Protein AF-0000000076690827 (afdb_homodimer)

Structure (mmCIF, N/CA/C/O backbone):
data_AF-0000000076690827-model_v1
#
loop_
_entity.id
_entity.type
_entity.pdbx_description
1 polymer 'CxC5 like cysteine cluster associated with KDZ domain-containing protein'
#
loop_
_atom_site.group_PDB
_atom_site.id
_atom_site.type_symbol
_atom_site.label_atom_id
_atom_site.label_alt_id
_atom_site.label_comp_id
_atom_site.label_asym_id
_atom_site.label_entity_id
_atom_site.label_seq_id
_atom_site.pdbx_PDB_ins_code
_atom_site.Cartn_x
_atom_site.Cartn_y
_atom_site.Cartn_z
_atom_site.occupancy
_atom_site.B_iso_or_equiv
_atom_site.auth_seq_id
_atom_site.auth_comp_id
_atom_site.auth_asym_id
_atom_site.auth_atom_id
_atom_site.pdbx_PDB_model_num
ATOM 1 N N . MET A 1 1 ? 28.141 18 8.125 1 22.75 1 MET A N 1
ATOM 2 C CA . MET A 1 1 ? 28.422 16.906 9.062 1 22.75 1 MET A CA 1
ATOM 3 C C . MET A 1 1 ? 27.172 16.078 9.328 1 22.75 1 MET A C 1
ATOM 5 O O . MET A 1 1 ? 26.469 16.312 10.312 1 22.75 1 MET A O 1
ATOM 9 N N . PHE A 1 2 ? 26.375 15.875 8.531 1 28.69 2 PHE A N 1
ATOM 10 C CA . PHE A 1 2 ? 25.078 15.25 8.766 1 28.69 2 PHE A CA 1
ATOM 11 C C . PHE A 1 2 ? 25.234 13.766 9.094 1 28.69 2 PHE A C 1
ATOM 13 O O . PHE A 1 2 ? 25.516 12.953 8.203 1 28.69 2 PHE A O 1
ATOM 20 N N . THR A 1 3 ? 25.766 13.414 10.344 1 29.92 3 THR A N 1
ATOM 21 C CA . THR A 1 3 ? 26.094 12.094 10.875 1 29.92 3 THR A CA 1
ATOM 22 C C . THR A 1 3 ? 24.969 11.102 10.578 1 29.92 3 THR A C 1
ATOM 24 O O . THR A 1 3 ? 23.859 11.5 10.234 1 29.92 3 THR A O 1
ATOM 27 N N . ASN A 1 4 ? 25.375 9.688 11.117 1 32.62 4 ASN A N 1
ATOM 28 C CA . ASN A 1 4 ? 24.688 8.422 10.867 1 32.62 4 ASN A CA 1
ATOM 29 C C . ASN A 1 4 ? 23.25 8.461 11.367 1 32.62 4 ASN A C 1
ATOM 31 O O . ASN A 1 4 ? 23 8.336 12.562 1 32.62 4 ASN A O 1
ATOM 35 N N . ILE A 1 5 ? 22.516 9.359 11.078 1 32.59 5 ILE A N 1
ATOM 36 C CA . ILE A 1 5 ? 21.203 9.328 11.719 1 32.59 5 ILE A CA 1
ATOM 37 C C . ILE A 1 5 ? 20.516 7.992 11.438 1 32.59 5 ILE A C 1
ATOM 39 O O . ILE A 1 5 ? 20.203 7.68 10.281 1 32.59 5 ILE A O 1
ATOM 43 N N . PRO A 1 6 ? 21.141 7.02 12.297 1 36.41 6 PRO A N 1
ATOM 44 C CA . PRO A 1 6 ? 20.234 5.887 12.125 1 36.41 6 PRO A CA 1
ATOM 45 C C . PRO A 1 6 ? 18.766 6.297 12.141 1 36.41 6 PRO A C 1
ATOM 47 O O . PRO A 1 6 ? 18.328 7.023 13.047 1 36.41 6 PRO A O 1
ATOM 50 N N . LEU A 1 7 ? 18.266 6.609 11.109 1 39.12 7 LEU A N 1
ATOM 51 C CA . LEU A 1 7 ? 16.859 7.035 11.031 1 39.12 7 LEU A CA 1
ATOM 52 C C . LEU A 1 7 ? 15.93 5.918 11.5 1 39.12 7 LEU A C 1
ATOM 54 O O . LEU A 1 7 ? 15.781 4.906 10.812 1 39.12 7 LEU A O 1
ATOM 58 N N . VAL A 1 8 ? 16.156 5.707 12.922 1 34.19 8 VAL A N 1
ATOM 59 C CA . VAL A 1 8 ? 15.07 4.828 13.359 1 34.19 8 VAL A CA 1
ATOM 60 C C . VAL A 1 8 ? 13.727 5.508 13.133 1 34.19 8 VAL A C 1
ATOM 62 O O . VAL A 1 8 ? 13.469 6.594 13.664 1 34.19 8 VAL A O 1
ATOM 65 N N . ALA A 1 9 ? 13.297 5.324 12 1 41.06 9 ALA A N 1
ATOM 66 C CA . ALA A 1 9 ? 11.93 5.805 11.789 1 41.06 9 ALA A CA 1
ATOM 67 C C . ALA A 1 9 ? 11.023 5.391 12.945 1 41.06 9 ALA A C 1
ATOM 69 O O . ALA A 1 9 ? 11.008 4.219 13.336 1 41.06 9 ALA A O 1
ATOM 70 N N . ALA A 1 10 ? 10.93 6.156 13.93 1 39.03 10 ALA A N 1
ATOM 71 C CA . ALA A 1 10 ? 9.977 5.914 15.008 1 39.03 10 ALA A CA 1
ATOM 72 C C . ALA A 1 10 ? 8.695 5.285 14.477 1 39.03 10 ALA A C 1
ATOM 74 O O . ALA A 1 10 ? 8.094 5.793 13.531 1 39.03 10 ALA A O 1
ATOM 75 N N . THR A 1 11 ? 8.641 3.898 14.594 1 47.09 11 THR A N 1
ATOM 76 C CA . THR A 1 11 ? 7.375 3.213 14.344 1 47.09 11 THR A CA 1
ATOM 77 C C . THR A 1 11 ? 6.215 3.969 14.984 1 47.09 11 THR A C 1
ATOM 79 O O . THR A 1 11 ? 6.223 4.223 16.188 1 47.09 11 THR A O 1
ATOM 82 N N . ALA A 1 12 ? 5.594 4.824 14.195 1 58.22 12 ALA A N 1
ATOM 83 C CA . ALA A 1 12 ? 4.441 5.594 14.664 1 58.22 12 ALA A CA 1
ATOM 84 C C . ALA A 1 12 ? 3.488 4.719 15.469 1 58.22 12 ALA A C 1
ATOM 86 O O . ALA A 1 12 ? 3.242 3.564 15.117 1 58.22 12 ALA A O 1
ATOM 87 N N . ASN A 1 13 ? 3.316 4.941 16.734 1 82 13 ASN A N 1
ATOM 88 C CA . ASN A 1 13 ? 2.27 4.391 17.594 1 82 13 ASN A CA 1
ATOM 89 C C . ASN A 1 13 ? 0.905 4.441 16.906 1 82 13 ASN A C 1
ATOM 91 O O . ASN A 1 13 ? 0.373 5.523 16.656 1 82 13 ASN A O 1
ATOM 95 N N . GLU A 1 14 ? 0.508 3.318 16.297 1 92.06 14 GLU A N 1
ATOM 96 C CA . GLU A 1 14 ? -0.756 3.199 15.57 1 92.06 14 GLU A CA 1
ATOM 97 C C . GLU A 1 14 ? -1.84 2.594 16.453 1 92.06 14 GLU A C 1
ATOM 99 O O . GLU A 1 14 ? -1.537 1.887 17.422 1 92.06 14 GLU A O 1
ATOM 104 N N . GLN A 1 15 ? -3.014 2.98 16.25 1 95.81 15 GLN A N 1
ATOM 105 C CA . GLN A 1 15 ? -4.152 2.287 16.844 1 95.81 15 GLN A CA 1
ATOM 106 C C . GLN A 1 15 ? -4.684 1.203 15.906 1 95.81 15 GLN A C 1
ATOM 108 O O . GLN A 1 15 ? -4.469 1.259 14.695 1 95.81 15 GLN A O 1
ATOM 113 N N . PRO A 1 16 ? -5.348 0.177 16.484 1 95.62 16 PRO A N 1
ATOM 114 C CA . PRO A 1 16 ? -5.871 -0.905 15.648 1 95.62 16 PRO A CA 1
ATOM 115 C C . PRO A 1 16 ? -6.969 -0.437 14.703 1 95.62 16 PRO A C 1
ATOM 117 O O . PRO A 1 16 ? -7.574 0.617 14.922 1 95.62 16 PRO A O 1
ATOM 120 N N . PHE A 1 17 ? -7.176 -1.188 13.672 1 97.31 17 PHE A N 1
ATOM 121 C CA . PHE A 1 17 ? -8.305 -0.971 12.781 1 97.31 17 PHE A CA 1
ATOM 122 C C . PHE A 1 17 ? -9.625 -1.053 13.547 1 97.31 17 PHE A C 1
ATOM 124 O O . PHE A 1 17 ? -9.75 -1.829 14.492 1 97.31 17 PHE A O 1
ATOM 131 N N . PRO A 1 18 ? -10.609 -0.257 13.18 1 96.94 18 PRO A N 1
ATOM 132 C CA . PRO A 1 18 ? -11.867 -0.225 13.93 1 96.94 18 PRO A CA 1
ATOM 133 C C . PRO A 1 18 ? -12.438 -1.618 14.188 1 96.94 18 PRO A C 1
ATOM 135 O O . PRO A 1 18 ? -12.539 -2.426 13.258 1 96.94 18 PRO A O 1
ATOM 138 N N . SER A 1 19 ? -12.812 -1.871 15.43 1 94.19 19 SER A N 1
ATOM 139 C CA . SER A 1 19 ? -13.289 -3.184 15.859 1 94.19 19 SER A CA 1
ATOM 140 C C . SER A 1 19 ? -14.812 -3.242 15.875 1 94.19 19 SER A C 1
ATOM 142 O O . SER A 1 19 ? -15.414 -3.438 16.938 1 94.19 19 SER A O 1
ATOM 144 N N . ILE A 1 20 ? -15.438 -2.99 14.82 1 97.69 20 ILE A N 1
ATOM 145 C CA . ILE A 1 20 ? -16.891 -3.102 14.711 1 97.69 20 ILE A CA 1
ATOM 146 C C . ILE A 1 20 ? -17.25 -4.316 13.859 1 97.69 20 ILE A C 1
ATOM 148 O O . ILE A 1 20 ? -16.406 -4.844 13.125 1 97.69 20 ILE A O 1
ATOM 152 N N . THR A 1 21 ? -18.484 -4.738 13.977 1 98.19 21 THR A N 1
ATOM 153 C CA . THR A 1 21 ? -18.969 -5.824 13.133 1 98.19 21 THR A CA 1
ATOM 154 C C . THR A 1 21 ? -19.281 -5.312 11.727 1 98.19 21 THR A C 1
ATOM 156 O O . THR A 1 21 ? -19.562 -4.125 11.547 1 98.19 21 THR A O 1
ATOM 159 N N . PHE A 1 22 ? -19.266 -6.215 10.781 1 98.31 22 PHE A N 1
ATOM 160 C CA . PHE A 1 22 ? -19.625 -5.848 9.414 1 98.31 22 PHE A CA 1
ATOM 161 C C . PHE A 1 22 ? -21.078 -5.406 9.344 1 98.31 22 PHE A C 1
ATOM 163 O O . PHE A 1 22 ? -21.422 -4.488 8.594 1 98.31 22 PHE A O 1
ATOM 170 N N . SER A 1 23 ? -21.906 -5.984 10.148 1 98.06 23 SER A N 1
ATOM 171 C CA . SER A 1 23 ? -23.328 -5.664 10.148 1 98.06 23 SER A CA 1
ATOM 172 C C . SER A 1 23 ? -23.562 -4.211 10.547 1 98.06 23 SER A C 1
ATOM 174 O O . SER A 1 23 ? -24.406 -3.531 9.961 1 98.06 23 SER A O 1
ATOM 176 N N . VAL A 1 24 ? -22.844 -3.752 11.508 1 98.5 24 VAL A N 1
ATOM 177 C CA . VAL A 1 24 ? -22.969 -2.367 11.953 1 98.5 24 VAL A CA 1
ATOM 178 C C . VAL A 1 24 ? -22.547 -1.425 10.828 1 98.5 24 VAL A C 1
ATOM 180 O O . VAL A 1 24 ? -23.234 -0.434 10.555 1 98.5 24 VAL A O 1
ATOM 183 N N . PHE A 1 25 ? -21.516 -1.771 10.156 1 98.62 25 PHE A N 1
ATOM 184 C CA . PHE A 1 25 ? -21 -0.967 9.055 1 98.62 25 PHE A CA 1
ATOM 185 C C . PHE A 1 25 ? -21.969 -0.971 7.879 1 98.62 25 PHE A C 1
ATOM 187 O O . PHE A 1 25 ? -22.297 0.085 7.336 1 98.62 25 PHE A O 1
ATOM 194 N N . SER A 1 26 ? -22.359 -2.156 7.523 1 98.31 26 SER A N 1
ATOM 195 C CA . SER A 1 26 ? -23.266 -2.291 6.383 1 98.31 26 SER A CA 1
ATOM 196 C C . SER A 1 26 ? -24.562 -1.542 6.617 1 98.31 26 SER A C 1
ATOM 198 O O . SER A 1 26 ? -25.094 -0.9 5.703 1 98.31 26 SER A O 1
ATOM 200 N N . LYS A 1 27 ? -25.062 -1.597 7.789 1 98.19 27 LYS A N 1
ATOM 201 C CA . LYS A 1 27 ? -26.281 -0.884 8.125 1 98.19 27 LYS A CA 1
ATOM 202 C C . LYS A 1 27 ? -26.094 0.625 7.992 1 98.19 27 LYS A C 1
ATOM 204 O O . LYS A 1 27 ? -26.984 1.322 7.48 1 98.19 27 LYS A O 1
ATOM 209 N N . PHE A 1 28 ? -25.016 1.073 8.477 1 98.5 28 PHE A N 1
ATOM 210 C CA . PHE A 1 28 ? -24.734 2.498 8.352 1 98.5 28 PHE A CA 1
ATOM 211 C C . PHE A 1 28 ? -24.734 2.922 6.887 1 98.5 28 PHE A C 1
ATOM 213 O O . PHE A 1 28 ? -25.312 3.951 6.531 1 98.5 28 PHE A O 1
ATOM 220 N N . ILE A 1 29 ? -24.031 2.15 6.027 1 98.38 29 ILE A N 1
ATOM 221 C CA . ILE A 1 29 ? -23.953 2.482 4.609 1 98.38 29 ILE A CA 1
ATOM 222 C C . ILE A 1 29 ? -25.344 2.488 3.996 1 98.38 29 ILE A C 1
ATOM 224 O O . ILE A 1 29 ? -25.719 3.416 3.27 1 98.38 29 ILE A O 1
ATOM 228 N N . GLU A 1 30 ? -26.125 1.544 4.34 1 97.12 30 GLU A N 1
ATOM 229 C CA . GLU A 1 30 ? -27.469 1.411 3.803 1 97.12 30 GLU A CA 1
ATOM 230 C C . GLU A 1 30 ? -28.344 2.586 4.223 1 97.12 30 GLU A C 1
ATOM 232 O O . GLU A 1 30 ? -29.156 3.086 3.428 1 97.12 30 GLU A O 1
ATOM 237 N N . ASP A 1 31 ? -28.125 3.053 5.426 1 96.81 31 ASP A N 1
ATOM 238 C CA . ASP A 1 31 ? -28.984 4.09 6 1 96.81 31 ASP A CA 1
ATOM 239 C C . ASP A 1 31 ? -28.578 5.473 5.5 1 96.81 31 ASP A C 1
ATOM 241 O O . ASP A 1 31 ? -29.375 6.414 5.535 1 96.81 31 ASP A O 1
ATOM 245 N N . ASN A 1 32 ? -27.359 5.609 5.02 1 96.5 32 ASN A N 1
ATOM 246 C CA . ASN A 1 32 ? -26.844 6.969 4.84 1 96.5 32 ASN A CA 1
ATOM 247 C C . ASN A 1 32 ? -26.547 7.262 3.373 1 96.5 32 ASN A C 1
ATOM 249 O O . ASN A 1 32 ? -26.375 8.422 2.988 1 96.5 32 ASN A O 1
ATOM 253 N N . PHE A 1 33 ? -26.5 6.23 2.549 1 96.19 33 PHE A N 1
ATOM 254 C CA . PHE A 1 33 ? -26.094 6.449 1.164 1 96.19 33 PHE A CA 1
ATOM 255 C C . PHE A 1 33 ? -27.078 5.785 0.208 1 96.19 33 PHE A C 1
ATOM 257 O O . PHE A 1 33 ? -27.969 5.039 0.636 1 96.19 33 PHE A O 1
ATOM 264 N N . ILE A 1 34 ? -26.938 6.074 -1.086 1 95.12 34 ILE A N 1
ATOM 265 C CA . ILE A 1 34 ? -27.844 5.586 -2.109 1 95.12 34 ILE A CA 1
ATOM 266 C C . ILE A 1 34 ? -27.719 4.066 -2.234 1 95.12 34 ILE A C 1
ATOM 268 O O . ILE A 1 34 ? -26.625 3.516 -2.061 1 95.12 34 ILE A O 1
ATOM 272 N N . SER A 1 35 ? -28.719 3.408 -2.609 1 94.31 35 SER A N 1
ATOM 273 C CA . SER A 1 35 ? -28.797 1.95 -2.639 1 94.31 35 SER A CA 1
ATOM 274 C C . SER A 1 35 ? -27.906 1.374 -3.738 1 94.31 35 SER A C 1
ATOM 276 O O . SER A 1 35 ? -27.516 0.21 -3.674 1 94.31 35 SER A O 1
ATOM 278 N N . THR A 1 36 ? -27.562 2.191 -4.738 1 95.19 36 THR A N 1
ATOM 279 C CA . THR A 1 36 ? -26.812 1.702 -5.887 1 95.19 36 THR A CA 1
ATOM 280 C C . THR A 1 36 ? -25.328 2.016 -5.73 1 95.19 36 THR A C 1
ATOM 282 O O . THR A 1 36 ? -24.562 1.894 -6.688 1 95.19 36 THR A O 1
ATOM 285 N N . VAL A 1 37 ? -24.969 2.461 -4.516 1 97.25 37 VAL A N 1
ATOM 286 C CA . VAL A 1 37 ? -23.578 2.818 -4.312 1 97.25 37 VAL A CA 1
ATOM 287 C C . VAL A 1 37 ? -22.688 1.605 -4.578 1 97.25 37 VAL A C 1
ATOM 289 O O . VAL A 1 37 ? -23.016 0.486 -4.18 1 97.25 37 VAL A O 1
ATOM 292 N N . SER A 1 38 ? -21.594 1.843 -5.234 1 97.81 38 SER A N 1
ATOM 293 C CA . SER A 1 38 ? -20.703 0.752 -5.598 1 97.81 38 SER A CA 1
ATOM 294 C C . SER A 1 38 ? -19.844 0.326 -4.41 1 97.81 38 SER A C 1
ATOM 296 O O . SER A 1 38 ? -19.578 1.124 -3.506 1 97.81 38 SER A O 1
ATOM 298 N N . LEU A 1 39 ? -19.375 -0.928 -4.383 1 98.44 39 LEU A N 1
ATOM 299 C CA . LEU A 1 39 ? -18.453 -1.445 -3.379 1 98.44 39 LEU A CA 1
ATOM 300 C C . LEU A 1 39 ? -17.172 -0.623 -3.344 1 98.44 39 LEU A C 1
ATOM 302 O O . LEU A 1 39 ? -16.688 -0.262 -2.268 1 98.44 39 LEU A O 1
ATOM 306 N N . SER A 1 40 ? -16.656 -0.278 -4.539 1 97.94 40 SER A N 1
ATOM 307 C CA . SER A 1 40 ? -15.406 0.472 -4.621 1 97.94 40 SER A CA 1
ATOM 308 C C . SER A 1 40 ? -15.547 1.844 -3.969 1 97.94 40 SER A C 1
ATOM 310 O O . SER A 1 40 ? -14.641 2.289 -3.256 1 97.94 40 SER A O 1
ATOM 312 N N . THR A 1 41 ? -16.672 2.498 -4.145 1 97.94 41 THR A N 1
ATOM 313 C CA . THR A 1 41 ? -16.906 3.822 -3.586 1 97.94 41 THR A CA 1
ATOM 314 C C . THR A 1 41 ? -17 3.758 -2.062 1 97.94 41 THR A C 1
ATOM 316 O O . THR A 1 41 ? -16.422 4.602 -1.366 1 97.94 41 THR A O 1
ATOM 319 N N . VAL A 1 42 ? -17.672 2.75 -1.57 1 98.62 42 VAL A N 1
ATOM 320 C CA . VAL A 1 42 ? -17.812 2.566 -0.129 1 98.62 42 VAL A CA 1
ATOM 321 C C . VAL A 1 42 ? -16.438 2.324 0.497 1 98.62 42 VAL A C 1
ATOM 323 O O . VAL A 1 42 ? -16.125 2.887 1.548 1 98.62 42 VAL A O 1
ATOM 326 N N . LEU A 1 43 ? -15.625 1.515 -0.136 1 98.62 43 LEU A N 1
ATOM 327 C CA . LEU A 1 43 ? -14.297 1.224 0.373 1 98.62 43 LEU A CA 1
ATOM 328 C C . LEU A 1 43 ? -13.406 2.467 0.322 1 98.62 43 LEU A C 1
ATOM 330 O O . LEU A 1 43 ? -12.664 2.744 1.266 1 98.62 43 LEU A O 1
ATOM 334 N N . MET A 1 44 ? -13.477 3.205 -0.765 1 98.19 44 MET A N 1
ATOM 335 C CA . MET A 1 44 ? -12.734 4.465 -0.871 1 98.19 44 MET A CA 1
ATOM 336 C C . MET A 1 44 ? -13.094 5.398 0.279 1 98.19 44 MET A C 1
ATOM 338 O O . MET A 1 44 ? -12.211 6 0.892 1 98.19 44 MET A O 1
ATOM 342 N N . LEU A 1 45 ? -14.375 5.508 0.581 1 98.69 45 LEU A N 1
ATOM 343 C CA . LEU A 1 45 ? -14.836 6.363 1.668 1 98.69 45 LEU A CA 1
ATOM 344 C C . LEU A 1 45 ? -14.32 5.859 3.012 1 98.69 45 LEU A C 1
ATOM 346 O O . LEU A 1 45 ? -13.805 6.641 3.816 1 98.69 45 LEU A O 1
ATOM 350 N N . LEU A 1 46 ? -14.461 4.562 3.24 1 98.81 46 LEU A N 1
ATOM 351 C CA . LEU A 1 46 ? -14 3.957 4.484 1 98.81 46 LEU A CA 1
ATOM 352 C C . LEU A 1 46 ? -12.516 4.246 4.711 1 98.81 46 LEU A C 1
ATOM 354 O O . LEU A 1 46 ? -12.133 4.703 5.789 1 98.81 46 LEU A O 1
ATOM 358 N N . PHE A 1 47 ? -11.711 4.035 3.711 1 98.62 47 PHE A N 1
ATOM 359 C CA . PHE A 1 47 ? -10.273 4.203 3.854 1 98.62 47 PHE A CA 1
ATOM 360 C C . PHE A 1 47 ? -9.906 5.68 3.939 1 98.62 47 PHE A C 1
ATOM 362 O O . PHE A 1 47 ? -8.945 6.047 4.617 1 98.62 47 PHE A O 1
ATOM 369 N N . THR A 1 48 ? -10.68 6.527 3.307 1 98.56 48 THR A N 1
ATOM 370 C CA . THR A 1 48 ? -10.469 7.965 3.455 1 98.56 48 THR A CA 1
ATOM 371 C C . THR A 1 48 ? -10.656 8.391 4.91 1 98.56 48 THR A C 1
ATOM 373 O O . THR A 1 48 ? -9.859 9.172 5.438 1 98.56 48 THR A O 1
ATOM 376 N N . VAL A 1 49 ? -11.609 7.812 5.539 1 98.81 49 VAL A N 1
ATOM 377 C CA . VAL A 1 49 ? -11.891 8.164 6.926 1 98.81 49 VAL A CA 1
ATOM 378 C C . VAL A 1 49 ? -10.797 7.605 7.832 1 98.81 49 VAL A C 1
ATOM 380 O O . VAL A 1 49 ? -10.289 8.305 8.711 1 98.81 49 VAL A O 1
ATOM 383 N N . THR A 1 50 ? -10.336 6.418 7.582 1 98.56 50 THR A N 1
ATOM 384 C CA . THR A 1 50 ? -9.375 5.766 8.469 1 98.56 50 THR A CA 1
ATOM 385 C C . THR A 1 50 ? -7.969 6.297 8.234 1 98.56 50 THR A C 1
ATOM 387 O O . THR A 1 50 ? -7.113 6.227 9.117 1 98.56 50 THR A O 1
ATOM 390 N N . GLU A 1 51 ? -7.719 6.902 7.062 1 97.81 51 GLU A N 1
ATOM 391 C CA . GLU A 1 51 ? -6.379 7.359 6.723 1 97.81 51 GLU A CA 1
ATOM 392 C C . GLU A 1 51 ? -6.184 8.828 7.094 1 97.81 51 GLU A C 1
ATOM 394 O O . GLU A 1 51 ? -5.074 9.352 7.004 1 97.81 51 GLU A O 1
ATOM 399 N N . ASN A 1 52 ? -7.238 9.477 7.523 1 98.12 52 ASN A N 1
ATOM 400 C CA . ASN A 1 52 ? -7.145 10.914 7.785 1 98.12 52 ASN A CA 1
ATOM 401 C C . ASN A 1 52 ? -7.477 11.242 9.234 1 98.12 52 ASN A C 1
ATOM 403 O O . ASN A 1 52 ? -8.289 12.125 9.508 1 98.12 52 ASN A O 1
ATOM 407 N N . THR A 1 53 ? -6.781 10.625 10.133 1 97.81 53 THR A N 1
ATOM 408 C CA . THR A 1 53 ? -7.035 10.797 11.562 1 97.81 53 THR A CA 1
ATOM 409 C C . THR A 1 53 ? -6.617 12.188 12.023 1 97.81 53 THR A C 1
ATOM 411 O O . THR A 1 53 ? -7.223 12.75 12.938 1 97.81 53 THR A O 1
ATOM 414 N N . ASP A 1 54 ? -5.602 12.758 11.391 1 97.25 54 ASP A N 1
ATOM 415 C CA . ASP A 1 54 ? -5.207 14.117 11.742 1 97.25 54 ASP A CA 1
ATOM 416 C C . ASP A 1 54 ? -6.336 15.109 11.453 1 97.25 54 ASP A C 1
ATOM 418 O O . ASP A 1 54 ? -6.66 15.945 12.297 1 97.25 54 ASP A O 1
ATOM 422 N N . LEU A 1 55 ? -6.883 14.969 10.32 1 98 55 LEU A N 1
ATOM 423 C CA . LEU A 1 55 ? -7.973 15.867 9.953 1 98 55 LEU A CA 1
ATOM 424 C C . LEU A 1 55 ? -9.172 15.664 10.883 1 98 55 LEU A C 1
ATOM 426 O O . LEU A 1 55 ? -9.805 16.641 11.305 1 98 55 LEU A O 1
ATOM 430 N N . LEU A 1 56 ? -9.461 14.453 11.188 1 98.31 56 LEU A N 1
ATOM 431 C CA . LEU A 1 56 ? -10.555 14.156 12.109 1 98.31 56 LEU A CA 1
ATOM 432 C C . LEU A 1 56 ? -10.289 14.773 13.477 1 98.31 56 LEU A C 1
ATOM 434 O O . LEU A 1 56 ? -11.203 15.305 14.117 1 98.31 56 LEU A O 1
ATOM 438 N N . SER A 1 57 ? -9.062 14.711 13.914 1 97.62 57 SER A N 1
ATOM 439 C CA . SER A 1 57 ? -8.695 15.305 15.195 1 97.62 57 SER A CA 1
ATOM 440 C C . SER A 1 57 ? -8.938 16.812 15.188 1 97.62 57 SER A C 1
ATOM 442 O O . SER A 1 57 ? -9.445 17.375 16.156 1 97.62 57 SER A O 1
ATOM 444 N N . LEU A 1 58 ? -8.531 17.422 14.094 1 96.94 58 LEU A N 1
ATOM 445 C CA . LEU A 1 58 ? -8.766 18.859 13.945 1 96.94 58 LEU A CA 1
ATOM 446 C C . LEU A 1 58 ? -10.258 19.172 13.969 1 96.94 58 LEU A C 1
ATOM 448 O O . LEU A 1 58 ? -10.688 20.109 14.648 1 96.94 58 LEU A O 1
ATOM 452 N N . HIS A 1 59 ? -11.008 18.406 13.305 1 97.12 59 HIS A N 1
ATOM 453 C CA . HIS A 1 59 ? -12.461 18.562 13.242 1 97.12 59 HIS A CA 1
ATOM 454 C C . HIS A 1 59 ? -13.086 18.422 14.625 1 97.12 59 HIS A C 1
ATOM 456 O O . HIS A 1 59 ? -13.82 19.312 15.07 1 97.12 59 HIS A O 1
ATOM 462 N N . PHE A 1 60 ? -12.727 17.391 15.336 1 97.31 60 PHE A N 1
ATOM 463 C CA . PHE A 1 60 ? -13.375 17.125 16.609 1 97.31 60 PHE A CA 1
ATOM 464 C C . PHE A 1 60 ? -12.875 18.078 17.688 1 97.31 60 PHE A C 1
ATOM 466 O O . PHE A 1 60 ? -13.633 18.469 18.594 1 97.31 60 PHE A O 1
ATOM 473 N N . ARG A 1 61 ? -11.625 18.469 17.578 1 96.31 61 ARG A N 1
ATOM 474 C CA . ARG A 1 61 ? -11.141 19.484 18.516 1 96.31 61 ARG A CA 1
ATOM 475 C C . ARG A 1 61 ? -11.922 20.781 18.359 1 96.31 61 ARG A C 1
ATOM 477 O O . ARG A 1 61 ? -12.289 21.422 19.344 1 96.31 61 ARG A O 1
ATOM 484 N N . GLN A 1 62 ? -12.109 21.172 17.141 1 94.69 62 GLN A N 1
ATOM 485 C CA . GLN A 1 62 ? -12.859 22.391 16.875 1 94.69 62 GLN A CA 1
ATOM 486 C C . GLN A 1 62 ? -14.297 22.281 17.375 1 94.69 62 GLN A C 1
ATOM 488 O O . GLN A 1 62 ? -14.883 23.266 17.828 1 94.69 62 GLN A O 1
ATOM 493 N N . ARG A 1 63 ? -14.836 21.109 17.312 1 93.5 63 ARG A N 1
ATOM 494 C CA . ARG A 1 63 ? -16.203 20.875 17.75 1 93.5 63 ARG A CA 1
ATOM 495 C C . ARG A 1 63 ? -16.312 20.953 19.281 1 93.5 63 ARG A C 1
ATOM 497 O O . ARG A 1 63 ? -17.391 21.203 19.812 1 93.5 63 ARG A O 1
ATOM 504 N N . SER A 1 64 ? -15.211 20.672 19.906 1 91.69 64 SER A N 1
ATOM 505 C CA . SER A 1 64 ? -15.156 20.688 21.359 1 91.69 64 SER A CA 1
ATOM 506 C C . SER A 1 64 ? -14.602 22 21.875 1 91.69 64 SER A C 1
ATOM 508 O O . SER A 1 64 ? -13.445 22.078 22.297 1 91.69 64 SER A O 1
ATOM 510 N N . ALA A 1 65 ? -15.391 22.922 21.969 1 85.75 65 ALA A N 1
ATOM 511 C CA . ALA A 1 65 ? -14.93 24.234 22.406 1 85.75 65 ALA A CA 1
ATOM 512 C C . ALA A 1 65 ? -14.438 24.188 23.844 1 85.75 65 ALA A C 1
ATOM 514 O O . ALA A 1 65 ? -15.133 23.688 24.734 1 85.75 65 ALA A O 1
ATOM 515 N N . ASP A 1 66 ? -13.227 24.531 23.984 1 83.44 66 ASP A N 1
ATOM 516 C CA . ASP A 1 66 ? -12.633 24.562 25.312 1 83.44 66 ASP A CA 1
ATOM 517 C C . ASP A 1 66 ? -12.469 26 25.812 1 83.44 66 ASP A C 1
ATOM 519 O O . ASP A 1 66 ? -12.188 26.219 26.984 1 83.44 66 ASP A O 1
ATOM 523 N N . HIS A 1 67 ? -12.633 26.906 24.906 1 84.94 67 HIS A N 1
ATOM 524 C CA . HIS A 1 67 ? -12.531 28.328 25.25 1 84.94 67 HIS A CA 1
ATOM 525 C C . HIS A 1 67 ? -13.781 29.094 24.828 1 84.94 67 HIS A C 1
ATOM 527 O O . HIS A 1 67 ? -14.391 28.766 23.797 1 84.94 67 HIS A O 1
ATOM 533 N N . PRO A 1 68 ? -14.117 30.094 25.562 1 83 68 PRO A N 1
ATOM 534 C CA . PRO A 1 68 ? -15.352 30.828 25.266 1 83 68 PRO A CA 1
ATOM 535 C C . PRO A 1 68 ? -15.344 31.469 23.891 1 83 68 PRO A C 1
ATOM 537 O O . PRO A 1 68 ? -16.406 31.688 23.297 1 83 68 PRO A O 1
ATOM 540 N N . THR A 1 69 ? -14.227 31.766 23.359 1 83 69 THR A N 1
ATOM 541 C CA . THR A 1 69 ? -14.156 32.469 22.078 1 83 69 THR A CA 1
ATOM 542 C C . THR A 1 69 ? -14.164 31.469 20.922 1 83 69 THR A C 1
ATOM 544 O O . THR A 1 69 ? -14.227 31.875 19.75 1 83 69 THR A O 1
ATOM 547 N N . GLU A 1 70 ? -14.156 30.234 21.25 1 88.19 70 GLU A N 1
ATOM 548 C CA . GLU A 1 70 ? -14.172 29.219 20.203 1 88.19 70 GLU A CA 1
ATOM 549 C C . GLU A 1 70 ? -15.594 28.953 19.719 1 88.19 70 GLU A C 1
ATOM 551 O O . GLU A 1 70 ? -16.531 28.922 20.531 1 88.19 70 GLU A O 1
ATOM 556 N N . LYS A 1 71 ? -15.75 28.922 18.422 1 83.56 71 LYS A N 1
ATOM 557 C CA . LYS A 1 71 ? -17.047 28.594 17.828 1 83.56 71 LYS A CA 1
ATOM 558 C C . LYS A 1 71 ? -17.109 27.109 17.469 1 83.56 71 LYS A C 1
ATOM 560 O O . LYS A 1 71 ? -16.219 26.594 16.812 1 83.56 71 LYS A O 1
ATOM 565 N N . SER A 1 72 ? -18.172 26.5 18.016 1 86.19 72 SER A N 1
ATOM 566 C CA . SER A 1 72 ? -18.406 25.078 17.703 1 86.19 72 SER A CA 1
ATOM 567 C C . SER A 1 72 ? -19.484 24.922 16.641 1 86.19 72 SER A C 1
ATOM 569 O O . SER A 1 72 ? -20.562 25.516 16.734 1 86.19 72 SER A O 1
ATOM 571 N N . THR A 1 73 ? -19.156 24.359 15.523 1 88.56 73 THR A N 1
ATOM 572 C CA . THR A 1 73 ? -20.109 24.031 14.469 1 88.56 73 THR A CA 1
ATOM 573 C C . THR A 1 73 ? -20.047 22.531 14.133 1 88.56 73 THR A C 1
ATOM 575 O O . THR A 1 73 ? -18.984 21.922 14.227 1 88.56 73 THR A O 1
ATOM 578 N N . ALA A 1 74 ? -21.172 22.016 13.781 1 90.38 74 ALA A N 1
ATOM 579 C CA . ALA A 1 74 ? -21.234 20.594 13.43 1 90.38 74 ALA A CA 1
ATOM 580 C C . ALA A 1 74 ? -20.406 20.312 12.18 1 90.38 74 ALA A C 1
ATOM 582 O O . ALA A 1 74 ? -19.656 19.344 12.133 1 90.38 74 ALA A O 1
ATOM 583 N N . ALA A 1 75 ? -20.547 21.188 11.211 1 93.56 75 ALA A N 1
ATOM 584 C CA . ALA A 1 75 ? -19.781 21.078 9.969 1 93.56 75 ALA A CA 1
ATOM 585 C C . ALA A 1 75 ? -18.609 22.047 9.945 1 93.56 75 ALA A C 1
ATOM 587 O O . ALA A 1 75 ? -18.703 23.125 9.336 1 93.56 75 ALA A O 1
ATOM 588 N N . THR A 1 76 ? -17.578 21.625 10.609 1 95.12 76 THR A N 1
ATOM 589 C CA . THR A 1 76 ? -16.406 22.484 10.633 1 95.12 76 THR A CA 1
ATOM 590 C C . THR A 1 76 ? -15.797 22.625 9.242 1 95.12 76 THR A C 1
ATOM 592 O O . THR A 1 76 ? -16.141 21.859 8.336 1 95.12 76 THR A O 1
ATOM 595 N N . GLY A 1 77 ? -14.898 23.594 9.062 1 95 77 GLY A N 1
ATOM 596 C CA . GLY A 1 77 ? -14.203 23.734 7.793 1 95 77 GLY A CA 1
ATOM 597 C C . GLY A 1 77 ? -13.422 22.5 7.398 1 95 77 GLY A C 1
ATOM 598 O O . GLY A 1 77 ? -13.258 22.219 6.211 1 95 77 GLY A O 1
ATOM 599 N N . TRP A 1 78 ? -13.008 21.75 8.359 1 96.75 78 TRP A N 1
ATOM 600 C CA . TRP A 1 78 ? -12.211 20.547 8.141 1 96.75 78 TRP A CA 1
ATOM 601 C C . TRP A 1 78 ? -13.047 19.453 7.477 1 96.75 78 TRP A C 1
ATOM 603 O O . TRP A 1 78 ? -12.695 18.953 6.398 1 96.75 78 TRP A O 1
ATOM 613 N N . ILE A 1 79 ? -14.219 19.141 8.047 1 97.12 79 ILE A N 1
ATOM 614 C CA . ILE A 1 79 ? -15.023 18.031 7.566 1 97.12 79 ILE A CA 1
ATOM 615 C C . ILE A 1 79 ? -15.719 18.422 6.262 1 97.12 79 ILE A C 1
ATOM 617 O O . ILE A 1 79 ? -15.93 17.578 5.387 1 97.12 79 ILE A O 1
ATOM 621 N N . ARG A 1 80 ? -16.047 19.734 6.109 1 95.81 80 ARG A N 1
ATOM 622 C CA . ARG A 1 80 ? -16.562 20.219 4.832 1 95.81 80 ARG A CA 1
ATOM 623 C C . ARG A 1 80 ? -15.531 20.047 3.727 1 95.81 80 ARG A C 1
ATOM 625 O O . ARG A 1 80 ? -15.867 19.688 2.602 1 95.81 80 ARG A O 1
ATOM 632 N N . GLY A 1 81 ? -14.297 20.406 4.105 1 96.44 81 GLY A N 1
ATOM 633 C CA . GLY A 1 81 ? -13.227 20.219 3.143 1 96.44 81 GLY A CA 1
ATOM 634 C C . GLY A 1 81 ? -13.078 18.781 2.686 1 96.44 81 GLY A C 1
ATOM 635 O O . GLY A 1 81 ? -12.891 18.516 1.497 1 96.44 81 GLY A O 1
ATOM 636 N N . LEU A 1 82 ? -13.156 17.859 3.605 1 97.31 82 LEU A N 1
ATOM 637 C CA . LEU A 1 82 ? -13.07 16.438 3.268 1 97.31 82 LEU A CA 1
ATOM 638 C C . LEU A 1 82 ? -14.258 16 2.414 1 97.31 82 LEU A C 1
ATOM 640 O O . LEU A 1 82 ? -14.094 15.25 1.454 1 97.31 82 LEU A O 1
ATOM 644 N N . GLY A 1 83 ? -15.422 16.5 2.789 1 96.5 83 GLY A N 1
ATOM 645 C CA . GLY A 1 83 ? -16.594 16.234 1.973 1 96.5 83 GLY A CA 1
ATOM 646 C C . GLY A 1 83 ? -16.438 16.703 0.538 1 96.5 83 GLY A C 1
ATOM 647 O O . GLY A 1 83 ? -16.797 15.977 -0.397 1 96.5 83 GLY A O 1
ATOM 648 N N . ALA A 1 84 ? -15.906 17.859 0.402 1 95.81 84 ALA A N 1
ATOM 649 C CA . ALA A 1 84 ? -15.672 18.406 -0.931 1 95.81 84 ALA A CA 1
ATOM 650 C C . ALA A 1 84 ? -14.672 17.562 -1.708 1 95.81 84 ALA A C 1
ATOM 652 O O . ALA A 1 84 ? -14.836 17.344 -2.912 1 95.81 84 ALA A O 1
ATOM 653 N N . ALA A 1 85 ? -13.656 17.125 -1.039 1 96.38 85 ALA A N 1
ATOM 654 C CA . ALA A 1 85 ? -12.648 16.281 -1.681 1 96.38 85 ALA A CA 1
ATOM 655 C C . ALA A 1 85 ? -13.258 14.961 -2.156 1 96.38 85 ALA A C 1
ATOM 657 O O . ALA A 1 85 ? -12.961 14.5 -3.26 1 96.38 85 ALA A O 1
ATOM 658 N N . VAL A 1 86 ? -14.086 14.398 -1.36 1 96.81 86 VAL A N 1
ATOM 659 C CA . VAL A 1 86 ? -14.758 13.156 -1.722 1 96.81 86 VAL A CA 1
ATOM 660 C C . VAL A 1 86 ? -15.672 13.391 -2.918 1 96.81 86 VAL A C 1
ATOM 662 O O . VAL A 1 86 ? -15.688 12.602 -3.865 1 96.81 86 VAL A O 1
ATOM 665 N N . GLN A 1 87 ? -16.375 14.461 -2.867 1 94.5 87 GLN A N 1
ATOM 666 C CA . GLN A 1 87 ? -17.281 14.789 -3.967 1 94.5 87 GLN A CA 1
ATOM 667 C C . GLN A 1 87 ? -16.516 14.938 -5.277 1 94.5 87 GLN A C 1
ATOM 669 O O . GLN A 1 87 ? -16.938 14.43 -6.316 1 94.5 87 GLN A O 1
ATOM 674 N N . ARG A 1 88 ? -15.445 15.586 -5.215 1 93.25 88 ARG A N 1
ATOM 675 C CA . ARG A 1 88 ? -14.625 15.773 -6.41 1 93.25 88 ARG A CA 1
ATOM 676 C C . ARG A 1 88 ? -14.172 14.43 -6.973 1 93.25 88 ARG A C 1
ATOM 678 O O . ARG A 1 88 ? -14.203 14.211 -8.188 1 93.25 88 ARG A O 1
ATOM 685 N N . ARG A 1 89 ? -13.758 13.594 -6.109 1 94.31 89 ARG A N 1
ATOM 686 C CA . ARG A 1 89 ? -13.336 12.258 -6.52 1 94.31 89 ARG A CA 1
ATOM 687 C C . ARG A 1 89 ? -14.484 11.5 -7.18 1 94.31 89 ARG A C 1
ATOM 689 O O . ARG A 1 89 ? -14.281 10.797 -8.172 1 94.31 89 ARG A O 1
ATOM 696 N N . LEU A 1 90 ? -15.609 11.602 -6.617 1 94.06 90 LEU A N 1
ATOM 697 C CA . LEU A 1 90 ? -16.781 10.938 -7.16 1 94.06 90 LEU A CA 1
ATOM 698 C C . LEU A 1 90 ? -17.125 11.477 -8.547 1 94.06 90 LEU A C 1
ATOM 700 O O . LEU A 1 90 ? -17.438 10.703 -9.461 1 94.06 90 LEU A O 1
ATOM 704 N N . ASP A 1 91 ? -16.969 12.734 -8.688 1 90.94 91 ASP A N 1
ATOM 705 C CA . ASP A 1 91 ? -17.25 13.375 -9.961 1 90.94 91 ASP A CA 1
ATOM 706 C C . ASP A 1 91 ? -16.297 12.906 -11.047 1 90.94 91 ASP A C 1
ATOM 708 O O . ASP A 1 91 ? -16.703 12.656 -12.18 1 90.94 91 ASP A O 1
ATOM 712 N N . GLU A 1 92 ? -15.07 12.734 -10.688 1 89.31 92 GLU A N 1
ATOM 713 C CA . GLU A 1 92 ? -14.047 12.273 -11.625 1 89.31 92 GLU A CA 1
ATOM 714 C C . GLU A 1 92 ? -14.352 10.859 -12.109 1 89.31 92 GLU A C 1
ATOM 716 O O . GLU A 1 92 ? -14.031 10.508 -13.25 1 89.31 92 GLU A O 1
ATOM 721 N N . GLY A 1 93 ? -14.945 10.039 -11.266 1 87.31 93 GLY A N 1
ATOM 722 C CA . GLY A 1 93 ? -15.203 8.656 -11.609 1 87.31 93 GLY A CA 1
ATOM 723 C C . GLY A 1 93 ? -16.656 8.398 -11.992 1 87.31 93 GLY A C 1
ATOM 724 O O . GLY A 1 93 ? -17.062 7.242 -12.125 1 87.31 93 GLY A O 1
ATOM 725 N N . ASN A 1 94 ? -17.406 9.43 -12.062 1 86.31 94 ASN A N 1
ATOM 726 C CA . ASN A 1 94 ? -18.828 9.32 -12.375 1 86.31 94 ASN A CA 1
ATOM 727 C C . ASN A 1 94 ? -19.562 8.414 -11.383 1 86.31 94 ASN A C 1
ATOM 729 O O . ASN A 1 94 ? -20.312 7.527 -11.773 1 86.31 94 ASN A O 1
ATOM 733 N N . ALA A 1 95 ? -19.234 8.531 -10.156 1 89.94 95 ALA A N 1
ATOM 734 C CA . ALA A 1 95 ? -19.844 7.793 -9.055 1 89.94 95 ALA A CA 1
ATOM 735 C C . ALA A 1 95 ? -20.656 8.719 -8.148 1 89.94 95 ALA A C 1
ATOM 737 O O . ALA A 1 95 ? -20.562 9.945 -8.266 1 89.94 95 ALA A O 1
ATOM 738 N N . SER A 1 96 ? -21.547 8.102 -7.383 1 88.56 96 SER A N 1
ATOM 739 C CA . SER A 1 96 ? -22.359 8.906 -6.473 1 88.56 96 SER A CA 1
ATOM 740 C C . SER A 1 96 ? -22.578 8.188 -5.148 1 88.56 96 SER A C 1
ATOM 742 O O . SER A 1 96 ? -22.719 6.961 -5.117 1 88.56 96 SER A O 1
ATOM 744 N N . LEU A 1 97 ? -22.578 8.977 -4.164 1 92.44 97 LEU A N 1
ATOM 745 C CA . LEU A 1 97 ? -22.891 8.477 -2.83 1 92.44 97 LEU A CA 1
ATOM 746 C C . LEU A 1 97 ? -24.281 8.938 -2.393 1 92.44 97 LEU A C 1
ATOM 748 O O . LEU A 1 97 ? -24.922 8.289 -1.562 1 92.44 97 LEU A O 1
ATOM 752 N N . LEU A 1 98 ? -24.672 10.047 -2.906 1 88.38 98 LEU A N 1
ATOM 753 C CA . LEU A 1 98 ? -25.906 10.672 -2.449 1 88.38 98 LEU A CA 1
ATOM 754 C C . LEU A 1 98 ? -26.953 10.656 -3.553 1 88.38 98 LEU A C 1
ATOM 756 O O . LEU A 1 98 ? -26.625 10.602 -4.738 1 88.38 98 LEU A O 1
ATOM 760 N N . GLU A 1 99 ? -28.266 10.602 -3.074 1 78.81 99 GLU A N 1
ATOM 761 C CA . GLU A 1 99 ? -29.375 10.688 -4.016 1 78.81 99 GLU A CA 1
ATOM 762 C C . GLU A 1 99 ? -29.469 12.07 -4.652 1 78.81 99 GLU A C 1
ATOM 764 O O . GLU A 1 99 ? -28.953 13.039 -4.094 1 78.81 99 GLU A O 1
ATOM 769 N N . GLU A 1 100 ? -29.922 12.023 -5.898 1 64.69 100 GLU A N 1
ATOM 770 C CA . GLU A 1 100 ? -30.109 13.273 -6.621 1 64.69 100 GLU A CA 1
ATOM 771 C C . GLU A 1 100 ? -30.891 14.289 -5.789 1 64.69 100 GLU A C 1
ATOM 773 O O . GLU A 1 100 ? -30.594 15.484 -5.82 1 64.69 100 GLU A O 1
ATOM 778 N N . PHE A 1 101 ? -31.938 13.773 -5.152 1 54.22 101 PHE A N 1
ATOM 779 C CA . PHE A 1 101 ? -32.812 14.703 -4.434 1 54.22 101 PHE A CA 1
ATOM 780 C C . PHE A 1 101 ? -32.062 15.336 -3.262 1 54.22 101 PHE A C 1
ATOM 782 O O . PHE A 1 101 ? -32.344 16.469 -2.869 1 54.22 101 PHE A O 1
ATOM 789 N N . ASP A 1 102 ? -31.328 14.562 -2.627 1 54.75 102 ASP A N 1
ATOM 790 C CA . ASP A 1 102 ? -30.531 15.148 -1.556 1 54.75 102 ASP A CA 1
ATOM 791 C C . ASP A 1 102 ? -29.719 16.328 -2.066 1 54.75 102 ASP A C 1
ATOM 793 O O . ASP A 1 102 ? -29.219 17.141 -1.276 1 54.75 102 ASP A O 1
ATOM 797 N N . MET A 1 103 ? -29.703 16.25 -3.451 1 54.84 103 MET A N 1
ATOM 798 C CA . MET A 1 103 ? -29.062 17.328 -4.195 1 54.84 103 MET A CA 1
ATOM 799 C C . MET A 1 103 ? -30.078 18.391 -4.598 1 54.84 103 MET A C 1
ATOM 801 O O . MET A 1 103 ? -30.906 18.156 -5.48 1 54.84 103 MET A O 1
ATOM 805 N N . ASP A 1 104 ? -30.953 18.797 -4.027 1 46.91 104 ASP A N 1
ATOM 806 C CA . ASP A 1 104 ? -31.906 19.781 -4.531 1 46.91 104 ASP A CA 1
ATOM 807 C C . ASP A 1 104 ? -31.391 20.422 -5.82 1 46.91 104 ASP A C 1
ATOM 809 O O . ASP A 1 104 ? -30.203 20.734 -5.938 1 46.91 104 ASP A O 1
ATOM 813 N N . ALA A 1 105 ? -32.188 20.359 -6.992 1 48.09 105 ALA A N 1
ATOM 814 C CA . ALA A 1 105 ? -31.969 20.922 -8.32 1 48.09 105 ALA A CA 1
ATOM 815 C C . ALA A 1 105 ? -30.984 22.078 -8.266 1 48.09 105 ALA A C 1
ATOM 817 O O . ALA A 1 105 ? -30.203 22.297 -9.203 1 48.09 105 ALA A O 1
ATOM 818 N N . GLY A 1 106 ? -31.109 22.875 -7.32 1 47.03 106 GLY A N 1
ATOM 819 C CA . GLY A 1 106 ? -30.406 24.125 -7.082 1 47.03 106 GLY A CA 1
ATOM 820 C C . GLY A 1 106 ? -29.297 24 -6.062 1 47.03 106 GLY A C 1
ATOM 821 O O . GLY A 1 106 ? -28.781 25.016 -5.562 1 47.03 106 GLY A O 1
ATOM 822 N N . GLY A 1 107 ? -29.062 22.844 -5.555 1 54.78 107 GLY A N 1
ATOM 823 C CA . GLY A 1 107 ? -28.141 22.844 -4.43 1 54.78 107 GLY A CA 1
ATOM 824 C C . GLY A 1 107 ? -26.688 22.984 -4.844 1 54.78 107 GLY A C 1
ATOM 825 O O . GLY A 1 107 ? -26.266 22.391 -5.848 1 54.78 107 GLY A O 1
ATOM 826 N N . SER A 1 108 ? -25.859 23.922 -4.312 1 72.94 108 SER A N 1
ATOM 827 C CA . SER A 1 108 ? -24.5 24.391 -4.578 1 72.94 108 SER A CA 1
ATOM 828 C C . SER A 1 108 ? -23.453 23.375 -4.121 1 72.94 108 SER A C 1
ATOM 830 O O . SER A 1 108 ? -23.75 22.5 -3.299 1 72.94 108 SER A O 1
ATOM 832 N N . GLU A 1 109 ? -22.594 23 -4.898 1 79 109 GLU A N 1
ATOM 833 C CA . GLU A 1 109 ? -21.391 22.266 -4.547 1 79 109 GLU A CA 1
ATOM 834 C C . GLU A 1 109 ? -21.094 22.375 -3.055 1 79 109 GLU A C 1
ATOM 836 O O . GLU A 1 109 ? -20.656 21.406 -2.432 1 79 109 GLU A O 1
ATOM 841 N N . GLN A 1 110 ? -21.625 23.359 -2.582 1 84.06 110 GLN A N 1
ATOM 842 C CA . GLN A 1 110 ? -21.359 23.625 -1.17 1 84.06 110 GLN A CA 1
ATOM 843 C C . GLN A 1 110 ? -22.281 22.781 -0.28 1 84.06 110 GLN A C 1
ATOM 845 O O . GLN A 1 110 ? -21.828 22.234 0.732 1 84.06 110 GLN A O 1
ATOM 850 N N . LYS A 1 111 ? -23.484 22.672 -0.644 1 87.25 111 LYS A N 1
ATOM 851 C CA . LYS A 1 111 ? -24.422 21.891 0.153 1 87.25 111 LYS A CA 1
ATOM 852 C C . LYS A 1 111 ? -24.078 20.406 0.136 1 87.25 111 LYS A C 1
ATOM 854 O O . LYS A 1 111 ? -24.172 19.734 1.158 1 87.25 111 LYS A O 1
ATOM 859 N N . GLU A 1 112 ? -23.625 19.984 -0.981 1 88.25 112 GLU A N 1
ATOM 860 C CA . GLU A 1 112 ? -23.219 18.594 -1.104 1 88.25 112 GLU A CA 1
ATOM 861 C C . GLU A 1 112 ? -22 18.297 -0.238 1 88.25 112 GLU A C 1
ATOM 863 O O . GLU A 1 112 ? -21.953 17.266 0.44 1 88.25 112 GLU A O 1
ATOM 868 N N . ALA A 1 113 ? -21.141 19.203 -0.241 1 90.25 113 ALA A N 1
ATOM 869 C CA . ALA A 1 113 ? -19.938 19.062 0.562 1 90.25 113 ALA A CA 1
ATOM 870 C C . ALA A 1 113 ? -20.266 19 2.051 1 90.25 113 ALA A C 1
ATOM 872 O O . ALA A 1 113 ? -19.672 18.219 2.793 1 90.25 113 ALA A O 1
ATOM 873 N N . ILE A 1 114 ? -21.203 19.812 2.41 1 93.12 114 ILE A N 1
ATOM 874 C CA . ILE A 1 114 ? -21.609 19.844 3.809 1 93.12 114 ILE A CA 1
ATOM 875 C C . ILE A 1 114 ? -22.297 18.531 4.176 1 93.12 114 ILE A C 1
ATOM 877 O O . ILE A 1 114 ? -21.969 17.922 5.203 1 93.12 114 ILE A O 1
ATOM 881 N N . THR A 1 115 ? -23.188 18.062 3.322 1 94.5 115 THR A N 1
ATOM 882 C CA . THR A 1 115 ? -23.906 16.828 3.576 1 94.5 115 THR A CA 1
ATOM 883 C C . THR A 1 115 ? -22.953 15.648 3.66 1 94.5 115 THR A C 1
ATOM 885 O O . THR A 1 115 ? -23.016 14.852 4.598 1 94.5 115 THR A O 1
ATOM 888 N N . LEU A 1 116 ? -22.047 15.578 2.725 1 95.44 116 LEU A N 1
ATOM 889 C CA . LEU A 1 116 ? -21.062 14.5 2.727 1 95.44 116 LEU A CA 1
ATOM 890 C C . LEU A 1 116 ? -20.156 14.594 3.945 1 95.44 116 LEU A C 1
ATOM 892 O O . LEU A 1 116 ? -19.844 13.578 4.566 1 95.44 116 LEU A O 1
ATOM 896 N N . GLY A 1 117 ? -19.766 15.82 4.266 1 96.56 117 GLY A N 1
ATOM 897 C CA . GLY A 1 117 ? -18.969 16.031 5.461 1 96.56 117 GLY A CA 1
ATOM 898 C C . GLY A 1 117 ? -19.625 15.5 6.723 1 96.56 117 GLY A C 1
ATOM 899 O O . GLY A 1 117 ? -18.969 14.844 7.543 1 96.56 117 GLY A O 1
ATOM 900 N N . LEU A 1 118 ? -20.875 15.75 6.844 1 97.19 118 LEU A N 1
ATOM 901 C CA . LEU A 1 118 ? -21.609 15.328 8.031 1 97.19 118 LEU A CA 1
ATOM 902 C C . LEU A 1 118 ? -21.766 13.812 8.062 1 97.19 118 LEU A C 1
ATOM 904 O O . LEU A 1 118 ? -21.734 13.203 9.133 1 97.19 118 LEU A O 1
ATOM 908 N N . LYS A 1 119 ? -21.938 13.227 6.922 1 97.44 119 LYS A N 1
ATOM 909 C CA . LYS A 1 119 ? -22.016 11.766 6.859 1 97.44 119 LYS A CA 1
ATOM 910 C C . LYS A 1 119 ? -20.656 11.133 7.176 1 97.44 119 LYS A C 1
ATOM 912 O O . LYS A 1 119 ? -20.594 10.07 7.801 1 97.44 119 LYS A O 1
ATOM 917 N N . ILE A 1 120 ? -19.594 11.789 6.754 1 98.25 120 ILE A N 1
ATOM 918 C CA . ILE A 1 120 ? -18.25 11.328 7.078 1 98.25 120 ILE A CA 1
ATOM 919 C C . ILE A 1 120 ? -18.031 11.43 8.586 1 98.25 120 ILE A C 1
ATOM 921 O O . ILE A 1 120 ? -17.453 10.523 9.195 1 98.25 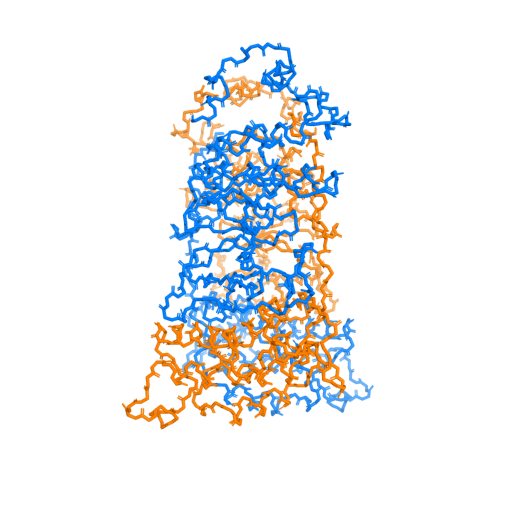120 ILE A O 1
ATOM 925 N N . ASP A 1 121 ? -18.469 12.516 9.172 1 98.19 121 ASP A N 1
ATOM 926 C CA . ASP A 1 121 ? -18.422 12.68 10.625 1 98.19 121 ASP A CA 1
ATOM 927 C C . ASP A 1 121 ? -19.141 11.539 11.336 1 98.19 121 ASP A C 1
ATOM 929 O O . ASP A 1 121 ? -18.625 10.969 12.297 1 98.19 121 ASP A O 1
ATOM 933 N N . ALA A 1 122 ? -20.328 11.219 10.867 1 98.44 122 ALA A N 1
ATOM 934 C CA . ALA A 1 122 ? -21.109 10.133 11.445 1 98.44 122 ALA A CA 1
ATOM 935 C C . ALA A 1 122 ? -20.391 8.797 11.297 1 98.44 122 ALA A C 1
ATOM 937 O O . ALA A 1 122 ? -20.375 7.984 12.227 1 98.44 122 ALA A O 1
ATOM 938 N N . LEU A 1 123 ? -19.828 8.562 10.133 1 98.69 123 LEU A N 1
ATOM 939 C CA . LEU A 1 123 ? -19.078 7.328 9.906 1 98.69 123 LEU A CA 1
ATOM 940 C C . LEU A 1 123 ? -17.891 7.227 10.852 1 98.69 123 LEU A C 1
ATOM 942 O O . LEU A 1 123 ? -17.625 6.16 11.406 1 98.69 123 LEU A O 1
ATOM 946 N N . ALA A 1 124 ? -17.156 8.336 11.023 1 98.75 124 ALA A N 1
ATOM 947 C CA . ALA A 1 124 ? -16.031 8.367 11.945 1 98.75 124 ALA A CA 1
ATOM 948 C C . ALA A 1 124 ? -16.453 7.961 13.352 1 98.75 124 ALA A C 1
ATOM 950 O O . ALA A 1 124 ? -15.75 7.207 14.023 1 98.75 124 ALA A O 1
ATOM 951 N N . LYS A 1 125 ? -17.594 8.398 13.758 1 97.81 125 LYS A N 1
ATOM 952 C CA . LYS A 1 125 ? -18.125 8.078 15.086 1 97.81 125 LYS A CA 1
ATOM 953 C C . LYS A 1 125 ? -18.469 6.594 15.188 1 97.81 125 LYS A C 1
ATOM 955 O O . LYS A 1 125 ? -18.141 5.941 16.188 1 97.81 125 LYS A O 1
ATOM 960 N N . VAL A 1 126 ? -19.078 6.062 14.133 1 98.25 126 VAL A N 1
ATOM 961 C CA . VAL A 1 126 ? -19.438 4.648 14.102 1 98.25 126 VAL A CA 1
ATOM 962 C C . VAL A 1 126 ? -18.172 3.791 14.188 1 98.25 126 VAL A C 1
ATOM 964 O O . VAL A 1 126 ? -18.172 2.738 14.828 1 98.25 126 VAL A O 1
ATOM 967 N N . LEU A 1 127 ? -17.094 4.281 13.609 1 98.44 127 LEU A N 1
ATOM 968 C CA . LEU A 1 127 ? -15.836 3.539 13.562 1 98.44 127 LEU A CA 1
ATOM 969 C C . LEU A 1 127 ? -15.031 3.74 14.844 1 98.44 127 LEU A C 1
ATOM 971 O O . LEU A 1 127 ? -13.938 3.184 14.992 1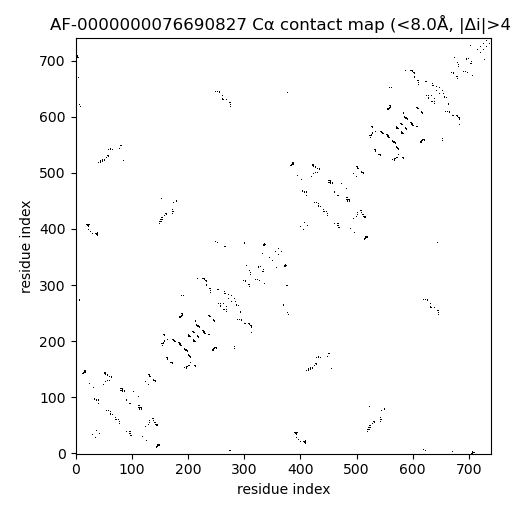 98.44 127 LEU A O 1
ATOM 975 N N . GLY A 1 128 ? -15.461 4.562 15.719 1 97.06 128 GLY A N 1
ATOM 976 C CA . GLY A 1 128 ? -14.766 4.82 16.969 1 97.06 128 GLY A CA 1
ATOM 977 C C . GLY A 1 128 ? -13.617 5.801 16.828 1 97.06 128 GLY A C 1
ATOM 978 O O . GLY A 1 128 ? -12.703 5.828 17.656 1 97.06 128 GLY A O 1
ATOM 979 N N . LEU A 1 129 ? -13.672 6.574 15.766 1 98 129 LEU A N 1
ATOM 980 C CA . LEU A 1 129 ? -12.625 7.555 15.492 1 98 129 LEU A CA 1
ATOM 981 C C . LEU A 1 129 ? -13.07 8.953 15.898 1 98 129 LEU A C 1
ATOM 983 O O . LEU A 1 129 ? -12.977 9.891 15.102 1 98 129 LEU A O 1
ATOM 987 N N . CYS A 1 130 ? -13.539 9.039 17.031 1 96.88 130 CYS A N 1
ATOM 988 C CA . CYS A 1 130 ? -14.016 10.273 17.656 1 96.88 130 CYS A CA 1
ATOM 989 C C . CYS A 1 130 ? -13.352 10.508 19 1 96.88 130 CYS A C 1
ATOM 991 O O . CYS A 1 130 ? -13.727 9.891 20 1 96.88 130 CYS A O 1
ATOM 993 N N . PRO A 1 131 ? -12.383 11.43 19.031 1 96.44 131 PRO A N 1
ATOM 994 C CA . PRO A 1 131 ? -11.625 11.633 20.281 1 96.44 131 PRO A CA 1
ATOM 995 C C . PRO A 1 131 ? -12.32 12.602 21.234 1 96.44 131 PRO A C 1
ATOM 997 O O . PRO A 1 131 ? -11.672 13.492 21.781 1 96.44 131 PRO A O 1
ATOM 1000 N N . ILE A 1 132 ? -13.594 12.422 21.375 1 94.5 132 ILE A N 1
ATOM 1001 C CA . ILE A 1 132 ? -14.375 13.18 22.344 1 94.5 132 ILE A CA 1
ATOM 1002 C C . ILE A 1 132 ? -14.93 12.234 23.422 1 94.5 132 ILE A C 1
ATOM 1004 O O . ILE A 1 132 ? -15.438 11.156 23.094 1 94.5 132 ILE A O 1
ATOM 1008 N N . ASN A 1 133 ? -14.734 12.562 24.625 1 91.62 133 ASN A N 1
ATOM 1009 C CA . ASN A 1 133 ? -15.227 11.703 25.703 1 91.62 133 ASN A CA 1
ATOM 1010 C C . ASN A 1 133 ? -16.719 11.914 25.953 1 91.62 133 ASN A C 1
ATOM 1012 O O . ASN A 1 133 ? -17.359 12.695 25.25 1 91.62 133 ASN A O 1
ATOM 1016 N N . LYS A 1 134 ? -17.219 11.281 26.984 1 89.88 134 LYS A N 1
ATOM 1017 C CA . LYS A 1 134 ? -18.641 11.312 27.281 1 89.88 134 LYS A CA 1
ATOM 1018 C C . LYS A 1 134 ? -19.078 12.695 27.734 1 89.88 134 LYS A C 1
ATOM 1020 O O . LYS A 1 134 ? -20.234 13.086 27.562 1 89.88 134 LYS A O 1
ATOM 1025 N N . SER A 1 135 ? -18.188 13.477 28.312 1 89.75 135 SER A N 1
ATOM 1026 C CA . SER A 1 135 ? -18.5 14.812 28.812 1 89.75 135 SER A CA 1
ATOM 1027 C C . SER A 1 135 ? -18.359 15.859 27.703 1 89.75 135 SER A C 1
ATOM 1029 O O . SER A 1 135 ? -18.562 17.047 27.938 1 89.75 135 SER A O 1
ATOM 1031 N N . GLY A 1 136 ? -17.922 15.344 26.469 1 88.12 136 GLY A N 1
ATOM 1032 C CA . GLY A 1 136 ? -17.812 16.266 25.344 1 88.12 136 GLY A CA 1
ATOM 1033 C C . GLY A 1 136 ? -16.438 16.906 25.219 1 88.12 136 GLY A C 1
ATOM 1034 O O . GLY A 1 136 ? -16.234 17.812 24.422 1 88.12 136 GLY A O 1
ATOM 1035 N N . LYS A 1 137 ? -15.555 16.422 26.016 1 90.75 137 LYS A N 1
ATOM 1036 C CA . LYS A 1 137 ? -14.219 17.016 26.016 1 90.75 137 LYS A CA 1
ATOM 1037 C C . LYS A 1 137 ? -13.289 16.266 25.062 1 90.75 137 LYS A C 1
ATOM 1039 O O . LYS A 1 137 ? -13.336 15.039 24.969 1 90.75 137 LYS A O 1
ATOM 1044 N N . PHE A 1 138 ? -12.523 17.047 24.406 1 93.94 138 PHE A N 1
ATOM 1045 C CA . PHE A 1 138 ? -11.531 16.5 23.484 1 93.94 138 PHE A CA 1
ATOM 1046 C C . PHE A 1 138 ? -10.461 15.719 24.25 1 93.94 138 PHE A C 1
ATOM 1048 O O . PHE A 1 138 ? -9.852 16.234 25.172 1 93.94 138 PHE A O 1
ATOM 1055 N N . LYS A 1 139 ? -10.156 14.43 23.891 1 92.75 139 LYS A N 1
ATOM 1056 C CA . LYS A 1 139 ? -9.281 13.516 24.625 1 92.75 139 LYS A CA 1
ATOM 1057 C C . LYS A 1 139 ? -7.848 13.602 24.109 1 92.75 139 LYS A C 1
ATOM 1059 O O . LYS A 1 139 ? -6.93 13.062 24.734 1 92.75 139 LYS A O 1
ATOM 1064 N N . GLY A 1 140 ? -7.691 14.188 22.969 1 92.62 140 GLY A N 1
ATOM 1065 C CA . GLY A 1 140 ? -6.379 14.203 22.344 1 92.62 140 GLY A CA 1
ATOM 1066 C C . GLY A 1 140 ? -6.398 13.727 20.906 1 92.62 140 GLY A C 1
ATOM 1067 O O . GLY A 1 140 ? -7.414 13.203 20.438 1 92.62 140 GLY A O 1
ATOM 1068 N N . LYS A 1 141 ? -5.355 13.836 20.328 1 94.06 141 LYS A N 1
ATOM 1069 C CA . LYS A 1 141 ? -5.227 13.492 18.906 1 94.06 141 LYS A CA 1
ATOM 1070 C C . LYS A 1 141 ? -5.359 11.992 18.688 1 94.06 141 LYS A C 1
ATOM 1072 O O . LYS A 1 141 ? -4.82 11.195 19.469 1 94.06 141 LYS A O 1
ATOM 1077 N N . LEU A 1 142 ? -6.012 11.68 17.625 1 96.69 142 LEU A N 1
ATOM 1078 C CA . LEU A 1 142 ? -6.121 10.281 17.234 1 96.69 142 LEU A CA 1
ATOM 1079 C C . LEU A 1 142 ? -4.781 9.758 16.719 1 96.69 142 LEU A C 1
ATOM 1081 O O . LEU A 1 142 ? -4.062 10.461 16.016 1 96.69 142 LEU A O 1
ATOM 1085 N N . LYS A 1 143 ? -4.473 8.578 17.125 1 95.5 143 LYS A N 1
ATOM 1086 C CA . LYS A 1 143 ? -3.346 7.875 16.516 1 95.5 143 LYS A CA 1
ATOM 1087 C C . LYS A 1 143 ? -3.689 7.402 15.117 1 95.5 143 LYS A C 1
ATOM 1089 O O . LYS A 1 143 ? -4.863 7.211 14.789 1 95.5 143 LYS A O 1
ATOM 1094 N N . PRO A 1 144 ? -2.688 7.309 14.242 1 95.06 144 PRO A N 1
ATOM 1095 C CA . PRO A 1 144 ? -2.967 6.695 12.938 1 95.06 144 PRO A CA 1
ATOM 1096 C C . PRO A 1 144 ? -3.553 5.293 13.062 1 95.06 144 PRO A C 1
ATOM 1098 O O . PRO A 1 144 ? -3.248 4.57 14.016 1 95.06 144 PRO A O 1
ATOM 1101 N N . VAL A 1 145 ? -4.363 4.918 12.094 1 97.25 145 VAL A N 1
ATOM 1102 C CA . VAL A 1 145 ? -5.012 3.611 12.102 1 97.25 145 VAL A CA 1
ATOM 1103 C C . VAL A 1 145 ? -4.129 2.594 11.383 1 97.25 145 VAL A C 1
ATOM 1105 O O . VAL A 1 145 ? -3.646 2.85 10.281 1 97.25 145 VAL A O 1
ATOM 1108 N N . SER A 1 146 ? -3.865 1.473 12.07 1 95.25 146 SER A N 1
ATOM 1109 C CA . SER A 1 146 ? -3.143 0.376 11.43 1 95.25 146 SER A CA 1
ATOM 1110 C C . SER A 1 146 ? -4.039 -0.389 10.469 1 95.25 146 SER A C 1
ATOM 1112 O O . SER A 1 146 ? -5.18 -0.72 10.797 1 95.25 146 SER A O 1
ATOM 1114 N N . HIS A 1 147 ? -3.516 -0.727 9.328 1 94.12 147 HIS A N 1
ATOM 1115 C CA . HIS A 1 147 ? -4.285 -1.489 8.352 1 94.12 147 HIS A CA 1
ATOM 1116 C C . HIS A 1 147 ? -3.773 -2.922 8.242 1 94.12 147 HIS A C 1
ATOM 1118 O O . HIS A 1 147 ? -4.098 -3.631 7.289 1 94.12 147 HIS A O 1
ATOM 1124 N N . LYS A 1 148 ? -3.031 -3.383 9.219 1 90.75 148 LYS A N 1
ATOM 1125 C CA . LYS A 1 148 ? -2.457 -4.727 9.234 1 90.75 148 LYS A CA 1
ATOM 1126 C C . LYS A 1 148 ? -3.551 -5.789 9.25 1 90.75 148 LYS A C 1
ATOM 1128 O O . LYS A 1 148 ? -3.43 -6.82 8.578 1 90.75 148 LYS A O 1
ATOM 1133 N N . GLN A 1 149 ? -4.629 -5.477 9.938 1 93.88 149 GLN A N 1
ATOM 1134 C CA . GLN A 1 149 ? -5.688 -6.461 10.125 1 93.88 149 GLN A CA 1
ATOM 1135 C C . GLN A 1 149 ? -6.48 -6.676 8.836 1 93.88 149 GLN A C 1
ATOM 1137 O O . GLN A 1 149 ? -7.195 -7.668 8.703 1 93.88 149 GLN A O 1
ATOM 1142 N N . VAL A 1 150 ? -6.398 -5.715 7.91 1 96.38 150 VAL A N 1
ATOM 1143 C CA . VAL A 1 150 ? -7.188 -5.836 6.688 1 96.38 150 VAL A CA 1
ATOM 1144 C C . VAL A 1 150 ? -6.281 -6.234 5.523 1 96.38 150 VAL A C 1
ATOM 1146 O O . VAL A 1 150 ? -6.73 -6.32 4.379 1 96.38 150 VAL A O 1
ATOM 1149 N N . GLN A 1 151 ? -5.07 -6.535 5.82 1 95.31 151 GLN A N 1
ATOM 1150 C CA . GLN A 1 151 ? -4.133 -6.949 4.781 1 95.31 151 GLN A CA 1
ATOM 1151 C C . GLN A 1 151 ? -4.523 -8.305 4.195 1 95.31 151 GLN A C 1
ATOM 1153 O O . GLN A 1 151 ? -4.938 -9.203 4.926 1 95.31 151 GLN A O 1
ATOM 1158 N N . PRO A 1 152 ? -4.379 -8.453 2.914 1 97.5 152 PRO A N 1
ATOM 1159 C CA . PRO A 1 152 ? -4.691 -9.734 2.275 1 97.5 152 PRO A CA 1
ATOM 1160 C C . PRO A 1 152 ? -3.639 -10.805 2.555 1 97.5 152 PRO A C 1
ATOM 1162 O O . PRO A 1 152 ? -2.52 -10.484 2.967 1 97.5 152 PRO A O 1
ATOM 1165 N N . ILE A 1 153 ? -4.043 -11.953 2.377 1 97.62 153 ILE A N 1
ATOM 1166 C CA . ILE A 1 153 ? -3.115 -13.07 2.26 1 97.62 153 ILE A CA 1
ATOM 1167 C C . ILE A 1 153 ? -2.641 -13.203 0.814 1 97.62 153 ILE A C 1
ATOM 1169 O O . ILE A 1 153 ? -3.443 -13.438 -0.091 1 97.62 153 ILE A O 1
ATOM 1173 N N . HIS A 1 154 ? -1.396 -12.969 0.646 1 97.81 154 HIS A N 1
ATOM 1174 C CA . HIS A 1 154 ? -0.801 -13.141 -0.675 1 97.81 154 HIS A CA 1
ATOM 1175 C C . HIS A 1 154 ? -0.267 -14.562 -0.856 1 97.81 154 HIS A C 1
ATOM 1177 O O . HIS A 1 154 ? 0.506 -15.047 -0.029 1 97.81 154 HIS A O 1
ATOM 1183 N N . THR A 1 155 ? -0.628 -15.133 -1.914 1 97.75 155 THR A N 1
ATOM 1184 C CA . THR A 1 155 ? -0.146 -16.484 -2.195 1 97.75 155 THR A CA 1
ATOM 1185 C C . THR A 1 155 ? 0.888 -16.469 -3.318 1 97.75 155 THR A C 1
ATOM 1187 O O . THR A 1 155 ? 0.806 -15.633 -4.23 1 97.75 155 THR A O 1
ATOM 1190 N N . LEU A 1 156 ? 1.793 -17.297 -3.178 1 97.62 156 LEU A N 1
ATOM 1191 C CA . LEU A 1 156 ? 2.729 -17.578 -4.262 1 97.62 156 LEU A CA 1
ATOM 1192 C C . LEU A 1 156 ? 2.346 -18.859 -4.996 1 97.62 156 LEU A C 1
ATOM 1194 O O . LEU A 1 156 ? 2.312 -19.938 -4.395 1 97.62 156 LEU A O 1
ATOM 1198 N N . CYS A 1 157 ? 2.008 -18.75 -6.188 1 97.25 157 CYS A N 1
ATOM 1199 C CA . CYS A 1 157 ? 1.597 -19.891 -7.008 1 97.25 157 CYS A CA 1
ATOM 1200 C C . CYS A 1 157 ? 2.01 -19.688 -8.461 1 97.25 157 CYS A C 1
ATOM 1202 O O . CYS A 1 157 ? 2.482 -18.609 -8.836 1 97.25 157 CYS A O 1
ATOM 1204 N N . PRO A 1 158 ? 1.984 -20.719 -9.242 1 95.94 158 PRO A N 1
ATOM 1205 C CA . PRO A 1 158 ? 2.359 -20.562 -10.648 1 95.94 158 PRO A CA 1
ATOM 1206 C C . PRO A 1 158 ? 1.541 -19.484 -11.359 1 95.94 158 PRO A C 1
ATOM 1208 O O . PRO A 1 158 ? 0.351 -19.328 -11.078 1 95.94 158 PRO A O 1
ATOM 1211 N N . ASN A 1 159 ? 2.166 -18.859 -12.234 1 91.38 159 ASN A N 1
ATOM 1212 C CA . ASN A 1 159 ? 1.493 -17.812 -12.984 1 91.38 159 ASN A CA 1
ATOM 1213 C C . ASN A 1 159 ? 0.842 -18.359 -14.25 1 91.38 159 ASN A C 1
ATOM 1215 O O . ASN A 1 159 ? 0.23 -17.609 -15.016 1 91.38 159 ASN A O 1
ATOM 1219 N N . THR A 1 160 ? 0.972 -19.594 -14.516 1 92.31 160 THR A N 1
ATOM 1220 C CA . THR A 1 160 ? 0.304 -20.25 -15.633 1 92.31 160 THR A CA 1
ATOM 1221 C C . THR A 1 160 ? -0.737 -21.25 -15.133 1 92.31 160 THR A C 1
ATOM 1223 O O . THR A 1 160 ? -0.509 -21.938 -14.141 1 92.31 160 THR A O 1
ATOM 1226 N N . ALA A 1 161 ? -1.821 -21.297 -15.883 1 91.06 161 ALA A N 1
ATOM 1227 C CA . ALA A 1 161 ? -2.908 -22.156 -15.43 1 91.06 161 ALA A CA 1
ATOM 1228 C C . ALA A 1 161 ? -2.875 -23.5 -16.141 1 91.06 161 ALA A C 1
ATOM 1230 O O . ALA A 1 161 ? -3.605 -24.422 -15.773 1 91.06 161 ALA A O 1
ATOM 1231 N N . THR A 1 162 ? -2.021 -23.625 -17.156 1 92.12 162 THR A N 1
ATOM 1232 C CA . THR A 1 162 ? -1.947 -24.844 -17.953 1 92.12 162 THR A CA 1
ATOM 1233 C C . THR A 1 162 ? -0.495 -25.266 -18.172 1 92.12 162 THR A C 1
ATOM 1235 O O . THR A 1 162 ? 0.405 -24.422 -18.156 1 92.12 162 THR A O 1
ATOM 1238 N N . CYS A 1 163 ? -0.403 -26.516 -18.281 1 92.06 163 CYS A N 1
ATOM 1239 C CA . CYS A 1 163 ? 0.917 -27.047 -18.609 1 92.06 163 CYS A CA 1
ATOM 1240 C C . CYS A 1 163 ? 1.358 -26.562 -19.984 1 92.06 163 CYS A C 1
ATOM 1242 O O . CYS A 1 163 ? 0.565 -26.547 -20.938 1 92.06 163 CYS A O 1
ATOM 1244 N N . HIS A 1 164 ? 2.586 -26.109 -20.125 1 82.19 164 HIS A N 1
ATOM 1245 C CA . HIS A 1 164 ? 3.119 -25.594 -21.391 1 82.19 164 HIS A CA 1
ATOM 1246 C C . HIS A 1 164 ? 4.297 -26.438 -21.875 1 82.19 164 HIS A C 1
ATOM 1248 O O . HIS A 1 164 ? 5.035 -26.031 -22.766 1 82.19 164 HIS A O 1
ATOM 1254 N N . THR A 1 165 ? 4.453 -27.516 -21.188 1 78 165 THR A N 1
ATOM 1255 C CA . THR A 1 165 ? 5.523 -28.391 -21.641 1 78 165 THR A CA 1
ATOM 1256 C C . THR A 1 165 ? 5.242 -28.922 -23.047 1 78 165 THR A C 1
ATOM 1258 O O . THR A 1 165 ? 4.125 -29.344 -23.344 1 78 165 THR A O 1
ATOM 1261 N N . VAL A 1 166 ? 6.227 -28.812 -23.875 1 69.31 166 VAL A N 1
ATOM 1262 C CA . VAL A 1 166 ? 6.105 -29.078 -25.312 1 69.31 166 VAL A CA 1
ATOM 1263 C C . VAL A 1 166 ? 5.496 -30.453 -25.547 1 69.31 166 VAL A C 1
ATOM 1265 O O . VAL A 1 166 ? 4.656 -30.625 -26.422 1 69.31 166 VAL A O 1
ATOM 1268 N N . SER A 1 167 ? 5.832 -31.375 -24.75 1 70.19 167 SER A N 1
ATOM 1269 C CA . SER A 1 167 ? 5.391 -32.75 -24.984 1 70.19 167 SER A CA 1
ATOM 1270 C C . SER A 1 167 ? 4.023 -33 -24.359 1 70.19 167 SER A C 1
ATOM 1272 O O . SER A 1 167 ? 3.494 -34.125 -24.438 1 70.19 167 SER A O 1
ATOM 1274 N N . CYS A 1 168 ? 3.521 -31.969 -23.75 1 80.88 168 CYS A N 1
ATOM 1275 C CA . CYS A 1 168 ? 2.279 -32.188 -23.016 1 80.88 168 CYS A CA 1
ATOM 1276 C C . CYS A 1 168 ? 1.146 -31.344 -23.609 1 80.88 168 CYS A C 1
ATOM 1278 O O . CYS A 1 168 ? 1.382 -30.281 -24.156 1 80.88 168 CYS A O 1
ATOM 1280 N N . GLU A 1 169 ? -0.07 -31.953 -23.75 1 78.5 169 GLU A N 1
ATOM 1281 C CA . GLU A 1 169 ? -1.256 -31.172 -24.094 1 78.5 169 GLU A CA 1
ATOM 1282 C C . GLU A 1 169 ? -1.578 -30.156 -22.984 1 78.5 169 GLU A C 1
ATOM 1284 O O . GLU A 1 169 ? -1.089 -30.281 -21.859 1 78.5 169 GLU A O 1
ATOM 1289 N N . ARG A 1 170 ? -2.176 -29.078 -23.344 1 83.62 170 ARG A N 1
ATOM 1290 C CA . ARG A 1 170 ? -2.537 -28.031 -22.406 1 83.62 170 ARG A CA 1
ATOM 1291 C C . ARG A 1 170 ? -3.463 -28.562 -21.312 1 83.62 170 ARG A C 1
ATOM 1293 O O . ARG A 1 170 ? -4.684 -28.578 -21.484 1 83.62 170 ARG A O 1
ATOM 1300 N N . ARG A 1 171 ? -2.812 -29.062 -20.172 1 89.5 171 ARG A N 1
ATOM 1301 C CA . ARG A 1 171 ? -3.545 -29.656 -19.047 1 89.5 171 ARG A CA 1
ATOM 1302 C C . ARG A 1 171 ? -3.568 -28.734 -17.844 1 89.5 171 ARG A C 1
ATOM 1304 O O . ARG A 1 171 ? -2.684 -27.891 -17.688 1 89.5 171 ARG A O 1
ATOM 1311 N N . ALA A 1 172 ? -4.629 -28.922 -17.094 1 93.31 172 ALA A N 1
ATOM 1312 C CA . ALA A 1 172 ? -4.703 -28.188 -15.836 1 93.31 172 ALA A CA 1
ATOM 1313 C C . ALA A 1 172 ? -3.592 -28.625 -14.883 1 93.31 172 ALA A C 1
ATOM 1315 O O . ALA A 1 172 ? -3.18 -29.781 -14.891 1 93.31 172 ALA A O 1
ATOM 1316 N N . LEU A 1 173 ? -3.137 -27.641 -14.086 1 94.44 173 LEU A N 1
ATOM 1317 C CA . LEU A 1 173 ? -2.176 -27.938 -13.031 1 94.44 173 LEU A CA 1
ATOM 1318 C C . LEU A 1 173 ? -2.889 -28.281 -11.727 1 94.44 173 LEU A C 1
ATOM 1320 O O . LEU A 1 173 ? -3.9 -27.672 -11.383 1 94.44 173 LEU A O 1
ATOM 1324 N N . TYR A 1 174 ? -2.332 -29.234 -11.062 1 94.38 174 TYR A N 1
ATOM 1325 C CA . TYR A 1 174 ? -2.922 -29.672 -9.797 1 94.38 174 TYR A CA 1
ATOM 1326 C C . TYR A 1 174 ? -2.029 -29.297 -8.625 1 94.38 174 TYR A C 1
ATOM 1328 O O . TYR A 1 174 ? -0.803 -29.406 -8.703 1 94.38 174 TYR A O 1
ATOM 1336 N N . GLN A 1 175 ? -2.648 -28.797 -7.621 1 92.44 175 GLN A N 1
ATOM 1337 C CA . GLN A 1 175 ? -1.909 -28.469 -6.406 1 92.44 175 GLN A CA 1
ATOM 1338 C C . GLN A 1 175 ? -1.392 -29.719 -5.723 1 92.44 175 GLN A C 1
ATOM 1340 O O . GLN A 1 175 ? -2.164 -30.641 -5.43 1 92.44 175 GLN A O 1
ATOM 1345 N N . GLY A 1 176 ? -0.098 -29.75 -5.57 1 78.12 176 GLY A N 1
ATOM 1346 C CA . GLY A 1 176 ? 0.548 -31 -5.203 1 78.12 176 GLY A CA 1
ATOM 1347 C C . GLY A 1 176 ? 0.736 -31.156 -3.705 1 78.12 176 GLY A C 1
ATOM 1348 O O . GLY A 1 176 ? 1.033 -32.25 -3.219 1 78.12 176 GLY A O 1
ATOM 1349 N N . THR A 1 177 ? 0.588 -30.094 -2.943 1 84.94 177 THR A N 1
ATOM 1350 C CA . THR A 1 177 ? 0.889 -30.141 -1.518 1 84.94 177 THR A CA 1
ATOM 1351 C C . THR A 1 177 ? -0.392 -30.078 -0.692 1 84.94 177 THR A C 1
ATOM 1353 O O . THR A 1 177 ? -1.26 -29.234 -0.948 1 84.94 177 THR A O 1
ATOM 1356 N N . LYS A 1 178 ? -0.478 -31 0.265 1 84.25 178 LYS A N 1
ATOM 1357 C CA . LYS A 1 178 ? -1.612 -30.922 1.181 1 84.25 178 LYS A CA 1
ATOM 1358 C C . LYS A 1 178 ? -1.646 -29.578 1.897 1 84.25 178 LYS A C 1
ATOM 1360 O O . LYS A 1 178 ? -0.602 -29.047 2.277 1 84.25 178 LYS A O 1
ATOM 1365 N N . PRO A 1 179 ? -2.805 -29.078 2.092 1 82.38 179 PRO A N 1
ATOM 1366 C CA . PRO A 1 179 ? -2.922 -27.75 2.693 1 82.38 179 PRO A CA 1
ATOM 1367 C C . PRO A 1 179 ? -2.131 -27.609 3.992 1 82.38 179 PRO A C 1
ATOM 1369 O O . PRO A 1 179 ? -1.483 -26.594 4.223 1 82.38 179 PRO A O 1
ATOM 1372 N N . ARG A 1 180 ? -2.104 -28.609 4.824 1 82.94 180 ARG A N 1
ATOM 1373 C CA . ARG A 1 180 ? -1.436 -28.547 6.117 1 82.94 180 ARG A CA 1
ATOM 1374 C C . ARG A 1 180 ? 0.08 -28.5 5.949 1 82.94 180 ARG A C 1
ATOM 1376 O O . ARG A 1 180 ? 0.796 -28.062 6.859 1 82.94 180 ARG A O 1
ATOM 1383 N N . ASP A 1 181 ? 0.549 -28.875 4.785 1 89.69 181 ASP A N 1
ATOM 1384 C CA . ASP A 1 181 ? 1.985 -28.984 4.559 1 89.69 181 ASP A CA 1
ATOM 1385 C C . ASP A 1 181 ? 2.494 -27.844 3.682 1 89.69 181 ASP A C 1
ATOM 1387 O O . ASP A 1 181 ? 3.676 -27.812 3.328 1 89.69 181 ASP A O 1
ATOM 1391 N N . VAL A 1 182 ? 1.574 -26.969 3.314 1 93.81 182 VAL A N 1
ATOM 1392 C CA . VAL A 1 182 ? 1.977 -25.859 2.467 1 93.81 182 VAL A CA 1
ATOM 1393 C C . VAL A 1 182 ? 2.965 -24.969 3.221 1 93.81 182 VAL A C 1
ATOM 1395 O O . VAL A 1 182 ? 2.66 -24.469 4.309 1 93.81 182 VAL A O 1
ATOM 1398 N N . PRO A 1 183 ? 4.141 -24.828 2.682 1 95 183 PRO A N 1
ATOM 1399 C CA . PRO A 1 183 ? 5.109 -23.969 3.365 1 95 183 PRO A CA 1
ATOM 1400 C C . PRO A 1 183 ? 4.672 -22.5 3.404 1 95 183 PRO A C 1
ATOM 1402 O O . PRO A 1 183 ? 4.043 -22.016 2.461 1 95 183 PRO A O 1
ATOM 1405 N N . LEU A 1 184 ? 5.035 -21.859 4.473 1 95.81 184 LEU A N 1
ATOM 1406 C CA . LEU A 1 184 ? 4.859 -20.422 4.617 1 95.81 184 LEU A CA 1
ATOM 1407 C C . LEU A 1 184 ? 6.188 -19.703 4.453 1 95.81 184 LEU A C 1
ATOM 1409 O O . LEU A 1 184 ? 7.207 -20.125 5 1 95.81 184 LEU A O 1
ATOM 1413 N N . VAL A 1 185 ? 6.148 -18.641 3.652 1 96.88 185 VAL A N 1
ATOM 1414 C CA . VAL A 1 185 ? 7.379 -17.906 3.381 1 96.88 185 VAL A CA 1
ATOM 1415 C C . VAL A 1 185 ? 7.145 -16.406 3.6 1 96.88 185 VAL A C 1
ATOM 1417 O O . VAL A 1 185 ? 6 -15.969 3.725 1 96.88 185 VAL A O 1
ATOM 1420 N N . ARG A 1 186 ? 8.211 -15.719 3.73 1 96.12 186 ARG A N 1
ATOM 1421 C CA . ARG A 1 186 ? 8.148 -14.266 3.764 1 96.12 186 ARG A CA 1
ATOM 1422 C C . ARG A 1 186 ? 8.148 -13.68 2.354 1 96.12 186 ARG A C 1
ATOM 1424 O O . ARG A 1 186 ? 8.898 -14.133 1.488 1 96.12 186 ARG A O 1
ATOM 1431 N N . LEU A 1 187 ? 7.297 -12.703 2.115 1 97.19 187 LEU A N 1
ATOM 1432 C CA . LEU A 1 187 ? 7.172 -12.039 0.824 1 97.19 187 LEU A CA 1
ATOM 1433 C C . LEU A 1 187 ? 7.371 -10.531 0.966 1 97.19 187 LEU A C 1
ATOM 1435 O O . LEU A 1 187 ? 6.734 -9.891 1.806 1 97.19 187 LEU A O 1
ATOM 1439 N N . 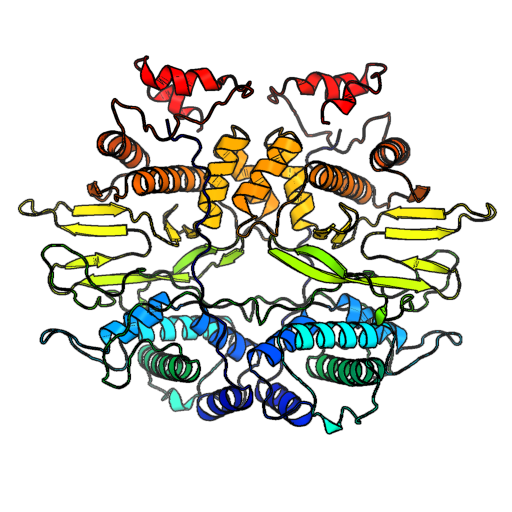ILE A 1 188 ? 8.328 -9.992 0.258 1 94.75 188 ILE A N 1
ATOM 1440 C CA . ILE A 1 188 ? 8.414 -8.539 0.103 1 94.75 188 ILE A CA 1
ATOM 1441 C C . ILE A 1 188 ? 7.695 -8.117 -1.175 1 94.75 188 ILE A C 1
ATOM 1443 O O . ILE A 1 188 ? 8.117 -8.461 -2.279 1 94.75 188 ILE A O 1
ATOM 1447 N N . LYS A 1 189 ? 6.602 -7.469 -1.021 1 92.88 189 LYS A N 1
ATOM 1448 C CA . LYS A 1 189 ? 5.801 -6.961 -2.131 1 92.88 189 LYS A CA 1
ATOM 1449 C C . LYS A 1 189 ? 5.52 -5.469 -1.968 1 92.88 189 LYS A C 1
ATOM 1451 O O . LYS A 1 189 ? 5.008 -5.035 -0.934 1 92.88 189 LYS A O 1
ATOM 1456 N N . ASN A 1 190 ? 5.891 -4.707 -2.949 1 82.56 190 ASN A N 1
ATOM 1457 C CA . ASN A 1 190 ? 5.715 -3.26 -2.908 1 82.56 190 ASN A CA 1
ATOM 1458 C C . ASN A 1 190 ? 6.301 -2.66 -1.631 1 82.56 190 ASN A C 1
ATOM 1460 O O . ASN A 1 190 ? 5.625 -1.902 -0.932 1 82.56 190 ASN A O 1
ATOM 1464 N N . TYR A 1 191 ? 7.402 -3.219 -1.218 1 79.12 191 TYR A N 1
ATOM 1465 C CA . TYR A 1 191 ? 8.227 -2.727 -0.118 1 79.12 191 TYR A CA 1
ATOM 1466 C C . TYR A 1 191 ? 7.543 -2.967 1.223 1 79.12 191 TYR A C 1
ATOM 1468 O O . TYR A 1 191 ? 7.836 -2.285 2.207 1 79.12 191 TYR A O 1
ATOM 1476 N N . THR A 1 192 ? 6.582 -3.783 1.2 1 86.94 192 THR A N 1
ATOM 1477 C CA . THR A 1 192 ? 5.941 -4.277 2.412 1 86.94 192 THR A CA 1
ATOM 1478 C C . THR A 1 192 ? 6.273 -5.75 2.637 1 86.94 192 THR A C 1
ATOM 1480 O O . THR A 1 192 ? 6.3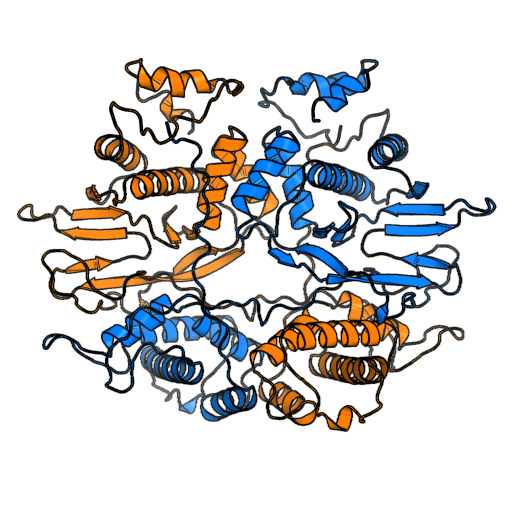05 -6.535 1.688 1 86.94 192 THR A O 1
ATOM 1483 N N . VAL A 1 193 ? 6.461 -6.062 3.861 1 90.56 193 VAL A N 1
ATOM 1484 C CA . VAL A 1 193 ? 6.828 -7.434 4.195 1 90.56 193 VAL A CA 1
ATOM 1485 C C . VAL A 1 193 ? 5.594 -8.195 4.684 1 90.56 193 VAL A C 1
ATOM 1487 O O . VAL A 1 193 ? 4.871 -7.715 5.559 1 90.56 193 VAL A O 1
ATOM 1490 N N . TYR A 1 194 ? 5.387 -9.336 4.094 1 92.88 194 TYR A N 1
ATOM 1491 C CA . TYR A 1 194 ? 4.344 -10.266 4.508 1 92.88 194 TYR A CA 1
ATOM 1492 C C . TYR A 1 194 ? 4.949 -11.562 5.035 1 92.88 194 TYR A C 1
ATOM 1494 O O . TYR A 1 194 ? 5.574 -12.312 4.285 1 92.88 194 TYR A O 1
ATOM 1502 N N . ASP A 1 195 ? 4.891 -11.969 6.297 1 87.94 195 ASP A N 1
ATOM 1503 C CA . ASP A 1 195 ? 5.633 -13.031 6.969 1 87.94 195 ASP A CA 1
ATOM 1504 C C . ASP A 1 195 ? 5.012 -14.398 6.688 1 87.94 195 ASP A C 1
ATOM 1506 O O . ASP A 1 195 ? 5.695 -15.422 6.766 1 87.94 195 ASP A O 1
ATOM 1510 N N . ASN A 1 196 ? 3.773 -14.539 6.289 1 91.62 196 ASN A N 1
ATOM 1511 C CA . ASN A 1 196 ? 3.092 -15.828 6.223 1 91.62 196 ASN A CA 1
ATOM 1512 C C . ASN A 1 196 ? 2.314 -15.984 4.918 1 91.62 196 ASN A C 1
ATOM 1514 O O . ASN A 1 196 ? 1.124 -16.297 4.934 1 91.62 196 ASN A O 1
ATOM 1518 N N . SER A 1 197 ? 3.143 -15.938 3.857 1 97 197 SER A N 1
ATOM 1519 C CA . SER A 1 197 ? 2.525 -16.156 2.555 1 97 197 SER A CA 1
ATOM 1520 C C . SER A 1 197 ? 2.637 -17.625 2.133 1 97 197 SER A C 1
ATOM 1522 O O . SER A 1 197 ? 3.734 -18.188 2.092 1 97 197 SER A O 1
ATOM 1524 N N . PRO A 1 198 ? 1.567 -18.266 1.877 1 97.62 198 PRO A N 1
ATOM 1525 C CA . PRO A 1 198 ? 1.631 -19.656 1.445 1 97.62 198 PRO A CA 1
ATOM 1526 C C . PRO A 1 198 ? 2.287 -19.828 0.077 1 97.62 198 PRO A C 1
ATOM 1528 O O . PRO A 1 198 ? 2.014 -19.047 -0.842 1 97.62 198 PRO A O 1
ATOM 1531 N N . LEU A 1 199 ? 3.104 -20.812 0.006 1 97.31 199 LEU A N 1
ATOM 1532 C CA . LEU A 1 199 ? 3.781 -21.172 -1.238 1 97.31 199 LEU A CA 1
ATOM 1533 C C . LEU A 1 199 ? 3.189 -22.438 -1.846 1 97.31 199 LEU A C 1
ATOM 1535 O O . LEU A 1 199 ? 3.336 -23.516 -1.286 1 97.31 199 LEU A O 1
ATOM 1539 N N . TYR A 1 200 ? 2.562 -22.25 -3.027 1 97.25 200 TYR A N 1
ATOM 1540 C CA . TYR A 1 200 ? 1.946 -23.375 -3.715 1 97.25 200 TYR A CA 1
ATOM 1541 C C . TYR A 1 200 ? 2.746 -23.766 -4.953 1 97.25 200 TYR A C 1
ATOM 1543 O O . TYR A 1 200 ? 3.357 -22.906 -5.598 1 97.25 200 TYR A O 1
ATOM 1551 N N . SER A 1 201 ? 2.732 -25.047 -5.23 1 96 201 SER A N 1
ATOM 1552 C CA . SER A 1 201 ? 3.268 -25.562 -6.484 1 96 201 SER A CA 1
ATOM 1553 C C . SER A 1 201 ? 2.201 -26.328 -7.266 1 96 201 SER A C 1
ATOM 1555 O O . SER A 1 201 ? 1.215 -26.797 -6.691 1 96 201 SER A O 1
ATOM 1557 N N . GLY A 1 202 ? 2.334 -26.266 -8.562 1 95.38 202 GLY A N 1
ATOM 1558 C CA . GLY A 1 202 ? 1.467 -27.031 -9.445 1 95.38 202 GLY A CA 1
ATOM 1559 C C . GLY A 1 202 ? 2.186 -28.156 -10.156 1 95.38 202 GLY A C 1
ATOM 1560 O O . GLY A 1 202 ? 3.363 -28.031 -10.492 1 95.38 202 GLY A O 1
ATOM 1561 N N . ARG A 1 203 ? 1.461 -29.219 -10.359 1 93.62 203 ARG A N 1
ATOM 1562 C CA . ARG A 1 203 ? 2.029 -30.359 -11.062 1 93.62 203 ARG A CA 1
ATOM 1563 C C . ARG A 1 203 ? 1.145 -30.781 -12.234 1 93.62 203 ARG A C 1
ATOM 1565 O O . ARG A 1 203 ? -0.082 -30.812 -12.117 1 93.62 203 ARG A O 1
ATOM 1572 N N . CYS A 1 204 ? 1.779 -30.969 -13.312 1 92.81 204 CYS A N 1
ATOM 1573 C CA . CYS A 1 204 ? 1.07 -31.594 -14.422 1 92.81 204 CYS A CA 1
ATOM 1574 C C . CYS A 1 204 ? 0.988 -33.125 -14.227 1 92.81 204 CYS A C 1
ATOM 1576 O O . CYS A 1 204 ? 2.008 -33.781 -14.016 1 92.81 204 CYS A O 1
ATOM 1578 N N . ASN A 1 205 ? -0.159 -33.688 -14.312 1 88.75 205 ASN A N 1
ATOM 1579 C CA . ASN A 1 205 ? -0.356 -35.094 -14.055 1 88.75 205 ASN A CA 1
ATOM 1580 C C . ASN A 1 205 ? 0.106 -35.969 -15.227 1 88.75 205 ASN A C 1
ATOM 1582 O O . ASN A 1 205 ? 0.233 -37.188 -15.102 1 88.75 205 ASN A O 1
ATOM 1586 N N . GLU A 1 206 ? 0.359 -35.344 -16.312 1 88.81 206 GLU A N 1
ATOM 1587 C CA . GLU A 1 206 ? 0.765 -36.094 -17.5 1 88.81 206 GLU A CA 1
ATOM 1588 C C . GLU A 1 206 ? 2.285 -36.188 -17.594 1 88.81 206 GLU A C 1
ATOM 1590 O O . GLU A 1 206 ? 2.84 -37.281 -17.688 1 88.81 206 GLU A O 1
ATOM 1595 N N . CYS A 1 207 ? 2.941 -35.031 -17.594 1 88.44 207 CYS A N 1
ATOM 1596 C CA . CYS A 1 207 ? 4.383 -35.031 -17.812 1 88.44 207 CYS A CA 1
ATOM 1597 C C . CYS A 1 207 ? 5.133 -34.875 -16.5 1 88.44 207 CYS A C 1
ATOM 1599 O O . CYS A 1 207 ? 6.363 -34.938 -16.469 1 88.44 207 CYS A O 1
ATOM 1601 N N . ASN A 1 208 ? 4.516 -34.594 -15.422 1 90.06 208 ASN A N 1
ATOM 1602 C CA . ASN A 1 208 ? 5.047 -34.531 -14.062 1 90.06 208 ASN A CA 1
ATOM 1603 C C . ASN A 1 208 ? 5.906 -33.281 -13.844 1 90.06 208 ASN A C 1
ATOM 1605 O O . ASN A 1 208 ? 6.609 -33.188 -12.844 1 90.06 208 ASN A O 1
ATOM 1609 N N . THR A 1 209 ? 5.809 -32.344 -14.766 1 92.5 209 THR A N 1
ATOM 1610 C CA . THR A 1 209 ? 6.473 -31.062 -14.555 1 92.5 209 THR A CA 1
ATOM 1611 C C . THR A 1 209 ? 5.887 -30.359 -13.336 1 92.5 209 THR A C 1
ATOM 1613 O O . THR A 1 209 ? 4.668 -30.328 -13.148 1 92.5 209 THR A O 1
ATOM 1616 N N . ILE A 1 210 ? 6.785 -29.812 -12.516 1 94.38 210 ILE A N 1
ATOM 1617 C CA . ILE A 1 210 ? 6.363 -29.047 -11.352 1 94.38 210 ILE A CA 1
ATOM 1618 C C . ILE A 1 210 ? 6.52 -27.547 -11.625 1 94.38 210 ILE A C 1
ATOM 1620 O O . ILE A 1 210 ? 7.566 -27.109 -12.102 1 94.38 210 ILE A O 1
ATOM 1624 N N . TYR A 1 211 ? 5.477 -26.797 -11.375 1 95.25 211 TYR A N 1
ATOM 1625 C CA . TYR A 1 211 ? 5.422 -25.359 -11.617 1 95.25 211 TYR A CA 1
ATOM 1626 C C . TYR A 1 211 ? 5.457 -24.594 -10.297 1 95.25 211 TYR A C 1
ATOM 1628 O O . TYR A 1 211 ? 4.711 -24.906 -9.367 1 95.25 211 TYR A O 1
ATOM 1636 N N . TYR A 1 212 ? 6.336 -23.641 -10.203 1 95.38 212 TYR A N 1
ATOM 1637 C CA . TYR A 1 212 ? 6.406 -22.703 -9.094 1 95.38 212 TYR A CA 1
ATOM 1638 C C . TYR A 1 212 ? 6.141 -21.281 -9.562 1 95.38 212 TYR A C 1
ATOM 1640 O O . TYR A 1 212 ? 5.859 -21.047 -10.742 1 95.38 212 TYR A O 1
ATOM 1648 N N . ALA A 1 213 ? 6.145 -20.375 -8.648 1 96.5 213 ALA A N 1
ATOM 1649 C CA . ALA A 1 213 ? 5.836 -18.969 -8.961 1 96.5 213 ALA A CA 1
ATOM 1650 C C . ALA A 1 213 ? 6.902 -18.375 -9.867 1 96.5 213 ALA A C 1
ATOM 1652 O O . ALA A 1 213 ? 6.621 -17.453 -10.641 1 96.5 213 ALA A O 1
ATOM 1653 N N . ASP A 1 214 ? 8.172 -18.938 -9.812 1 96.69 214 ASP A N 1
ATOM 1654 C CA . ASP A 1 214 ? 9.227 -18.234 -10.555 1 96.69 214 ASP A CA 1
ATOM 1655 C C . ASP A 1 214 ? 9.977 -19.203 -11.469 1 96.69 214 ASP A C 1
ATOM 1657 O O . ASP A 1 214 ? 10.859 -18.797 -12.219 1 96.69 214 ASP A O 1
ATOM 1661 N N . HIS A 1 215 ? 9.703 -20.484 -11.344 1 95.12 215 HIS A N 1
ATOM 1662 C CA . HIS A 1 215 ? 10.414 -21.453 -12.164 1 95.12 215 HIS A CA 1
ATOM 1663 C C . HIS A 1 215 ? 9.586 -22.719 -12.375 1 95.12 215 HIS A C 1
ATOM 1665 O O . HIS A 1 215 ? 8.547 -22.891 -11.734 1 95.12 215 HIS A O 1
ATOM 1671 N N . GLU A 1 216 ? 10.055 -23.484 -13.281 1 94.38 216 GLU A N 1
ATOM 1672 C CA . GLU A 1 216 ? 9.523 -24.828 -13.555 1 94.38 216 GLU A CA 1
ATOM 1673 C C . GLU A 1 216 ? 10.617 -25.875 -13.445 1 94.38 216 GLU A C 1
ATOM 1675 O O . GLU A 1 216 ? 11.797 -25.594 -13.68 1 94.38 216 GLU A O 1
ATOM 1680 N N . ARG A 1 217 ? 10.234 -27.016 -13.016 1 93.81 217 ARG A N 1
ATOM 1681 C CA . ARG A 1 217 ? 11.148 -28.156 -12.891 1 93.81 217 ARG A CA 1
ATOM 1682 C C . ARG A 1 217 ? 10.633 -29.344 -13.68 1 93.81 217 ARG A C 1
ATOM 1684 O O . ARG A 1 217 ? 9.516 -29.812 -13.453 1 93.81 217 ARG A O 1
ATOM 1691 N N . SER A 1 218 ? 11.367 -29.734 -14.609 1 91.69 218 SER A N 1
ATOM 1692 C CA . SER A 1 218 ? 10.984 -30.891 -15.414 1 91.69 218 SER A CA 1
ATOM 1693 C C . SER A 1 218 ? 12.109 -31.922 -15.484 1 91.69 218 SER A C 1
ATOM 1695 O O . SER A 1 218 ? 13.281 -31.578 -15.297 1 91.69 218 SER A O 1
ATOM 1697 N N . GLN A 1 219 ? 11.703 -33.125 -15.633 1 88.62 219 GLN A N 1
ATOM 1698 C CA . GLN A 1 219 ? 12.688 -34.188 -15.805 1 88.62 219 GLN A CA 1
ATOM 1699 C C . GLN A 1 219 ? 13.352 -34.125 -17.172 1 88.62 219 GLN A C 1
ATOM 1701 O O . GLN A 1 219 ? 12.688 -33.844 -18.172 1 88.62 219 GLN A O 1
ATOM 1706 N N . VAL A 1 220 ? 14.734 -34.25 -17.141 1 84.44 220 VAL A N 1
ATOM 1707 C CA . VAL A 1 220 ? 15.445 -34.312 -18.422 1 84.44 220 VAL A CA 1
ATOM 1708 C C . VAL A 1 220 ? 15.102 -35.594 -19.141 1 84.44 220 VAL A C 1
ATOM 1710 O O . VAL A 1 220 ? 15.18 -36.688 -18.547 1 84.44 220 VAL A O 1
ATOM 1713 N N . PRO A 1 221 ? 14.75 -35.375 -20.438 1 77.56 221 PRO A N 1
ATOM 1714 C CA . PRO A 1 221 ? 14.43 -36.594 -21.156 1 77.56 221 PRO A CA 1
ATOM 1715 C C . PRO A 1 221 ? 15.586 -37.594 -21.188 1 77.56 221 PRO A C 1
ATOM 1717 O O . PRO A 1 221 ? 16.734 -37.188 -21.391 1 77.56 221 PRO A O 1
ATOM 1720 N N . HIS A 1 222 ? 15.398 -38.906 -21 1 77.31 222 HIS A N 1
ATOM 1721 C CA . HIS A 1 222 ? 16.312 -40.031 -21.141 1 77.31 222 HIS A CA 1
ATOM 1722 C C . HIS A 1 222 ? 17.422 -39.969 -20.094 1 77.31 222 HIS A C 1
ATOM 1724 O O . HIS A 1 222 ? 18.453 -40.625 -20.25 1 77.31 222 HIS A O 1
ATOM 1730 N N . ASP A 1 223 ? 17.594 -39.094 -19.25 1 75.19 223 ASP A N 1
ATOM 1731 C CA . ASP A 1 223 ? 18.562 -39.062 -18.156 1 75.19 223 ASP A CA 1
ATOM 1732 C C . ASP A 1 223 ? 17.844 -39.094 -16.812 1 75.19 223 ASP A C 1
ATOM 1734 O O . ASP A 1 223 ? 17.422 -38.031 -16.297 1 75.19 223 ASP A O 1
ATOM 1738 N N . ASN A 1 224 ? 17.859 -40.344 -16.266 1 73.94 224 ASN A N 1
ATOM 1739 C CA . ASN A 1 224 ? 17.125 -40.594 -15.031 1 73.94 224 ASN A CA 1
ATOM 1740 C C . ASN A 1 224 ? 17.781 -39.906 -13.844 1 73.94 224 ASN A C 1
ATOM 1742 O O . ASN A 1 224 ? 19 -39.969 -13.688 1 73.94 224 ASN A O 1
ATOM 1746 N N . GLY A 1 225 ? 17.109 -38.969 -13.172 1 79.31 225 GLY A N 1
ATOM 1747 C CA . GLY A 1 225 ? 17.609 -38.375 -11.945 1 79.31 225 GLY A CA 1
ATOM 1748 C C . GLY A 1 225 ? 17.969 -36.906 -12.086 1 79.31 225 GLY A C 1
ATOM 1749 O O . GLY A 1 225 ? 18.156 -36.219 -11.086 1 79.31 225 GLY A O 1
ATOM 1750 N N . LYS A 1 226 ? 18.031 -36.594 -13.414 1 86.5 226 LYS A N 1
ATOM 1751 C CA . LYS A 1 226 ? 18.391 -35.188 -13.602 1 86.5 226 LYS A CA 1
ATOM 1752 C C . LYS A 1 226 ? 17.156 -34.344 -13.945 1 86.5 226 LYS A C 1
ATOM 1754 O O . LYS A 1 226 ? 16.25 -34.812 -14.633 1 86.5 226 LYS A O 1
ATOM 1759 N N . HIS A 1 227 ? 17.078 -33.219 -13.344 1 92.44 227 HIS A N 1
ATOM 1760 C CA . HIS A 1 227 ? 16 -32.25 -13.602 1 92.44 227 HIS A CA 1
ATOM 1761 C C . HIS A 1 227 ? 16.547 -30.953 -14.172 1 92.44 227 HIS A C 1
ATOM 1763 O O . HIS A 1 227 ? 17.703 -30.594 -13.922 1 92.44 227 HIS A O 1
ATOM 1769 N N . GLU A 1 228 ? 15.758 -30.391 -15.016 1 93.38 228 GLU A N 1
ATOM 1770 C CA . GLU A 1 228 ? 16.031 -29.047 -15.531 1 93.38 228 GLU A CA 1
ATOM 1771 C C . GLU A 1 228 ? 15.125 -28.016 -14.875 1 93.38 228 GLU A C 1
ATOM 1773 O O . GLU A 1 228 ? 14.008 -28.328 -14.469 1 93.38 228 GLU A O 1
ATOM 1778 N N . ARG A 1 229 ? 15.695 -26.906 -14.734 1 94.44 229 ARG A N 1
ATOM 1779 C CA . ARG A 1 229 ? 14.969 -25.75 -14.195 1 94.44 229 ARG A CA 1
ATOM 1780 C C . ARG A 1 229 ? 14.844 -24.656 -15.242 1 94.44 229 ARG A C 1
ATOM 1782 O O . ARG A 1 229 ? 15.836 -24.25 -15.852 1 94.44 229 ARG A O 1
ATOM 1789 N N . VAL A 1 230 ? 13.609 -24.266 -15.469 1 93.44 230 VAL A N 1
ATOM 1790 C CA . VAL A 1 230 ? 13.344 -23.109 -16.328 1 93.44 230 VAL A CA 1
ATOM 1791 C C . VAL A 1 230 ? 13.055 -21.875 -15.477 1 93.44 230 VAL A C 1
ATOM 1793 O O . VAL A 1 230 ? 12.094 -21.859 -14.711 1 93.44 230 VAL A O 1
ATOM 1796 N N . TYR A 1 231 ? 13.875 -20.922 -15.523 1 94.44 231 TYR A N 1
ATOM 1797 C CA . TYR A 1 231 ? 13.672 -19.641 -14.844 1 94.44 231 TYR A CA 1
ATOM 1798 C C . TYR A 1 231 ? 12.734 -18.75 -15.648 1 94.44 231 TYR A C 1
ATOM 1800 O O . TYR A 1 231 ? 13.094 -18.266 -16.719 1 94.44 231 TYR A O 1
ATOM 1808 N N . LEU A 1 232 ? 11.633 -18.438 -15.078 1 94.06 232 LEU A N 1
ATOM 1809 C CA . LEU A 1 232 ? 10.594 -17.719 -15.812 1 94.06 232 LEU A CA 1
ATOM 1810 C C . LEU A 1 232 ? 10.891 -16.219 -15.875 1 94.06 232 LEU A C 1
ATOM 1812 O O . LEU A 1 232 ? 10.883 -15.539 -14.852 1 94.06 232 LEU A O 1
ATOM 1816 N N . SER A 1 233 ? 10.977 -15.672 -17.016 1 90.81 233 SER A N 1
ATOM 1817 C CA . SER A 1 233 ? 11.266 -14.258 -17.188 1 90.81 233 SER A CA 1
ATOM 1818 C C . SER A 1 233 ? 10.055 -13.398 -16.828 1 90.81 233 SER A C 1
ATOM 1820 O O . SER A 1 233 ? 10.195 -12.219 -16.5 1 90.81 233 SER A O 1
ATOM 1822 N N . THR A 1 234 ? 8.875 -13.992 -16.781 1 88 234 THR A N 1
ATOM 1823 C CA . THR A 1 234 ? 7.637 -13.258 -16.531 1 88 234 THR A CA 1
ATOM 1824 C C . THR A 1 234 ? 7.176 -13.438 -15.094 1 88 234 THR A C 1
ATOM 1826 O O . THR A 1 234 ? 6.062 -13.047 -14.742 1 88 234 THR A O 1
ATOM 1829 N N . ALA A 1 235 ? 8.031 -14.055 -14.328 1 94.25 235 ALA A N 1
ATOM 1830 C CA . ALA A 1 235 ? 7.645 -14.32 -12.945 1 94.25 235 ALA A CA 1
ATOM 1831 C C . ALA A 1 235 ? 7.332 -13.023 -12.203 1 94.25 235 ALA A C 1
ATOM 1833 O O . ALA A 1 235 ? 8.055 -12.039 -12.336 1 94.25 235 ALA A O 1
ATOM 1834 N N . LYS A 1 236 ? 6.25 -13.047 -11.422 1 93.44 236 LYS A N 1
ATOM 1835 C CA . LYS A 1 236 ? 5.859 -11.914 -10.602 1 93.44 236 LYS A CA 1
ATOM 1836 C C . LYS A 1 236 ? 6.68 -11.852 -9.312 1 93.44 236 LYS A C 1
ATOM 1838 O O . LYS A 1 236 ? 6.93 -10.773 -8.773 1 93.44 236 LYS A O 1
ATOM 1843 N N . TYR A 1 237 ? 6.945 -13.008 -8.859 1 96.75 237 TYR A N 1
ATOM 1844 C CA . TYR A 1 237 ? 7.727 -13.172 -7.637 1 96.75 237 TYR A CA 1
ATOM 1845 C C . TYR A 1 237 ? 8.953 -14.031 -7.883 1 96.75 237 TYR A C 1
ATOM 1847 O O . TYR A 1 237 ? 8.93 -14.945 -8.711 1 96.75 237 TYR A O 1
ATOM 1855 N N . ILE A 1 238 ? 10.008 -13.703 -7.145 1 97 238 ILE A N 1
ATOM 1856 C CA . ILE A 1 238 ? 11.25 -14.453 -7.305 1 97 238 ILE A CA 1
ATOM 1857 C C . ILE A 1 238 ? 11.758 -14.906 -5.938 1 97 238 ILE A C 1
ATOM 1859 O O . ILE A 1 238 ? 11.711 -14.141 -4.969 1 97 238 ILE A O 1
ATOM 1863 N N . LYS A 1 239 ? 12.266 -16.109 -5.91 1 96.81 239 LYS A N 1
ATOM 1864 C CA . LYS A 1 239 ? 12.875 -16.641 -4.691 1 96.81 239 LYS A CA 1
ATOM 1865 C C . LYS A 1 239 ? 14.289 -16.094 -4.496 1 96.81 239 LYS A C 1
ATOM 1867 O O . LYS A 1 239 ? 15.133 -16.219 -5.387 1 96.81 239 LYS A O 1
ATOM 1872 N N . VAL A 1 240 ? 14.578 -15.508 -3.342 1 96.12 240 VAL A N 1
ATOM 1873 C CA . VAL A 1 240 ? 15.898 -14.922 -3.139 1 96.12 240 VAL A CA 1
ATOM 1874 C C . VAL A 1 240 ? 16.531 -15.516 -1.883 1 96.12 240 VAL A C 1
ATOM 1876 O O . VAL A 1 240 ? 17.516 -14.977 -1.366 1 96.12 240 VAL A O 1
ATOM 1879 N N . GLY A 1 241 ? 16.031 -16.484 -1.353 1 92.69 241 GLY A N 1
ATOM 1880 C CA . GLY A 1 241 ? 16.484 -17.219 -0.183 1 92.69 241 GLY A CA 1
ATOM 1881 C C . GLY A 1 241 ? 15.633 -18.438 0.122 1 92.69 241 GLY A C 1
ATOM 1882 O O . GLY A 1 241 ? 14.688 -18.734 -0.61 1 92.69 241 GLY A O 1
ATOM 1883 N N . GLN A 1 242 ? 15.961 -19.094 1.146 1 89.56 242 GLN A N 1
ATOM 1884 C CA . GLN A 1 242 ? 15.234 -20.312 1.481 1 89.56 242 GLN A CA 1
ATOM 1885 C C . GLN A 1 242 ? 13.773 -20.016 1.8 1 89.56 242 GLN A C 1
ATOM 1887 O O . GLN A 1 242 ? 12.875 -20.766 1.395 1 89.56 242 GLN A O 1
ATOM 1892 N N . THR A 1 243 ? 13.586 -18.891 2.438 1 94.31 243 THR A N 1
ATOM 1893 C CA . THR A 1 243 ? 12.227 -18.609 2.877 1 94.31 243 THR A CA 1
ATOM 1894 C C . THR A 1 243 ? 11.82 -17.188 2.492 1 94.31 243 THR A C 1
ATOM 1896 O O . THR A 1 243 ? 10.875 -16.625 3.062 1 94.31 243 THR A O 1
ATOM 1899 N N . LEU A 1 244 ? 12.547 -16.562 1.579 1 96.75 244 LEU A N 1
ATOM 1900 C CA . LEU A 1 244 ? 12.234 -15.18 1.201 1 96.75 244 LEU A CA 1
ATOM 1901 C C . LEU A 1 244 ? 11.945 -15.078 -0.294 1 96.75 244 LEU A C 1
ATOM 1903 O O . LEU A 1 244 ? 12.742 -15.547 -1.113 1 96.75 244 LEU A O 1
ATOM 1907 N N . TRP A 1 245 ? 10.836 -14.594 -0.602 1 98 245 TRP A N 1
ATOM 1908 C CA . TRP A 1 245 ? 10.445 -14.25 -1.963 1 98 245 TRP A CA 1
ATOM 1909 C C . TRP A 1 245 ? 10.219 -12.742 -2.096 1 98 245 TRP A C 1
ATOM 1911 O O . TRP A 1 245 ? 9.867 -12.078 -1.121 1 98 245 TRP A O 1
ATOM 1921 N N . VAL A 1 246 ? 10.469 -12.172 -3.213 1 96.94 246 VAL A N 1
ATOM 1922 C CA . VAL A 1 246 ? 10.297 -10.742 -3.449 1 96.94 246 VAL A CA 1
ATOM 1923 C C . VAL A 1 246 ? 9.562 -10.516 -4.773 1 96.94 246 VAL A C 1
ATOM 1925 O O . VAL A 1 246 ? 9.602 -11.375 -5.66 1 96.94 246 VAL A O 1
ATOM 1928 N N . ASP A 1 247 ? 8.859 -9.477 -4.891 1 95.5 247 ASP A N 1
ATOM 1929 C CA . ASP A 1 247 ? 8.266 -9.148 -6.184 1 95.5 247 ASP A CA 1
ATOM 1930 C C . ASP A 1 247 ? 9.289 -8.484 -7.105 1 95.5 247 ASP A C 1
ATOM 1932 O O . ASP A 1 247 ? 10.398 -8.156 -6.68 1 95.5 247 ASP A O 1
ATOM 1936 N N . ARG A 1 248 ? 8.938 -8.258 -8.312 1 93.06 248 ARG A N 1
ATOM 1937 C CA . ARG A 1 248 ? 9.844 -7.73 -9.336 1 93.06 248 ARG A CA 1
ATOM 1938 C C . ARG A 1 248 ? 10.188 -6.273 -9.047 1 93.06 248 ARG A C 1
ATOM 1940 O O . ARG A 1 248 ? 11.266 -5.801 -9.43 1 93.06 248 ARG A O 1
ATOM 1947 N N . ALA A 1 249 ? 9.273 -5.609 -8.312 1 89.5 249 ALA A N 1
ATOM 1948 C CA . ALA A 1 249 ? 9.586 -4.234 -7.938 1 89.5 249 ALA A CA 1
ATOM 1949 C C . ALA A 1 249 ? 10.828 -4.18 -7.055 1 89.5 249 ALA A C 1
ATOM 1951 O O . ALA A 1 249 ? 11.703 -3.332 -7.258 1 89.5 249 ALA A O 1
ATOM 1952 N N . PHE A 1 250 ? 10.938 -5.059 -6.184 1 93.06 250 PHE A N 1
ATOM 1953 C CA . PHE A 1 250 ? 12.086 -5.129 -5.285 1 93.06 250 PHE A CA 1
ATOM 1954 C C . PHE A 1 250 ? 13.344 -5.504 -6.047 1 93.06 250 PHE A C 1
ATOM 1956 O O . PHE A 1 250 ? 14.375 -4.828 -5.934 1 93.06 250 PHE A O 1
ATOM 1963 N N . SER A 1 251 ? 13.297 -6.605 -6.793 1 94.5 251 SER A N 1
ATOM 1964 C CA . SER A 1 251 ? 14.492 -7.098 -7.457 1 94.5 251 SER A CA 1
ATOM 1965 C C . SER A 1 251 ? 14.984 -6.109 -8.516 1 94.5 251 SER A C 1
ATOM 1967 O O . SER A 1 251 ? 16.188 -5.961 -8.719 1 94.5 251 SER A O 1
ATOM 1969 N N . THR A 1 252 ? 14.086 -5.422 -9.164 1 91.19 252 THR A N 1
ATOM 1970 C CA . THR A 1 252 ? 14.461 -4.395 -10.125 1 91.19 252 THR A CA 1
ATOM 1971 C C . THR A 1 252 ? 15.133 -3.215 -9.422 1 91.19 252 THR A C 1
ATOM 1973 O O . THR A 1 252 ? 16.094 -2.639 -9.938 1 91.19 252 THR A O 1
ATOM 1976 N N . ALA A 1 253 ? 14.586 -2.859 -8.305 1 92.19 253 ALA A N 1
ATOM 1977 C CA . ALA A 1 253 ? 15.203 -1.786 -7.527 1 92.19 253 ALA A CA 1
ATOM 1978 C C . ALA A 1 253 ? 16.609 -2.16 -7.098 1 92.19 253 ALA A C 1
ATOM 1980 O O . ALA A 1 253 ? 17.516 -1.312 -7.074 1 92.19 253 ALA A O 1
ATOM 1981 N N . VAL A 1 254 ? 16.781 -3.393 -6.727 1 93.12 254 VAL A N 1
ATOM 1982 C CA . VAL A 1 254 ? 18.109 -3.877 -6.363 1 93.12 254 VAL A CA 1
ATOM 1983 C C . VAL A 1 254 ? 19.047 -3.742 -7.559 1 93.12 254 VAL A C 1
ATOM 1985 O O . VAL A 1 254 ? 20.141 -3.184 -7.434 1 93.12 254 VAL A O 1
ATOM 1988 N N . LEU A 1 255 ? 18.609 -4.238 -8.664 1 91.75 255 LEU A N 1
ATOM 1989 C CA . LEU A 1 255 ? 19.406 -4.188 -9.883 1 91.75 255 LEU A CA 1
ATOM 1990 C C . LEU A 1 255 ? 19.766 -2.746 -10.25 1 91.75 255 LEU A C 1
ATOM 1992 O O . LEU A 1 255 ? 20.938 -2.412 -10.43 1 91.75 255 LEU A O 1
ATOM 1996 N N . ASP A 1 256 ? 18.766 -1.896 -10.258 1 87.44 256 ASP A N 1
ATOM 1997 C CA . ASP A 1 256 ? 18.953 -0.496 -10.633 1 87.44 256 ASP A CA 1
ATOM 1998 C C . ASP A 1 256 ? 19.844 0.227 -9.617 1 87.44 256 ASP A C 1
ATOM 2000 O O . ASP A 1 256 ? 20.688 1.039 -10 1 87.44 256 ASP A O 1
ATOM 2004 N N . GLY A 1 257 ? 19.578 -0.058 -8.359 1 88.38 257 GLY A N 1
ATOM 2005 C CA . GLY A 1 257 ? 20.391 0.56 -7.32 1 88.38 257 GLY A CA 1
ATOM 2006 C C . GLY A 1 257 ? 21.859 0.214 -7.422 1 88.38 257 GLY A C 1
ATOM 2007 O O . GLY A 1 257 ? 22.719 1.092 -7.309 1 88.38 257 GLY A O 1
ATOM 2008 N N . ILE A 1 258 ? 22.062 -0.957 -7.652 1 83.88 258 ILE A N 1
ATOM 2009 C CA . ILE A 1 258 ? 23.453 -1.401 -7.75 1 83.88 258 ILE A CA 1
ATOM 2010 C C . ILE A 1 258 ? 24.109 -0.781 -8.977 1 83.88 258 ILE A C 1
ATOM 2012 O O . ILE A 1 258 ? 25.25 -0.311 -8.914 1 83.88 258 ILE A O 1
ATOM 2016 N N . TYR A 1 259 ? 23.406 -0.655 -10.016 1 80.94 259 TYR A N 1
ATOM 2017 C CA . TYR A 1 259 ? 23.953 -0.104 -11.25 1 80.94 259 TYR A CA 1
ATOM 2018 C C . TYR A 1 259 ? 24.078 1.412 -11.164 1 80.94 259 TYR A C 1
ATOM 2020 O O . TYR A 1 259 ? 25.125 1.975 -11.508 1 80.94 259 TYR A O 1
ATOM 2028 N N . THR A 1 260 ? 23.047 2.061 -10.703 1 81.38 260 THR A N 1
ATOM 2029 C CA . THR A 1 260 ? 23 3.518 -10.68 1 81.38 260 THR A CA 1
ATOM 2030 C C . THR A 1 260 ? 24 4.082 -9.688 1 81.38 260 THR A C 1
ATOM 2032 O O . THR A 1 260 ? 24.656 5.094 -9.953 1 81.38 260 THR A O 1
ATOM 2035 N N . PHE A 1 261 ? 24.156 3.346 -8.586 1 84.06 261 PHE A N 1
ATOM 2036 C CA . PHE A 1 261 ? 25 3.867 -7.516 1 84.06 261 PHE A CA 1
ATOM 2037 C C . PHE A 1 261 ? 26.359 3.178 -7.512 1 84.06 261 PHE A C 1
ATOM 2039 O O . PHE A 1 261 ? 27.219 3.5 -6.695 1 84.06 261 PHE A O 1
ATOM 2046 N N . HIS A 1 262 ? 26.531 2.252 -8.414 1 79.19 262 HIS A N 1
ATOM 2047 C CA . HIS A 1 262 ? 27.719 1.408 -8.375 1 79.19 262 HIS A CA 1
ATOM 2048 C C . HIS A 1 262 ? 27.938 0.828 -6.98 1 79.19 262 HIS A C 1
ATOM 2050 O O . HIS A 1 262 ? 29.047 0.853 -6.461 1 79.19 262 HIS A O 1
ATOM 2056 N N . ALA A 1 263 ? 26.859 0.425 -6.41 1 80.31 263 ALA A N 1
ATOM 2057 C CA . ALA A 1 263 ? 26.844 -0.018 -5.02 1 80.31 263 ALA A CA 1
ATOM 2058 C C . ALA A 1 263 ? 27.141 -1.512 -4.918 1 80.31 263 ALA A C 1
ATOM 2060 O O . ALA A 1 263 ? 26.781 -2.281 -5.812 1 80.31 263 ALA A O 1
ATOM 2061 N N . SER A 1 264 ? 27.781 -1.911 -3.861 1 81.81 264 SER A N 1
ATOM 2062 C CA . SER A 1 264 ? 27.891 -3.326 -3.525 1 81.81 264 SER A CA 1
ATOM 2063 C C . SER A 1 264 ? 26.562 -3.869 -2.986 1 81.81 264 SER A C 1
ATOM 2065 O O . SER A 1 264 ? 25.688 -3.1 -2.586 1 81.81 264 SER A O 1
ATOM 2067 N N . ALA A 1 265 ? 26.469 -5.191 -3.061 1 86.44 265 ALA A N 1
ATOM 2068 C CA . ALA A 1 265 ? 25.312 -5.824 -2.447 1 86.44 265 ALA A CA 1
ATOM 2069 C C . ALA A 1 265 ? 25.203 -5.469 -0.965 1 86.44 265 ALA A C 1
ATOM 2071 O O . ALA A 1 265 ? 24.109 -5.316 -0.43 1 86.44 265 ALA A O 1
ATOM 2072 N N . ALA A 1 266 ? 26.312 -5.312 -0.357 1 86.69 266 ALA A N 1
ATOM 2073 C CA . ALA A 1 266 ? 26.344 -4.969 1.062 1 86.69 266 ALA A CA 1
ATOM 2074 C C . ALA A 1 266 ? 25.797 -3.564 1.297 1 86.69 266 ALA A C 1
ATOM 2076 O O . ALA A 1 266 ? 24.984 -3.352 2.203 1 86.69 266 ALA A O 1
ATOM 2077 N N . ALA A 1 267 ? 26.266 -2.666 0.47 1 84.81 267 ALA A N 1
ATOM 2078 C CA . ALA A 1 267 ? 25.797 -1.289 0.606 1 84.81 267 ALA A CA 1
ATOM 2079 C C . ALA A 1 267 ? 24.297 -1.191 0.362 1 84.81 267 ALA A C 1
ATOM 2081 O O . ALA A 1 267 ? 23.578 -0.506 1.101 1 84.81 267 ALA A O 1
ATOM 2082 N N . TYR A 1 268 ? 23.828 -1.896 -0.626 1 91.75 268 TYR A N 1
ATOM 2083 C CA . TYR A 1 268 ? 22.391 -1.864 -0.893 1 91.75 268 TYR A CA 1
ATOM 2084 C C . TYR A 1 268 ? 21.609 -2.51 0.246 1 91.75 268 TYR A C 1
ATOM 2086 O O . TYR A 1 268 ? 20.5 -2.066 0.583 1 91.75 268 TYR A O 1
ATOM 2094 N N . THR A 1 269 ? 22.141 -3.557 0.8 1 91.06 269 THR A N 1
ATOM 2095 C CA . THR A 1 269 ? 21.516 -4.211 1.943 1 91.06 269 THR A CA 1
ATOM 2096 C C . THR A 1 269 ? 21.344 -3.232 3.104 1 91.06 269 THR A C 1
ATOM 2098 O O . THR A 1 269 ? 20.281 -3.156 3.717 1 91.06 269 THR A O 1
ATOM 2101 N N . GLU A 1 270 ? 22.375 -2.523 3.354 1 88.06 270 GLU A N 1
ATOM 2102 C CA . GLU A 1 270 ? 22.328 -1.53 4.422 1 88.06 270 GLU A CA 1
ATOM 2103 C C . GLU A 1 270 ? 21.281 -0.466 4.152 1 88.06 270 GLU A C 1
ATOM 2105 O O . GLU A 1 270 ? 20.469 -0.14 5.035 1 88.06 270 GLU A O 1
ATOM 2110 N N . PHE A 1 271 ? 21.266 0.014 2.939 1 89.62 271 PHE A N 1
ATOM 2111 C CA . PHE A 1 271 ? 20.266 1 2.525 1 89.62 271 PHE A CA 1
ATOM 2112 C C . PHE A 1 271 ? 18.859 0.472 2.74 1 89.62 271 PHE A C 1
ATOM 2114 O O . PHE A 1 271 ? 18.031 1.13 3.381 1 89.62 271 PHE A O 1
ATOM 2121 N N . TRP A 1 272 ? 18.578 -0.751 2.213 1 91.75 272 TRP A N 1
ATOM 2122 C CA . TRP A 1 272 ? 17.25 -1.345 2.33 1 91.75 272 TRP A CA 1
ATOM 2123 C C . TRP A 1 272 ? 16.844 -1.511 3.795 1 91.75 272 TRP A C 1
ATOM 2125 O O . TRP A 1 272 ? 15.75 -1.121 4.195 1 91.75 272 TRP A O 1
ATOM 2135 N N . ASN A 1 273 ? 17.703 -2.084 4.578 1 90.69 273 ASN A N 1
ATOM 2136 C CA . ASN A 1 273 ? 17.391 -2.402 5.965 1 90.69 273 ASN A CA 1
ATOM 2137 C C . ASN A 1 273 ? 17.188 -1.14 6.797 1 90.69 273 ASN A C 1
ATOM 2139 O O . ASN A 1 273 ? 16.375 -1.129 7.727 1 90.69 273 ASN A O 1
ATOM 2143 N N . ASN A 1 274 ? 17.781 -0.083 6.422 1 84.62 274 ASN A N 1
ATOM 2144 C CA . ASN A 1 274 ? 17.625 1.188 7.121 1 84.62 274 ASN A CA 1
ATOM 2145 C C . ASN A 1 274 ? 16.328 1.88 6.719 1 84.62 274 ASN A C 1
ATOM 2147 O O . ASN A 1 274 ? 15.672 2.516 7.551 1 84.62 274 ASN A O 1
ATOM 2151 N N . CYS A 1 275 ? 15.977 1.718 5.484 1 85.56 275 CYS A N 1
ATOM 2152 C CA . CYS A 1 275 ? 14.898 2.533 4.93 1 85.56 275 CYS A CA 1
ATOM 2153 C C . CYS A 1 275 ? 13.562 1.8 5.004 1 85.56 275 CYS A C 1
ATOM 2155 O O . CYS A 1 275 ? 12.516 2.428 5.156 1 85.56 275 CYS A O 1
ATOM 2157 N N . PHE A 1 276 ? 13.641 0.504 4.84 1 81.94 276 PHE A N 1
ATOM 2158 C CA . PHE A 1 276 ? 12.375 -0.19 4.605 1 81.94 276 PHE A CA 1
ATOM 2159 C C . PHE A 1 276 ? 12.07 -1.157 5.742 1 81.94 276 PHE A C 1
ATOM 2161 O O . PHE A 1 276 ? 10.961 -1.68 5.844 1 81.94 276 PHE A O 1
ATOM 2168 N N . ASP A 1 277 ? 13.062 -1.366 6.582 1 77.25 277 ASP A N 1
ATOM 2169 C CA . ASP A 1 277 ? 12.805 -2.236 7.727 1 77.25 277 ASP A CA 1
ATOM 2170 C C . ASP A 1 277 ? 12.383 -1.425 8.945 1 77.25 277 ASP A C 1
ATOM 2172 O O . ASP A 1 277 ? 13.227 -0.957 9.719 1 77.25 277 ASP A O 1
ATOM 2176 N N . LYS A 1 278 ? 11.156 -1.219 9.141 1 64.94 278 LYS A N 1
ATOM 2177 C CA . LYS A 1 278 ? 10.656 -0.358 10.203 1 64.94 278 LYS A CA 1
ATOM 2178 C C . LYS A 1 278 ? 10.594 -1.108 11.531 1 64.94 278 LYS A C 1
ATOM 2180 O O . LYS A 1 278 ? 10.836 -0.526 12.594 1 64.94 278 LYS A O 1
ATOM 2185 N N . ASP A 1 279 ? 10.289 -2.395 11.492 1 65.38 279 ASP A N 1
ATOM 2186 C CA . ASP A 1 279 ? 10.047 -3.115 12.734 1 65.38 279 ASP A CA 1
ATOM 2187 C C . ASP A 1 279 ? 11.023 -4.277 12.898 1 65.38 279 ASP A C 1
ATOM 2189 O O . ASP A 1 279 ? 10.797 -5.176 13.711 1 65.38 279 ASP A O 1
ATOM 2193 N N . GLY A 1 280 ? 12.102 -4.223 12.094 1 69.12 280 GLY A N 1
ATOM 2194 C CA . GLY A 1 280 ? 13.07 -5.297 12.211 1 69.12 280 GLY A CA 1
ATOM 2195 C C . GLY A 1 280 ? 12.641 -6.57 11.508 1 69.12 280 GLY A C 1
ATOM 2196 O O . GLY A 1 280 ? 13.391 -7.543 11.453 1 69.12 280 GLY A O 1
ATOM 2197 N N . LYS A 1 281 ? 11.469 -6.57 11 1 68.5 281 LYS A N 1
ATOM 2198 C CA . LYS A 1 281 ? 10.922 -7.793 10.414 1 68.5 281 LYS A CA 1
ATOM 2199 C C . LYS A 1 281 ? 11.18 -7.844 8.906 1 68.5 281 LYS A C 1
ATOM 2201 O O . LYS A 1 281 ? 11.078 -8.906 8.289 1 68.5 281 LYS A O 1
ATOM 2206 N N . GLY A 1 282 ? 11.57 -6.77 8.383 1 78.25 282 GLY A N 1
ATOM 2207 C CA . GLY A 1 282 ? 11.727 -6.688 6.941 1 78.25 282 GLY A CA 1
ATOM 2208 C C . GLY A 1 282 ? 13.18 -6.688 6.504 1 78.25 282 GLY A C 1
ATOM 2209 O O . GLY A 1 282 ? 13.492 -6.27 5.387 1 78.25 282 GLY A O 1
ATOM 2210 N N . ARG A 1 283 ? 14.031 -7.227 7.379 1 88.81 283 ARG A N 1
ATOM 2211 C CA . ARG A 1 283 ? 15.453 -7.18 7.062 1 88.81 283 ARG A CA 1
ATOM 2212 C C . ARG A 1 283 ? 15.812 -8.227 6.016 1 88.81 283 ARG A C 1
ATOM 2214 O O . ARG A 1 283 ? 15.266 -9.336 6.023 1 88.81 283 ARG A O 1
ATOM 2221 N N . VAL A 1 284 ? 16.688 -7.84 5.191 1 94.38 284 VAL A N 1
ATOM 2222 C CA . VAL A 1 284 ? 17.234 -8.75 4.188 1 94.38 284 VAL A CA 1
ATOM 2223 C C . VAL A 1 284 ? 18.734 -8.891 4.387 1 94.38 284 VAL A C 1
ATOM 2225 O O . VAL A 1 284 ? 19.375 -8.008 4.973 1 94.38 284 VAL A O 1
ATOM 2228 N N . SER A 1 285 ? 19.281 -9.984 4.012 1 93.81 285 SER A N 1
ATOM 2229 C CA . SER A 1 285 ? 20.719 -10.203 4.098 1 93.81 285 SER A CA 1
ATOM 2230 C C . SER A 1 285 ? 21.406 -9.828 2.797 1 93.81 285 SER A C 1
ATOM 2232 O O . SER A 1 285 ? 20.766 -9.719 1.751 1 93.81 285 SER A O 1
ATOM 2234 N N . ARG A 1 286 ? 22.703 -9.703 2.918 1 92.69 286 ARG A N 1
ATOM 2235 C CA . ARG A 1 286 ? 23.531 -9.422 1.744 1 92.69 286 ARG A CA 1
ATOM 2236 C C . ARG A 1 286 ? 23.391 -10.531 0.704 1 92.69 286 ARG A C 1
ATOM 2238 O O . ARG A 1 286 ? 23.328 -10.258 -0.497 1 92.69 286 ARG A O 1
ATOM 2245 N N . ARG A 1 287 ? 23.344 -11.719 1.174 1 92.5 287 ARG A N 1
ATOM 2246 C CA . ARG A 1 287 ? 23.203 -12.859 0.272 1 92.5 287 ARG A CA 1
ATOM 2247 C C . ARG A 1 287 ? 21.875 -12.797 -0.478 1 92.5 287 ARG A C 1
ATOM 2249 O O . ARG A 1 287 ? 21.812 -13.102 -1.673 1 92.5 287 ARG A O 1
ATOM 2256 N N . GLN A 1 288 ? 20.859 -12.398 0.201 1 95.19 288 GLN A N 1
ATOM 2257 C CA . GLN A 1 288 ? 19.531 -12.289 -0.396 1 95.19 288 GLN A CA 1
ATOM 2258 C C . GLN A 1 288 ? 19.484 -11.172 -1.434 1 95.19 288 GLN A C 1
ATOM 2260 O O . GLN A 1 288 ? 18.891 -11.336 -2.5 1 95.19 288 GLN A O 1
ATOM 2265 N N . VAL A 1 289 ? 20.125 -10.102 -1.152 1 94 289 VAL A N 1
ATOM 2266 C CA . VAL A 1 289 ? 20.219 -8.992 -2.098 1 94 289 VAL A CA 1
ATOM 2267 C C . VAL A 1 289 ? 21 -9.43 -3.33 1 94 289 VAL A C 1
ATOM 2269 O O . VAL A 1 289 ? 20.609 -9.148 -4.461 1 94 289 VAL A O 1
ATOM 2272 N N . TRP A 1 290 ? 22.078 -10.172 -3.115 1 91.31 290 TRP A N 1
ATOM 2273 C CA . TRP A 1 290 ? 22.859 -10.688 -4.227 1 91.31 290 TRP A CA 1
ATOM 2274 C C . TRP A 1 290 ? 22.031 -11.641 -5.09 1 91.31 290 TRP A C 1
ATOM 2276 O O . TRP A 1 290 ? 22.078 -11.562 -6.32 1 91.31 290 TRP A O 1
ATOM 2286 N N . GLN A 1 291 ? 21.297 -12.445 -4.441 1 94.06 291 GLN A N 1
ATOM 2287 C CA . GLN A 1 291 ? 20.422 -13.367 -5.16 1 94.06 291 GLN A CA 1
ATOM 2288 C C . GLN A 1 291 ? 19.391 -12.609 -5.996 1 94.06 291 GLN A C 1
ATOM 2290 O O . GLN A 1 291 ? 19.141 -12.969 -7.148 1 94.06 291 GLN A O 1
ATOM 2295 N N . ALA A 1 292 ? 18.844 -11.578 -5.406 1 96 292 ALA A N 1
ATOM 2296 C CA . ALA A 1 292 ? 17.875 -10.758 -6.133 1 96 292 ALA A CA 1
ATOM 2297 C C . ALA A 1 292 ? 18.516 -10.125 -7.367 1 96 292 ALA A C 1
ATOM 2299 O O . ALA A 1 292 ? 17.906 -10.102 -8.445 1 96 292 ALA A O 1
ATOM 2300 N N . PHE A 1 293 ? 19.734 -9.711 -7.223 1 91.75 293 PHE A N 1
ATOM 2301 C CA . PHE A 1 293 ? 20.453 -9.086 -8.32 1 91.75 293 PHE A CA 1
ATOM 2302 C C . PHE A 1 293 ? 20.672 -10.07 -9.461 1 91.75 293 PHE A C 1
ATOM 2304 O O . PHE A 1 293 ? 20.344 -9.773 -10.617 1 91.75 293 PHE A O 1
ATOM 2311 N N . VAL A 1 294 ? 21.156 -11.219 -9.109 1 89.25 294 VAL A N 1
ATOM 2312 C CA . VAL A 1 294 ? 21.469 -12.219 -10.117 1 89.25 294 VAL A CA 1
ATOM 2313 C C . VAL A 1 294 ? 20.188 -12.688 -10.805 1 89.25 294 VAL A C 1
ATOM 2315 O O . VAL A 1 294 ? 20.109 -12.734 -12.031 1 89.25 294 VAL A O 1
ATOM 2318 N N . GLN A 1 295 ? 19.188 -13 -10 1 93.25 295 GLN A N 1
ATOM 2319 C CA . GLN A 1 295 ? 17.938 -13.508 -10.523 1 93.25 295 GLN A CA 1
ATOM 2320 C C . GLN A 1 295 ? 17.266 -12.5 -11.453 1 93.25 295 GLN A C 1
ATOM 2322 O O . GLN A 1 295 ? 16.75 -12.875 -12.508 1 93.25 295 GLN A O 1
ATOM 2327 N N . GLU A 1 296 ? 17.281 -11.258 -11.062 1 93 296 GLU A N 1
ATOM 2328 C CA . GLU A 1 296 ? 16.688 -10.219 -11.906 1 93 296 GLU A CA 1
ATOM 2329 C C . GLU A 1 296 ? 17.516 -10.023 -13.18 1 93 296 GLU A C 1
ATOM 2331 O O . GLU A 1 296 ? 16.953 -9.883 -14.273 1 93 296 GLU A O 1
ATOM 2336 N N . SER A 1 297 ? 18.797 -10.086 -13.062 1 86.06 297 SER A N 1
ATOM 2337 C CA . SER A 1 297 ? 19.688 -9.914 -14.203 1 86.06 297 SER A CA 1
ATOM 2338 C C . SER A 1 297 ? 19.469 -11.008 -15.242 1 86.06 297 SER A C 1
ATOM 2340 O O . SER A 1 297 ? 19.359 -10.719 -16.438 1 86.06 297 SER A O 1
ATOM 2342 N N . ILE A 1 298 ? 19.375 -12.148 -14.75 1 86.62 298 ILE A N 1
ATOM 2343 C CA . ILE A 1 298 ? 19.188 -13.289 -15.633 1 86.62 298 ILE A CA 1
ATOM 2344 C C . ILE A 1 298 ? 17.875 -13.141 -16.406 1 86.62 298 ILE A C 1
ATOM 2346 O O . ILE A 1 298 ? 17.828 -13.375 -17.609 1 86.62 298 ILE A O 1
ATOM 2350 N N . ARG A 1 299 ? 16.859 -12.758 -15.766 1 89.5 299 ARG A N 1
ATOM 2351 C CA . ARG A 1 299 ? 15.547 -12.648 -16.375 1 89.5 299 ARG A CA 1
ATOM 2352 C C . ARG A 1 299 ? 15.484 -11.461 -17.344 1 89.5 299 ARG A C 1
ATOM 2354 O O . ARG A 1 299 ? 14.812 -11.523 -18.375 1 89.5 299 ARG A O 1
ATOM 2361 N N . MET A 1 300 ? 16.156 -10.461 -16.969 1 84.69 300 MET A N 1
ATOM 2362 C CA . MET A 1 300 ? 16.219 -9.312 -17.875 1 84.69 300 MET A CA 1
ATOM 2363 C C . MET A 1 300 ? 16.922 -9.688 -19.172 1 84.69 300 MET A C 1
ATOM 2365 O O . MET A 1 300 ? 16.438 -9.375 -20.266 1 84.69 300 MET A O 1
ATOM 2369 N N . VAL A 1 301 ? 18 -10.383 -19.062 1 81.75 301 VAL A N 1
ATOM 2370 C CA . VAL A 1 301 ? 18.781 -10.781 -20.234 1 81.75 301 VAL A CA 1
ATOM 2371 C C . VAL A 1 301 ? 18 -11.805 -21.047 1 81.75 301 VAL A C 1
ATOM 2373 O O . VAL A 1 301 ? 17.938 -11.711 -22.281 1 81.75 301 VAL A O 1
ATOM 2376 N N . ALA A 1 302 ? 17.406 -12.688 -20.344 1 86.25 302 ALA A N 1
ATOM 2377 C CA . ALA A 1 302 ? 16.625 -13.711 -21.031 1 86.25 302 ALA A CA 1
ATOM 2378 C C . ALA A 1 302 ? 15.438 -13.094 -21.766 1 86.25 302 ALA A C 1
ATOM 2380 O O . ALA A 1 302 ? 15.141 -13.484 -22.906 1 86.25 302 ALA A O 1
ATOM 2381 N N . SER A 1 303 ? 14.773 -12.18 -21.109 1 84.31 303 SER A N 1
ATOM 2382 C CA . SER A 1 303 ? 13.633 -11.508 -21.719 1 84.31 303 SER A CA 1
ATOM 2383 C C . SER A 1 303 ? 14.039 -10.773 -22.984 1 84.31 303 SER A C 1
ATOM 2385 O O . SER A 1 303 ? 13.289 -10.766 -23.969 1 84.31 303 SER A O 1
ATOM 2387 N N . ALA A 1 304 ? 15.109 -10.164 -22.969 1 75.5 304 ALA A N 1
ATOM 2388 C CA . ALA A 1 304 ? 15.617 -9.445 -24.125 1 75.5 304 ALA A CA 1
ATOM 2389 C C . ALA A 1 304 ? 15.875 -10.391 -25.297 1 75.5 304 ALA A C 1
ATOM 2391 O O . ALA A 1 304 ? 15.766 -10 -26.469 1 75.5 304 ALA A O 1
ATOM 2392 N N . SER A 1 305 ? 16.172 -11.586 -25 1 75.75 305 SER A N 1
ATOM 2393 C CA . SER A 1 305 ? 16.438 -12.594 -26.031 1 75.75 305 SER A CA 1
ATOM 2394 C C . SER A 1 305 ? 15.18 -13.406 -26.328 1 75.75 305 SER A C 1
ATOM 2396 O O . SER A 1 305 ? 15.242 -14.43 -27.016 1 75.75 305 SER A O 1
ATOM 2398 N N . ASN A 1 306 ? 14.07 -13 -25.656 1 79.94 306 ASN A N 1
ATOM 2399 C CA . ASN A 1 306 ? 12.773 -13.633 -25.828 1 79.94 306 ASN A CA 1
ATOM 2400 C C . ASN A 1 306 ? 12.82 -15.117 -25.484 1 79.94 306 ASN A C 1
ATOM 2402 O O . ASN A 1 306 ? 12.258 -15.945 -26.203 1 79.94 306 ASN A O 1
ATOM 2406 N N . THR A 1 307 ? 13.648 -15.383 -24.531 1 80.94 307 THR A N 1
ATOM 2407 C CA . THR A 1 307 ? 13.766 -16.766 -24.078 1 80.94 307 THR A CA 1
ATOM 2408 C C . THR A 1 307 ? 13.773 -16.844 -22.547 1 80.94 307 THR A C 1
ATOM 2410 O O . THR A 1 307 ? 13.727 -15.812 -21.875 1 80.94 307 THR A O 1
ATOM 2413 N N . HIS A 1 308 ? 13.617 -18.109 -22.047 1 86.38 308 HIS A N 1
ATOM 2414 C CA . HIS A 1 308 ? 13.867 -18.391 -20.641 1 86.38 308 HIS A CA 1
ATOM 2415 C C . HIS A 1 308 ? 15.195 -19.109 -20.453 1 86.38 308 HIS A C 1
ATOM 2417 O O . HIS A 1 308 ? 15.648 -19.828 -21.344 1 86.38 308 HIS A O 1
ATOM 2423 N N . LEU A 1 309 ? 15.773 -18.781 -19.328 1 89.5 309 LEU A N 1
ATOM 2424 C CA . LEU A 1 309 ? 16.969 -19.562 -18.984 1 89.5 309 LEU A CA 1
ATOM 2425 C C . LEU A 1 309 ? 16.594 -20.953 -18.531 1 89.5 309 LEU A C 1
ATOM 2427 O O . LEU A 1 309 ? 15.773 -21.125 -17.609 1 89.5 309 LEU A O 1
ATOM 2431 N N . THR A 1 310 ? 17.109 -21.938 -19.188 1 91.56 310 THR A N 1
ATOM 2432 C CA . THR A 1 310 ? 16.922 -23.328 -18.812 1 91.56 310 THR A CA 1
ATOM 2433 C C . THR A 1 310 ? 18.25 -24 -18.484 1 91.56 310 THR A C 1
ATOM 2435 O O . THR A 1 310 ? 19.141 -24.078 -19.344 1 91.56 310 THR A O 1
ATOM 2438 N N . ILE A 1 311 ? 18.391 -24.422 -17.25 1 92.38 311 ILE A N 1
ATOM 2439 C CA . ILE A 1 311 ? 19.625 -25.078 -16.828 1 92.38 311 ILE A CA 1
ATOM 2440 C C . ILE A 1 311 ? 19.312 -26.219 -15.867 1 92.38 311 ILE A C 1
ATOM 2442 O O . ILE A 1 311 ? 18.156 -26.438 -15.508 1 92.38 311 ILE A O 1
ATOM 2446 N N . VAL A 1 312 ? 20.359 -26.938 -15.477 1 92.38 312 VAL A N 1
ATOM 2447 C CA . VAL A 1 312 ? 20.203 -28.047 -14.547 1 92.38 312 VAL A CA 1
ATOM 2448 C C . VAL A 1 312 ? 19.688 -27.531 -13.211 1 92.38 312 VAL A C 1
ATOM 2450 O O . VAL A 1 312 ? 20.094 -26.469 -12.742 1 92.38 312 VAL A O 1
ATOM 2453 N N . ASP A 1 313 ? 18.781 -28.25 -12.602 1 92.5 313 ASP A N 1
ATOM 2454 C CA . ASP A 1 313 ? 18.172 -27.891 -11.328 1 92.5 313 ASP A CA 1
ATOM 2455 C C . ASP A 1 313 ? 19.125 -28.141 -10.164 1 92.5 313 ASP A C 1
ATOM 2457 O O . ASP A 1 313 ? 20.016 -29 -10.258 1 92.5 313 ASP A O 1
ATOM 2461 N N . GLY A 1 314 ? 18.984 -27.328 -9.094 1 88.06 314 GLY A N 1
ATOM 2462 C CA . GLY A 1 314 ? 19.688 -27.578 -7.848 1 88.06 314 GLY A CA 1
ATOM 2463 C C . GLY A 1 314 ? 21.016 -26.844 -7.746 1 88.06 314 GLY A C 1
ATOM 2464 O O . GLY A 1 314 ? 21.797 -27.094 -6.832 1 88.06 314 GLY A O 1
ATOM 2465 N N . LEU A 1 315 ? 21.25 -26 -8.609 1 88.81 315 LEU A N 1
ATOM 2466 C CA . LEU A 1 315 ? 22.5 -25.25 -8.602 1 88.81 315 LEU A CA 1
ATOM 2467 C C . LEU A 1 315 ? 22.422 -24.094 -7.621 1 88.81 315 LEU A C 1
ATOM 2469 O O . LEU A 1 315 ? 21.375 -23.469 -7.457 1 88.81 315 LEU A O 1
ATOM 2473 N N . GLY A 1 316 ? 23.562 -23.859 -6.98 1 87.75 316 GLY A N 1
ATOM 2474 C CA . GLY A 1 316 ? 23.688 -22.641 -6.195 1 87.75 316 GLY A CA 1
ATOM 2475 C C . GLY A 1 316 ? 23.812 -21.391 -7.043 1 87.75 316 GLY A C 1
ATOM 2476 O O . GLY A 1 316 ? 24.016 -21.469 -8.258 1 87.75 316 GLY A O 1
ATOM 2477 N N . ILE A 1 317 ? 23.766 -20.328 -6.414 1 87.06 317 ILE A N 1
ATOM 2478 C CA . ILE A 1 317 ? 23.641 -19.062 -7.133 1 87.06 317 ILE A CA 1
ATOM 2479 C C . ILE A 1 317 ? 24.891 -18.812 -7.973 1 87.06 317 ILE A C 1
ATOM 2481 O O . ILE A 1 317 ? 24.797 -18.266 -9.078 1 87.06 317 ILE A O 1
ATOM 2485 N N . ASN A 1 318 ? 26.016 -19.156 -7.473 1 81.06 318 ASN A N 1
ATOM 2486 C CA . ASN A 1 318 ? 27.25 -18.969 -8.234 1 81.06 318 ASN A CA 1
ATOM 2487 C C . ASN A 1 318 ? 27.25 -19.828 -9.5 1 81.06 318 ASN A C 1
ATOM 2489 O O . ASN A 1 318 ? 27.625 -19.359 -10.57 1 81.06 318 ASN A O 1
ATOM 2493 N N . GLU A 1 319 ? 26.875 -21.047 -9.352 1 88.31 319 GLU A N 1
ATOM 2494 C CA . GLU A 1 319 ? 26.812 -21.938 -10.5 1 88.31 319 GLU A CA 1
ATOM 2495 C C . GLU A 1 319 ? 25.734 -21.5 -11.484 1 88.31 319 GLU A C 1
ATOM 2497 O O . GLU A 1 319 ? 25.906 -21.609 -12.695 1 88.31 319 GLU A O 1
ATOM 2502 N N . VAL A 1 320 ? 24.625 -21.016 -10.969 1 88.69 320 VAL A N 1
ATOM 2503 C CA . VAL A 1 320 ? 23.562 -20.484 -11.812 1 88.69 320 VAL A CA 1
ATOM 2504 C C . VAL A 1 320 ? 24.109 -19.328 -12.656 1 88.69 320 VAL A C 1
ATOM 2506 O O . VAL A 1 320 ? 23.828 -19.234 -13.852 1 88.69 320 VAL A O 1
ATOM 2509 N N . THR A 1 321 ? 24.859 -18.5 -12.016 1 83.25 321 THR A N 1
ATOM 2510 C CA . THR A 1 321 ? 25.438 -17.359 -12.711 1 83.25 321 THR A CA 1
ATOM 2511 C C . THR A 1 321 ? 26.328 -17.812 -13.852 1 83.25 321 THR A C 1
ATOM 2513 O O . THR A 1 321 ? 26.219 -17.312 -14.977 1 83.25 321 THR A O 1
ATOM 2516 N N . LYS A 1 322 ? 27.125 -18.797 -13.562 1 82.69 322 LYS A N 1
ATOM 2517 C CA . LYS A 1 322 ? 28.047 -19.328 -14.562 1 82.69 322 LYS A CA 1
ATOM 2518 C C . LYS A 1 322 ? 27.281 -19.938 -15.734 1 82.69 322 LYS A C 1
ATOM 2520 O O . LYS A 1 322 ? 27.594 -19.656 -16.891 1 82.69 322 LYS A O 1
ATOM 2525 N N . GLU A 1 323 ? 26.359 -20.734 -15.422 1 87.88 323 GLU A N 1
ATOM 2526 C CA . GLU A 1 323 ? 25.578 -21.391 -16.453 1 87.88 323 GLU A CA 1
ATOM 2527 C C . GLU A 1 323 ? 24.781 -20.391 -17.281 1 87.88 323 GLU A C 1
ATOM 2529 O O . GLU A 1 323 ? 24.641 -20.547 -18.5 1 87.88 323 GLU A O 1
ATOM 2534 N N . ALA A 1 324 ? 24.25 -19.391 -16.594 1 86.31 324 ALA A N 1
ATOM 2535 C CA . ALA A 1 324 ? 23.516 -18.344 -17.297 1 86.31 324 ALA A CA 1
ATOM 2536 C C . ALA A 1 324 ? 24.406 -17.625 -18.297 1 86.31 324 ALA A C 1
ATOM 2538 O O . ALA A 1 324 ? 23.969 -17.312 -19.406 1 86.31 324 ALA A O 1
ATOM 2539 N N . TYR A 1 325 ? 25.594 -17.391 -17.875 1 79.69 325 TYR A N 1
ATOM 2540 C CA . TYR A 1 325 ? 26.531 -16.75 -18.781 1 79.69 325 TYR A CA 1
ATOM 2541 C C . TYR A 1 325 ? 26.781 -17.625 -20.016 1 79.69 325 TYR A C 1
ATOM 2543 O O . TYR A 1 325 ? 26.859 -17.109 -21.141 1 79.69 325 TYR A O 1
ATOM 2551 N N . LYS A 1 326 ? 26.906 -18.875 -19.828 1 82.56 326 LYS A N 1
ATOM 2552 C CA . LYS A 1 326 ? 27.172 -19.812 -20.922 1 82.56 326 LYS A CA 1
ATOM 2553 C C . LYS A 1 326 ? 26 -19.844 -21.906 1 82.56 326 LYS A C 1
ATOM 2555 O O . LYS A 1 326 ? 26.203 -19.875 -23.125 1 82.56 326 LYS A O 1
ATOM 2560 N N . VAL A 1 327 ? 24.828 -19.766 -21.391 1 84.69 327 VAL A N 1
ATOM 2561 C CA . VAL A 1 327 ? 23.641 -19.969 -22.203 1 84.69 327 VAL A CA 1
ATOM 2562 C C . VAL A 1 327 ? 23.219 -18.656 -22.844 1 84.69 327 VAL A C 1
ATOM 2564 O O . VAL A 1 327 ? 22.812 -18.625 -24 1 84.69 327 VAL A O 1
ATOM 2567 N N . LEU A 1 328 ? 23.312 -17.562 -22.109 1 80 328 LEU A N 1
ATOM 2568 C CA . LEU A 1 328 ? 22.734 -16.297 -22.562 1 80 328 LEU A CA 1
ATOM 2569 C C . LEU A 1 328 ? 23.812 -15.367 -23.078 1 80 328 LEU A C 1
ATOM 2571 O O . LEU A 1 328 ? 23.516 -14.391 -23.781 1 80 328 LEU A O 1
ATOM 2575 N N . GLY A 1 329 ? 25 -15.609 -22.734 1 68.81 329 GLY A N 1
ATOM 2576 C CA . GLY A 1 329 ? 26.094 -14.719 -23.109 1 68.81 329 GLY A CA 1
ATOM 2577 C C . GLY A 1 329 ? 26.562 -14.922 -24.531 1 68.81 329 GLY A C 1
ATOM 2578 O O . GLY A 1 329 ? 26.453 -16.031 -25.078 1 68.81 329 GLY A O 1
ATOM 2579 N N . GLU A 1 330 ? 26.516 -13.805 -25.375 1 60.22 330 GLU A N 1
ATOM 2580 C CA . GLU A 1 330 ? 27.25 -13.883 -26.625 1 60.22 330 GLU A CA 1
ATOM 2581 C C . GLU A 1 330 ? 28.734 -13.594 -26.422 1 60.22 330 GLU A C 1
ATOM 2583 O O . GLU A 1 330 ? 29.094 -12.523 -25.938 1 60.22 330 GLU A O 1
ATOM 2588 N N . ASN A 1 331 ? 29.594 -14.391 -27.016 1 51.34 331 ASN A N 1
ATOM 2589 C CA . ASN A 1 331 ? 31.047 -14.289 -26.922 1 51.34 331 ASN A CA 1
ATOM 2590 C C . ASN A 1 331 ? 31.5 -13.938 -25.5 1 51.34 331 ASN A C 1
ATOM 2592 O O . ASN A 1 331 ? 32.406 -13.125 -25.312 1 51.34 331 ASN A O 1
ATOM 2596 N N . GLY A 1 332 ? 30.75 -14.352 -24.562 1 45.5 332 GLY A N 1
ATOM 2597 C CA . GLY A 1 332 ? 31.078 -14.148 -23.172 1 45.5 332 GLY A CA 1
ATOM 2598 C C . GLY A 1 332 ? 30.5 -12.867 -22.594 1 45.5 332 GLY A C 1
ATOM 2599 O O . GLY A 1 332 ? 30.781 -12.523 -21.438 1 45.5 332 GLY A O 1
ATOM 2600 N N . PHE A 1 333 ? 29.922 -12.023 -23.547 1 46.41 333 PHE A N 1
ATOM 2601 C CA . PHE A 1 333 ? 29.328 -10.758 -23.141 1 46.41 333 PHE A CA 1
ATOM 2602 C C . PHE A 1 333 ? 27.797 -10.852 -23.172 1 46.41 333 PHE A C 1
ATOM 2604 O O . PHE A 1 333 ? 27.234 -11.484 -24.047 1 46.41 333 PHE A O 1
ATOM 2611 N N . ILE A 1 334 ? 27.297 -10.672 -22.125 1 45.91 334 ILE A N 1
ATOM 2612 C CA . ILE A 1 334 ? 25.859 -10.477 -22.188 1 45.91 334 ILE A CA 1
ATOM 2613 C C . ILE A 1 334 ? 25.531 -9.148 -22.859 1 45.91 334 ILE A C 1
ATOM 2615 O O . ILE A 1 334 ? 25.938 -8.086 -22.375 1 45.91 334 ILE A O 1
ATOM 2619 N N . LYS A 1 335 ? 25.406 -8.977 -24.312 1 42.53 335 LYS A N 1
ATOM 2620 C CA . LYS A 1 335 ? 25.156 -7.863 -25.234 1 42.53 335 LYS A CA 1
ATOM 2621 C C . LYS A 1 335 ? 24.109 -6.906 -24.672 1 42.53 335 LYS A C 1
ATOM 2623 O O . LYS A 1 335 ? 23.828 -5.863 -25.266 1 42.53 335 LYS A O 1
ATOM 2628 N N . SER A 1 336 ? 23.5 -7.105 -23.875 1 40.31 336 SER A N 1
ATOM 2629 C CA . SER A 1 336 ? 22.422 -6.156 -23.688 1 40.31 336 SER A CA 1
ATOM 2630 C C . SER A 1 336 ? 22.938 -4.738 -23.5 1 40.31 336 SER A C 1
ATOM 2632 O O . SER A 1 336 ? 22.156 -3.789 -23.406 1 40.31 336 SER A O 1
ATOM 2634 N N . ALA A 1 337 ? 24.359 -4.547 -23.359 1 37.44 337 ALA A N 1
ATOM 2635 C CA . ALA A 1 337 ? 24.859 -3.252 -22.906 1 37.44 337 ALA A CA 1
ATOM 2636 C C . ALA A 1 337 ? 25.266 -2.373 -24.078 1 37.44 337 ALA A C 1
ATOM 2638 O O . ALA A 1 337 ? 26.016 -1.41 -23.922 1 37.44 337 ALA A O 1
ATOM 2639 N N . ASP A 1 338 ? 25.016 -2.539 -25.234 1 34.94 338 ASP A N 1
ATOM 2640 C CA . ASP A 1 338 ? 25.594 -1.689 -26.281 1 34.94 338 ASP A CA 1
ATOM 2641 C C . ASP A 1 338 ? 25.328 -0.214 -25.984 1 34.94 338 ASP A C 1
ATOM 2643 O O . ASP A 1 338 ? 26.156 0.646 -26.297 1 34.94 338 ASP A O 1
ATOM 2647 N N . ASN A 1 339 ? 24.156 0.074 -25.672 1 31.03 339 ASN A N 1
ATOM 2648 C CA . ASN A 1 339 ? 23.875 1.503 -25.641 1 31.03 339 ASN A CA 1
ATOM 2649 C C . ASN A 1 339 ? 24.125 2.109 -24.266 1 31.03 339 ASN A C 1
ATOM 2651 O O . ASN A 1 339 ? 23.641 3.203 -23.969 1 31.03 339 ASN A O 1
ATOM 2655 N N . HIS A 1 340 ? 24.594 1.269 -23.391 1 32.34 340 HIS A N 1
ATOM 2656 C CA . HIS A 1 340 ? 24.812 2.018 -22.156 1 32.34 340 HIS A CA 1
ATOM 2657 C C . HIS A 1 340 ? 26.156 2.732 -22.188 1 32.34 340 HIS A C 1
ATOM 2659 O O . HIS A 1 340 ? 27.203 2.1 -22.375 1 32.34 340 HIS A O 1
ATOM 2665 N N . ALA A 1 341 ? 26.25 3.973 -22.75 1 29.12 341 ALA A N 1
ATOM 2666 C CA . ALA A 1 341 ? 27.406 4.855 -22.609 1 29.12 341 ALA A CA 1
ATOM 2667 C C . ALA A 1 341 ? 27.578 5.301 -21.172 1 29.12 341 ALA A C 1
ATOM 2669 O O . ALA A 1 341 ? 26.703 5.945 -20.594 1 29.12 341 ALA A O 1
ATOM 2670 N N . CYS A 1 342 ? 28.109 4.445 -20.328 1 32.59 342 CYS A N 1
ATOM 2671 C CA . CYS A 1 342 ? 28.531 5.062 -19.078 1 32.59 342 CYS A CA 1
ATOM 2672 C C . CYS A 1 342 ? 29.578 6.137 -19.328 1 32.59 342 CYS A C 1
ATOM 2674 O O . CYS A 1 342 ? 30.766 5.84 -19.406 1 32.59 342 CYS A O 1
ATOM 2676 N N . ALA A 1 343 ? 29.406 7.02 -20.109 1 31.3 343 ALA A N 1
ATOM 2677 C CA . ALA A 1 343 ? 30.438 8.047 -20.281 1 31.3 343 ALA A CA 1
ATOM 2678 C C . ALA A 1 343 ? 30.953 8.539 -18.938 1 31.3 343 ALA A C 1
ATOM 2680 O O . ALA A 1 343 ? 32.156 8.805 -18.766 1 31.3 343 ALA A O 1
ATOM 2681 N N . GLU A 1 344 ? 30.078 9.031 -18.078 1 29.5 344 GLU A N 1
ATOM 2682 C CA . GLU A 1 344 ? 30.562 9.789 -16.938 1 29.5 344 GLU A CA 1
ATOM 2683 C C . GLU A 1 344 ? 30.75 8.891 -15.719 1 29.5 344 GLU A C 1
ATOM 2685 O O . GLU A 1 344 ? 30.891 9.375 -14.594 1 29.5 344 GLU A O 1
ATOM 2690 N N . CYS A 1 345 ? 30.641 7.648 -15.852 1 32.91 345 CYS A N 1
ATOM 2691 C CA . CYS A 1 345 ? 30.797 6.773 -14.703 1 32.91 345 CYS A CA 1
ATOM 2692 C C . CYS A 1 345 ? 32.25 6.754 -14.234 1 32.91 345 CYS A C 1
ATOM 2694 O O . CYS A 1 345 ? 33.156 6.488 -15.023 1 32.91 345 CYS A O 1
ATOM 2696 N N . THR A 1 346 ? 32.656 7.508 -13.312 1 32.66 346 THR A N 1
ATOM 2697 C CA . THR A 1 346 ? 34 7.629 -12.734 1 32.66 346 THR A CA 1
ATOM 2698 C C . THR A 1 346 ? 34.281 6.434 -11.836 1 32.66 346 THR A C 1
ATOM 2700 O O . THR A 1 346 ? 35.281 6.453 -11.086 1 32.66 346 THR A O 1
ATOM 2703 N N . HIS A 1 347 ? 33.375 5.457 -11.773 1 30.22 347 HIS A N 1
ATOM 2704 C CA . HIS A 1 347 ? 33.719 4.434 -10.789 1 30.22 347 HIS A CA 1
ATOM 2705 C C . HIS A 1 347 ? 34.938 3.613 -11.234 1 30.22 347 HIS A C 1
ATOM 2707 O O . HIS A 1 347 ? 35.062 3.312 -12.422 1 30.22 347 HIS A O 1
ATOM 2713 N N . LYS A 1 348 ? 35.875 3.406 -10.469 1 33.03 348 LYS A N 1
ATOM 2714 C CA . LYS A 1 348 ? 37.125 2.668 -10.727 1 33.03 348 LYS A CA 1
ATOM 2715 C C . LYS A 1 348 ? 36.812 1.282 -11.297 1 33.03 348 LYS A C 1
ATOM 2717 O O . LYS A 1 348 ? 37.625 0.733 -12.055 1 33.03 348 LYS A O 1
ATOM 2722 N N . HIS A 1 349 ? 35.75 0.708 -10.852 1 31.64 349 HIS A N 1
ATOM 2723 C CA . HIS A 1 349 ? 35.5 -0.662 -11.281 1 31.64 349 HIS A CA 1
ATOM 2724 C C . HIS A 1 349 ? 34.875 -0.693 -12.672 1 31.64 349 HIS A C 1
ATOM 2726 O O . HIS A 1 349 ? 34.375 -1.731 -13.109 1 31.64 349 HIS A O 1
ATOM 2732 N N . LYS A 1 350 ? 34.719 0.294 -13.344 1 36.56 350 LYS A N 1
ATOM 2733 C CA . LYS A 1 350 ? 34.406 0.307 -14.773 1 36.56 350 LYS A CA 1
ATOM 2734 C C . LYS A 1 350 ? 35.344 -0.645 -15.539 1 36.56 350 LYS A C 1
ATOM 2736 O O . LYS A 1 350 ? 34.875 -1.354 -16.438 1 36.56 350 LYS A O 1
ATOM 2741 N N . ARG A 1 351 ? 36.562 -0.505 -15.203 1 34.44 351 ARG A N 1
ATOM 2742 C CA . ARG A 1 351 ? 37.594 -1.313 -15.867 1 34.44 351 ARG A CA 1
ATOM 2743 C C . ARG A 1 351 ? 37.281 -2.801 -15.742 1 34.44 351 ARG A C 1
ATOM 2745 O O . ARG A 1 351 ? 37.531 -3.576 -16.656 1 34.44 351 ARG A O 1
ATOM 2752 N N . THR A 1 352 ? 36.781 -3.184 -14.602 1 32.53 352 THR A N 1
ATOM 2753 C CA . THR A 1 352 ? 36.562 -4.621 -14.438 1 32.53 352 THR A CA 1
ATOM 2754 C C . THR A 1 352 ? 35.375 -5.094 -15.273 1 32.53 352 THR A C 1
ATOM 2756 O O . THR A 1 352 ? 35.438 -6.188 -15.844 1 32.53 352 THR A O 1
ATOM 2759 N N . ALA A 1 353 ? 34.344 -4.344 -15.484 1 32.59 353 ALA A N 1
ATOM 2760 C CA . ALA A 1 353 ? 33.375 -4.816 -16.453 1 32.59 353 ALA A CA 1
ATOM 2761 C C . ALA A 1 353 ? 33.938 -4.848 -17.859 1 32.59 353 ALA A C 1
ATOM 2763 O O . ALA A 1 353 ? 33.656 -5.766 -18.641 1 32.59 353 ALA A O 1
ATOM 2764 N N . ASP A 1 354 ? 34.688 -3.902 -18.281 1 32.34 354 ASP A N 1
ATOM 2765 C CA . ASP A 1 354 ? 35.438 -3.969 -19.562 1 32.34 354 ASP A CA 1
ATOM 2766 C C . ASP A 1 354 ? 36.5 -5.043 -19.516 1 32.34 354 ASP A C 1
ATOM 2768 O O . ASP A 1 354 ? 36.875 -5.598 -20.547 1 32.34 354 ASP A O 1
ATOM 2772 N N . ILE A 1 355 ? 37.188 -5.219 -18.344 1 31.12 355 ILE A N 1
ATOM 2773 C CA . ILE A 1 355 ? 38.25 -6.223 -18.234 1 31.12 355 ILE A CA 1
ATOM 2774 C C . ILE A 1 355 ? 37.625 -7.617 -18.172 1 31.12 355 ILE A C 1
ATOM 2776 O O . ILE A 1 355 ? 38.312 -8.609 -18.453 1 31.12 355 ILE A O 1
ATOM 2780 N N . ILE A 1 356 ? 36.375 -7.844 -17.703 1 31.59 356 ILE A N 1
ATOM 2781 C CA . ILE A 1 356 ? 35.906 -9.227 -17.719 1 31.59 356 ILE A CA 1
ATOM 2782 C C . ILE A 1 356 ? 35.875 -9.742 -19.156 1 31.59 356 ILE A C 1
ATOM 2784 O O . ILE A 1 356 ? 35.812 -10.953 -19.391 1 31.59 356 ILE A O 1
ATOM 2788 N N . ALA A 1 357 ? 35.781 -8.984 -20.25 1 31.38 357 ALA A N 1
ATOM 2789 C CA . ALA A 1 357 ? 36 -9.523 -21.578 1 31.38 357 ALA A CA 1
ATOM 2790 C C . ALA A 1 357 ? 37.406 -10.102 -21.719 1 31.38 357 ALA A C 1
ATOM 2792 O O . ALA A 1 357 ? 37.625 -11.109 -22.391 1 31.38 357 ALA A O 1
ATOM 2793 N N . ASP A 1 358 ? 38.438 -9.297 -21.484 1 29.88 358 ASP A N 1
ATOM 2794 C CA . ASP A 1 358 ? 39.75 -9.805 -21.828 1 29.88 358 ASP A CA 1
ATOM 2795 C C . ASP A 1 358 ? 40.281 -10.75 -20.75 1 29.88 358 ASP A C 1
ATOM 2797 O O . ASP A 1 358 ? 41.094 -11.625 -21.031 1 29.88 358 ASP A O 1
ATOM 2801 N N . ALA A 1 359 ? 40.625 -10.273 -19.469 1 30.34 359 ALA A N 1
ATOM 2802 C CA . ALA A 1 359 ? 41.562 -11.039 -18.656 1 30.34 359 ALA A CA 1
ATOM 2803 C C . ALA A 1 359 ? 40.906 -12.289 -18.078 1 30.34 359 ALA A C 1
ATOM 2805 O O . ALA A 1 359 ? 39.656 -12.344 -17.969 1 30.34 359 ALA A O 1
ATOM 2806 N N . ASP A 1 360 ? 41.656 -13.445 -17.781 1 30.11 360 ASP A N 1
ATOM 2807 C CA . ASP A 1 360 ? 41.625 -14.555 -16.828 1 30.11 360 ASP A CA 1
ATOM 2808 C C . ASP A 1 360 ? 41.094 -14.102 -15.469 1 30.11 360 ASP A C 1
ATOM 2810 O O . ASP A 1 360 ? 41.875 -13.625 -14.633 1 30.11 360 ASP A O 1
ATOM 2814 N N . ILE A 1 361 ? 40.219 -13.352 -15.391 1 33.41 361 ILE A N 1
ATOM 2815 C CA . ILE A 1 361 ? 39.75 -12.773 -14.125 1 33.41 361 ILE A CA 1
ATOM 2816 C C . ILE A 1 361 ? 39.656 -13.867 -13.07 1 33.41 361 ILE A C 1
ATOM 2818 O O . ILE A 1 361 ? 38.938 -14.852 -13.258 1 33.41 361 ILE A O 1
ATOM 2822 N N . ASN A 1 362 ? 40.656 -13.945 -12.227 1 28.27 362 ASN A N 1
ATOM 2823 C CA . ASN A 1 362 ? 40.594 -14.773 -11.023 1 28.27 362 ASN A CA 1
ATOM 2824 C C . ASN A 1 362 ? 39.281 -14.547 -10.266 1 28.27 362 ASN A C 1
ATOM 2826 O O . ASN A 1 362 ? 38.719 -13.445 -10.273 1 28.27 362 ASN A O 1
ATOM 2830 N N . GLU A 1 363 ? 38.594 -15.609 -9.852 1 28 363 GLU A N 1
ATOM 2831 C CA . GLU A 1 363 ? 37.375 -15.789 -9.047 1 28 363 GLU A CA 1
ATOM 2832 C C . GLU A 1 363 ? 37.312 -14.766 -7.922 1 28 363 GLU A C 1
ATOM 2834 O O . GLU A 1 363 ? 36.219 -14.438 -7.434 1 28 363 GLU A O 1
ATOM 2839 N N . ALA A 1 364 ? 38.438 -14.398 -7.352 1 30 364 ALA A N 1
ATOM 2840 C CA . ALA A 1 364 ? 38.5 -13.578 -6.141 1 30 364 ALA A CA 1
ATOM 2841 C C . ALA A 1 364 ? 37.969 -12.172 -6.41 1 30 364 ALA A C 1
ATOM 2843 O O . ALA A 1 364 ? 37.375 -11.547 -5.523 1 30 364 ALA A O 1
ATOM 2844 N N . ASP A 1 365 ? 38.375 -11.57 -7.484 1 30.92 365 ASP A N 1
ATOM 2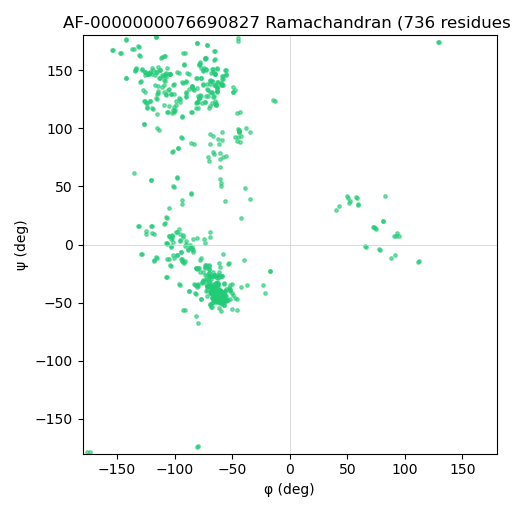845 C CA . ASP A 1 365 ? 38.062 -10.164 -7.691 1 30.92 365 ASP A CA 1
ATOM 2846 C C . ASP A 1 365 ? 36.562 -9.961 -7.914 1 30.92 365 ASP A C 1
ATOM 2848 O O . ASP A 1 365 ? 36.062 -8.844 -7.797 1 30.92 365 ASP A O 1
ATOM 2852 N N . MET A 1 366 ? 35.906 -10.883 -8.531 1 31.2 366 MET A N 1
ATOM 2853 C CA . MET A 1 366 ? 34.469 -10.867 -8.539 1 31.2 366 MET A CA 1
ATOM 2854 C C . MET A 1 366 ? 33.906 -11.039 -7.129 1 31.2 366 MET A C 1
ATOM 2856 O O . MET A 1 366 ? 32.719 -10.828 -6.895 1 31.2 366 MET A O 1
ATOM 2860 N N . VAL A 1 367 ? 34.594 -11.68 -6.184 1 29.31 367 VAL A N 1
ATOM 2861 C CA . VAL A 1 367 ? 34.25 -11.977 -4.801 1 29.31 367 VAL A CA 1
ATOM 2862 C C . VAL A 1 367 ? 34.375 -10.719 -3.947 1 29.31 367 VAL A C 1
ATOM 2864 O O . VAL A 1 367 ? 34.062 -10.734 -2.752 1 29.31 367 VAL A O 1
ATOM 2867 N N . GLY A 1 368 ? 35.094 -9.82 -4.293 1 27.86 368 GLY A N 1
ATOM 2868 C CA . GLY A 1 368 ? 35.219 -8.703 -3.371 1 27.86 368 GLY A CA 1
ATOM 2869 C C . GLY A 1 368 ? 33.906 -8 -3.086 1 27.86 368 GLY A C 1
ATOM 2870 O O . GLY A 1 368 ? 33.875 -6.957 -2.436 1 27.86 368 GLY A O 1
ATOM 2871 N N . MET A 1 369 ? 32.938 -8.164 -3.918 1 28.55 369 MET A N 1
ATOM 2872 C CA . MET A 1 369 ? 31.625 -7.723 -3.463 1 28.55 369 MET A CA 1
ATOM 2873 C C . MET A 1 369 ? 31.109 -8.617 -2.342 1 28.55 369 MET A C 1
ATOM 2875 O O . MET A 1 369 ? 29.906 -8.68 -2.1 1 28.55 369 MET A O 1
ATOM 2879 N N . GLU A 1 370 ? 31.875 -9.562 -1.679 1 25.25 370 GLU A N 1
ATOM 2880 C CA . GLU A 1 370 ? 31.531 -10.195 -0.403 1 25.25 370 GLU A CA 1
ATOM 2881 C C . GLU A 1 370 ? 31.641 -9.195 0.746 1 25.25 370 GLU A C 1
ATOM 2883 O O . GLU A 1 370 ? 32.594 -8.422 0.823 1 25.25 370 GLU A O 1
ATOM 2888 N N . MET B 1 1 ? 28.5 -9.078 -18.625 1 23.05 1 MET B N 1
ATOM 2889 C CA . MET B 1 1 ? 28.25 -7.645 -18.625 1 23.05 1 MET B CA 1
ATOM 2890 C C . MET B 1 1 ? 26.75 -7.352 -18.609 1 23.05 1 MET B C 1
ATOM 2892 O O . MET B 1 1 ? 26.062 -7.539 -19.609 1 23.05 1 MET B O 1
ATOM 2896 N N . PHE B 1 2 ? 26.031 -7.508 -17.672 1 30.16 2 PHE B N 1
ATOM 2897 C CA . PHE B 1 2 ? 24.594 -7.293 -17.547 1 30.16 2 PHE B CA 1
ATOM 2898 C C . PHE B 1 2 ? 24.234 -5.848 -17.875 1 30.16 2 PHE B C 1
ATOM 2900 O O . PHE B 1 2 ? 24.516 -4.945 -17.078 1 30.16 2 PHE B O 1
ATOM 2907 N N . THR B 1 3 ? 24.188 -5.312 -19.125 1 30.02 3 THR B N 1
ATOM 2908 C CA . THR B 1 3 ? 23.922 -3.998 -19.703 1 30.02 3 THR B CA 1
ATOM 2909 C C . THR B 1 3 ? 22.703 -3.357 -19.047 1 30.02 3 THR B C 1
ATOM 2911 O O . THR B 1 3 ? 21.922 -4.039 -18.375 1 30.02 3 THR B O 1
ATOM 2914 N N . ASN B 1 4 ? 22.453 -1.872 -19.562 1 33.59 4 ASN B N 1
ATOM 2915 C CA . ASN B 1 4 ? 21.547 -0.861 -19.031 1 33.59 4 ASN B CA 1
ATOM 2916 C C . ASN B 1 4 ? 20.094 -1.329 -19.078 1 33.59 4 ASN B C 1
ATOM 2918 O O . ASN B 1 4 ? 19.469 -1.309 -20.125 1 33.59 4 ASN B O 1
ATOM 2922 N N . ILE B 1 5 ? 19.75 -2.33 -18.562 1 33.12 5 ILE B N 1
ATOM 2923 C CA . ILE B 1 5 ? 18.359 -2.76 -18.719 1 33.12 5 ILE B CA 1
ATOM 2924 C C . ILE B 1 5 ? 17.422 -1.701 -18.141 1 33.12 5 ILE B C 1
ATOM 2926 O O . ILE B 1 5 ? 17.422 -1.466 -16.922 1 33.12 5 ILE B O 1
ATOM 2930 N N . PRO B 1 6 ? 17.391 -0.555 -19.062 1 36.34 6 PRO B N 1
ATOM 2931 C CA . PRO B 1 6 ? 16.281 0.243 -18.547 1 36.34 6 PRO B CA 1
ATOM 2932 C C . PRO B 1 6 ? 15.055 -0.6 -18.219 1 36.34 6 PRO B C 1
ATOM 2934 O O . PRO B 1 6 ? 14.625 -1.41 -19.047 1 36.34 6 PRO B O 1
ATOM 2937 N N . LEU B 1 7 ? 14.914 -1.031 -17.109 1 39 7 LEU B N 1
ATOM 2938 C CA . LEU B 1 7 ? 13.805 -1.913 -16.75 1 39 7 LEU B CA 1
ATOM 2939 C C . LEU B 1 7 ? 12.484 -1.15 -16.719 1 39 7 LEU B C 1
ATOM 2941 O O . LEU B 1 7 ? 12.32 -0.228 -15.914 1 39 7 LEU B O 1
ATOM 2945 N N . VAL B 1 8 ? 12.086 -0.917 -18.094 1 34.94 8 VAL B N 1
ATOM 2946 C CA . VAL B 1 8 ? 10.703 -0.457 -18.031 1 34.94 8 VAL B CA 1
ATOM 2947 C C . VAL B 1 8 ? 9.82 -1.542 -17.422 1 34.94 8 VAL B C 1
ATOM 2949 O O . VAL B 1 8 ? 9.773 -2.668 -17.922 1 34.94 8 VAL B O 1
ATOM 2952 N N . ALA B 1 9 ? 9.727 -1.446 -16.203 1 41.31 9 ALA B N 1
ATOM 2953 C CA . ALA B 1 9 ? 8.773 -2.363 -15.586 1 41.31 9 ALA B CA 1
ATOM 2954 C C . ALA B 1 9 ? 7.438 -2.359 -16.328 1 41.31 9 ALA B C 1
ATOM 2956 O O . ALA B 1 9 ? 6.883 -1.296 -16.609 1 41.31 9 ALA B O 1
ATOM 2957 N N . ALA B 1 10 ? 7.273 -3.203 -17.234 1 39.5 10 ALA B N 1
ATOM 2958 C CA . ALA B 1 10 ? 5.992 -3.373 -17.922 1 39.5 10 ALA B CA 1
ATOM 2959 C C . ALA B 1 10 ? 4.828 -3.225 -16.953 1 39.5 10 ALA B C 1
ATOM 2961 O O . ALA B 1 10 ? 4.797 -3.873 -15.898 1 39.5 10 ALA B O 1
ATOM 2962 N N . THR B 1 11 ? 4.191 -1.971 -16.969 1 48.28 11 THR B N 1
ATOM 2963 C CA . THR B 1 11 ? 2.93 -1.77 -16.266 1 48.28 11 THR B CA 1
ATOM 2964 C C . THR B 1 11 ? 1.976 -2.934 -16.516 1 48.28 11 THR B C 1
ATOM 2966 O O . THR B 1 11 ? 1.672 -3.256 -17.672 1 48.28 11 THR B O 1
ATOM 2969 N N . ALA B 1 12 ? 1.924 -3.857 -15.57 1 58.53 12 ALA B N 1
ATOM 2970 C CA . ALA B 1 12 ? 1.051 -5.023 -15.648 1 58.53 12 ALA B CA 1
ATOM 2971 C C . ALA B 1 12 ? -0.361 -4.625 -16.078 1 58.53 12 ALA B C 1
ATOM 2973 O O . ALA B 1 12 ? -0.889 -3.609 -15.617 1 58.53 12 ALA B O 1
ATOM 2974 N N . ASN B 1 13 ? -0.85 -5 -17.219 1 82.06 13 ASN B N 1
ATOM 2975 C CA . ASN B 1 13 ? -2.242 -4.938 -17.641 1 82.06 13 ASN B CA 1
ATOM 2976 C C . ASN B 1 13 ? -3.189 -5.426 -16.547 1 82.06 13 ASN B C 1
ATOM 2978 O O . ASN B 1 13 ? -3.17 -6.602 -16.188 1 82.06 13 ASN B O 1
ATOM 2982 N N . GLU B 1 14 ? -3.775 -4.469 -15.789 1 92.19 14 GLU B N 1
ATOM 2983 C CA . GLU B 1 14 ? -4.68 -4.758 -14.68 1 92.19 14 GLU B CA 1
ATOM 2984 C C . GLU B 1 14 ? -6.137 -4.637 -15.117 1 92.19 14 GLU B C 1
ATOM 2986 O O . GLU B 1 14 ? -6.449 -3.943 -16.094 1 92.19 14 GLU B O 1
ATOM 2991 N N . GLN B 1 15 ? -6.957 -5.398 -14.547 1 95.88 15 GLN B N 1
ATOM 2992 C CA . GLN B 1 15 ? -8.398 -5.195 -14.672 1 95.88 15 GLN B CA 1
ATOM 2993 C C . GLN B 1 15 ? -8.93 -4.312 -13.547 1 95.88 15 GLN B C 1
ATOM 2995 O O . GLN B 1 15 ? -8.312 -4.211 -12.484 1 95.88 15 GLN B O 1
ATOM 3000 N N . PRO B 1 16 ? -10.07 -3.623 -13.797 1 95.69 16 PRO B N 1
ATOM 3001 C CA . PRO B 1 16 ? -10.625 -2.748 -12.766 1 95.69 16 PRO B CA 1
ATOM 3002 C C . PRO B 1 16 ? -11.094 -3.518 -11.531 1 95.69 16 PRO B C 1
ATOM 3004 O O . PRO B 1 16 ? -11.312 -4.73 -11.602 1 95.69 16 PRO B O 1
ATOM 3007 N N . PHE B 1 17 ? -11.203 -2.822 -10.445 1 97.31 17 PHE B N 1
ATOM 3008 C CA . PHE B 1 17 ? -11.812 -3.371 -9.242 1 97.31 17 PHE B CA 1
ATOM 3009 C C . PHE B 1 17 ? -13.242 -3.812 -9.516 1 97.31 17 PHE B C 1
ATOM 3011 O O . PHE B 1 17 ? -13.945 -3.197 -10.312 1 97.31 17 PHE B O 1
ATOM 3018 N N . PRO B 1 18 ? -13.703 -4.871 -8.891 1 97 18 PRO B N 1
ATOM 3019 C CA . PRO B 1 18 ? -15.039 -5.395 -9.164 1 97 18 PRO B CA 1
ATOM 3020 C C . PRO B 1 18 ? -16.125 -4.312 -9.125 1 97 18 PRO B C 1
ATOM 3022 O O . PRO B 1 18 ? -16.188 -3.539 -8.164 1 97 18 PRO B O 1
ATOM 3025 N N . SER B 1 19 ? -16.953 -4.289 -10.141 1 94.38 19 SER B N 1
ATOM 3026 C CA . SER B 1 19 ? -17.969 -3.258 -10.297 1 94.38 19 SER B CA 1
ATOM 3027 C C . SER B 1 19 ? -19.328 -3.748 -9.797 1 94.38 19 SER B C 1
ATOM 3029 O O . SER B 1 19 ? -20.281 -3.857 -10.578 1 94.38 19 SER B O 1
ATOM 3031 N N . ILE B 1 20 ? -19.438 -4.129 -8.609 1 97.69 20 ILE B N 1
ATOM 3032 C CA . ILE B 1 20 ? -20.719 -4.535 -8.016 1 97.69 20 ILE B CA 1
ATOM 3033 C C . ILE B 1 20 ? -21.172 -3.479 -7.016 1 97.69 20 ILE B C 1
ATOM 3035 O O . ILE B 1 20 ? -20.375 -2.643 -6.574 1 97.69 20 ILE B O 1
ATOM 3039 N N . THR B 1 21 ? -22.422 -3.533 -6.695 1 98.12 21 THR B N 1
ATOM 3040 C CA . THR B 1 21 ? -22.953 -2.639 -5.668 1 98.12 21 THR B CA 1
ATOM 3041 C C . THR B 1 21 ? -22.578 -3.141 -4.273 1 98.12 21 THR B C 1
ATOM 3043 O O . THR B 1 21 ? -22.344 -4.336 -4.082 1 98.12 21 THR B O 1
ATOM 3046 N N . PHE B 1 22 ? -22.547 -2.242 -3.34 1 98.31 22 PHE B N 1
ATOM 3047 C CA . PHE B 1 22 ? -22.281 -2.627 -1.959 1 98.31 22 PHE B CA 1
ATOM 3048 C C . PHE B 1 22 ? -23.359 -3.549 -1.429 1 98.31 22 PHE B C 1
ATOM 3050 O O . PHE B 1 22 ? -23.078 -4.477 -0.667 1 98.31 22 PHE B O 1
ATOM 3057 N N . SER B 1 23 ? -24.578 -3.342 -1.865 1 98.06 23 SER B N 1
ATOM 3058 C CA . SER B 1 23 ? -25.703 -4.148 -1.401 1 98.06 23 SER B CA 1
ATOM 3059 C C . SER B 1 23 ? -25.531 -5.613 -1.788 1 98.06 23 SER B C 1
ATOM 3061 O O . SER B 1 23 ? -25.828 -6.508 -0.995 1 98.06 23 SER B O 1
ATOM 3063 N N . VAL B 1 24 ? -25.062 -5.836 -2.967 1 98.56 24 VAL B N 1
ATOM 3064 C CA . VAL B 1 24 ? -24.844 -7.199 -3.434 1 98.56 24 VAL B CA 1
ATOM 3065 C C . VAL B 1 24 ? -23.75 -7.859 -2.586 1 98.56 24 VAL B C 1
ATOM 3067 O O . VAL B 1 24 ? -23.906 -9.008 -2.158 1 98.56 24 VAL B O 1
ATOM 3070 N N . PHE B 1 25 ? -22.734 -7.125 -2.287 1 98.62 25 P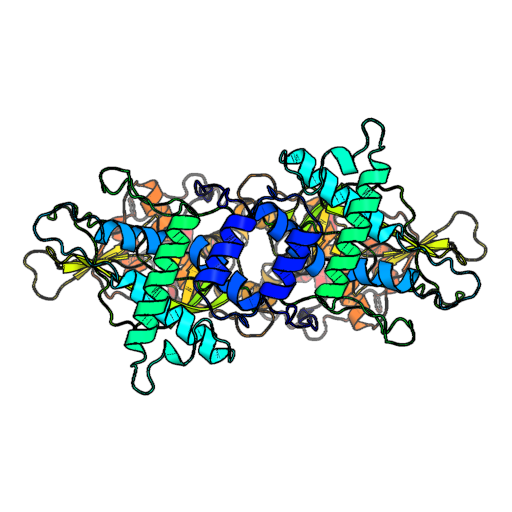HE B N 1
ATOM 3071 C CA . PHE B 1 25 ? -21.625 -7.621 -1.479 1 98.62 25 PHE B CA 1
ATOM 3072 C C . PHE B 1 25 ? -22.078 -7.887 -0.048 1 98.62 25 PHE B C 1
ATOM 3074 O O . PHE B 1 25 ? -21.812 -8.961 0.504 1 98.62 25 PHE B O 1
ATOM 3081 N N . SER B 1 26 ? -22.719 -6.906 0.496 1 98.38 26 SER B N 1
ATOM 3082 C CA . SER B 1 26 ? -23.172 -7.023 1.88 1 98.38 26 SER B CA 1
ATOM 3083 C C . SER B 1 26 ? -24.109 -8.203 2.057 1 98.38 26 SER B C 1
ATOM 3085 O O . SER B 1 26 ? -24.031 -8.93 3.051 1 98.38 26 SER B O 1
ATOM 3087 N N . LYS B 1 27 ? -24.969 -8.398 1.141 1 98.25 27 LYS B N 1
ATOM 3088 C CA . LYS B 1 27 ? -25.891 -9.523 1.204 1 98.25 27 LYS B CA 1
ATOM 3089 C C . LYS B 1 27 ? -25.156 -10.859 1.165 1 98.25 27 LYS B C 1
ATOM 3091 O O . LYS B 1 27 ? -25.5 -11.789 1.899 1 98.25 27 LYS B O 1
ATOM 3096 N N . PHE B 1 28 ? -24.219 -10.922 0.314 1 98.5 28 PHE B N 1
ATOM 3097 C CA . PHE B 1 28 ? -23.422 -12.141 0.246 1 98.5 28 PHE B CA 1
ATOM 3098 C C . PHE B 1 28 ? -22.781 -12.445 1.595 1 98.5 28 PHE B C 1
ATOM 3100 O O . PHE B 1 28 ? -22.797 -13.594 2.053 1 98.5 28 PHE B O 1
ATOM 3107 N N . ILE B 1 29 ? -22.141 -11.414 2.209 1 98.44 29 ILE B N 1
ATOM 3108 C CA . ILE B 1 29 ? -21.469 -11.609 3.49 1 98.44 29 ILE B CA 1
ATOM 3109 C C . ILE B 1 29 ? -22.484 -12.07 4.539 1 98.44 29 ILE B C 1
ATOM 3111 O O . ILE B 1 29 ? -22.219 -13.016 5.285 1 98.44 29 ILE B O 1
ATOM 3115 N N . GLU B 1 30 ? -23.609 -11.492 4.543 1 97.12 30 GLU B N 1
ATOM 3116 C CA . GLU B 1 30 ? -24.656 -11.82 5.512 1 97.12 30 GLU B CA 1
ATOM 3117 C C . GLU B 1 30 ? -25.141 -13.258 5.336 1 97.12 30 GLU B C 1
ATOM 3119 O O . GLU B 1 30 ? -25.391 -13.953 6.32 1 97.12 30 GLU B O 1
ATOM 3124 N N . ASP B 1 31 ? -25.188 -13.695 4.102 1 96.81 31 ASP B N 1
ATOM 3125 C CA . ASP B 1 31 ? -25.75 -15 3.785 1 96.81 31 ASP B CA 1
ATOM 3126 C C . ASP B 1 31 ? -24.734 -16.109 4.027 1 96.81 31 ASP B C 1
ATOM 3128 O O . ASP B 1 31 ? -25.109 -17.281 4.199 1 96.81 31 ASP B O 1
ATOM 3132 N N . ASN B 1 32 ? -23.453 -15.758 4.059 1 96.56 32 ASN B N 1
ATOM 3133 C CA . ASN B 1 32 ? -22.469 -16.828 3.973 1 96.56 32 ASN B CA 1
ATOM 3134 C C . ASN B 1 32 ? -21.609 -16.906 5.227 1 96.56 32 ASN B C 1
ATOM 3136 O O . ASN B 1 32 ? -20.922 -17.906 5.457 1 96.56 32 ASN B O 1
ATOM 3140 N N . PHE B 1 33 ? -21.672 -15.883 6.055 1 96.25 33 PHE B N 1
ATOM 3141 C CA . PHE B 1 33 ? -20.781 -15.859 7.207 1 96.25 33 PHE B CA 1
ATOM 3142 C C . PHE B 1 33 ? -21.547 -15.531 8.484 1 96.25 33 PHE B C 1
ATOM 3144 O O . PHE B 1 33 ? -22.719 -15.188 8.43 1 96.25 33 PHE B O 1
ATOM 3151 N N . ILE B 1 34 ? -20.875 -15.664 9.625 1 95.19 34 ILE B N 1
ATOM 3152 C CA . ILE B 1 34 ? -21.5 -15.469 10.93 1 95.19 34 ILE B CA 1
ATOM 3153 C C . ILE B 1 34 ? -21.875 -14 11.102 1 95.19 34 ILE B C 1
ATOM 3155 O O . ILE B 1 34 ? -21.188 -13.109 10.602 1 95.19 34 ILE B O 1
ATOM 3159 N N . SER B 1 35 ? -22.859 -13.719 11.836 1 94.25 35 SER B N 1
ATOM 3160 C CA . SER B 1 35 ? -23.422 -12.383 11.984 1 94.25 35 SER B CA 1
ATOM 3161 C C . SER B 1 35 ? -22.484 -11.461 12.75 1 94.25 35 SER B C 1
ATOM 3163 O O . SER B 1 35 ? -22.562 -10.234 12.625 1 94.25 35 SER B O 1
ATOM 3165 N N . THR B 1 36 ? -21.562 -12.031 13.523 1 95.12 36 THR B N 1
ATOM 3166 C CA . THR B 1 36 ? -20.688 -11.234 14.375 1 95.12 36 THR B CA 1
ATOM 3167 C C . THR B 1 36 ? -19.344 -11.008 13.711 1 95.12 36 THR B C 1
ATOM 3169 O O . THR B 1 36 ? -18.391 -10.555 14.352 1 95.12 36 THR B O 1
ATOM 3172 N N . VAL B 1 37 ? -19.297 -11.375 12.414 1 97.25 37 VAL B N 1
ATOM 3173 C CA . VAL B 1 37 ? -18.016 -11.227 11.727 1 97.25 37 VAL B CA 1
ATOM 3174 C C . VAL B 1 37 ? -17.578 -9.758 11.758 1 97.25 37 VAL B C 1
ATOM 3176 O O . VAL B 1 37 ? -18.406 -8.859 11.57 1 97.25 37 VAL B O 1
ATOM 3179 N N . SER B 1 38 ? -16.328 -9.555 11.992 1 97.81 38 SER B N 1
ATOM 3180 C CA . SER B 1 38 ? -15.82 -8.195 12.094 1 97.81 38 SER B CA 1
ATOM 3181 C C . SER B 1 38 ? -15.625 -7.566 10.719 1 97.81 38 SER B C 1
ATOM 3183 O O . SER B 1 38 ? -15.43 -8.273 9.727 1 97.81 38 SER B O 1
ATOM 3185 N N . LEU B 1 39 ? -15.656 -6.23 10.625 1 98.44 39 LEU B N 1
ATOM 3186 C CA . LEU B 1 39 ? -15.383 -5.484 9.398 1 98.44 39 LEU B CA 1
ATOM 3187 C C . LEU B 1 39 ? -13.984 -5.801 8.875 1 98.44 39 LEU B C 1
ATOM 3189 O O . LEU B 1 39 ? -13.805 -6.039 7.68 1 98.44 39 LEU B O 1
ATOM 3193 N N . SER B 1 40 ? -13.016 -5.855 9.789 1 97.94 40 SER B N 1
ATOM 3194 C CA . SER B 1 40 ? -11.633 -6.105 9.398 1 97.94 40 SER B CA 1
ATOM 3195 C C . SER B 1 40 ? -11.484 -7.477 8.742 1 97.94 40 SER B C 1
ATOM 3197 O O . SER B 1 40 ? -10.781 -7.613 7.738 1 97.94 40 SER B O 1
ATOM 3199 N N . THR B 1 41 ? -12.164 -8.469 9.25 1 98 41 THR B N 1
ATOM 3200 C CA . THR B 1 41 ? -12.086 -9.828 8.719 1 98 41 THR B CA 1
ATOM 3201 C C . THR B 1 41 ? -12.703 -9.891 7.32 1 98 41 THR B C 1
ATOM 3203 O O . THR B 1 41 ? -12.141 -10.523 6.422 1 98 41 THR B O 1
ATOM 3206 N N . VAL B 1 42 ? -13.805 -9.219 7.152 1 98.62 42 VAL B N 1
ATOM 3207 C CA . VAL B 1 42 ? -14.477 -9.188 5.859 1 98.62 42 VAL B CA 1
ATOM 3208 C C . VAL B 1 42 ? -13.586 -8.516 4.824 1 98.62 42 VAL B C 1
ATOM 3210 O O . VAL B 1 42 ? -13.461 -8.992 3.691 1 98.62 42 VAL B O 1
ATOM 3213 N N . LEU B 1 43 ? -12.961 -7.438 5.199 1 98.62 43 LEU B N 1
ATOM 3214 C CA . LEU B 1 43 ? -12.07 -6.723 4.289 1 98.62 43 LEU B CA 1
ATOM 3215 C C . LEU B 1 43 ? -10.844 -7.562 3.959 1 98.62 43 LEU B C 1
ATOM 3217 O O . LEU B 1 43 ? -10.414 -7.613 2.805 1 98.62 43 LEU B O 1
ATOM 3221 N N . MET B 1 44 ? -10.266 -8.203 4.957 1 98.19 44 MET B N 1
ATOM 3222 C CA . MET B 1 44 ? -9.141 -9.109 4.727 1 98.19 44 MET B CA 1
ATOM 3223 C C . MET B 1 44 ? -9.508 -10.188 3.707 1 98.19 44 MET B C 1
ATOM 3225 O O . MET B 1 44 ? -8.734 -10.469 2.793 1 98.19 44 MET B O 1
ATOM 3229 N N . LEU B 1 45 ? -10.695 -10.75 3.85 1 98.62 45 LEU B N 1
ATOM 3230 C CA . LEU B 1 45 ? -11.156 -11.781 2.93 1 98.62 45 LEU B CA 1
ATOM 3231 C C . LEU B 1 45 ? -11.344 -11.219 1.525 1 98.62 45 LEU B C 1
ATOM 3233 O O . LEU B 1 45 ? -10.883 -11.812 0.548 1 98.62 45 LEU B O 1
ATOM 3237 N N . LEU B 1 46 ? -12.008 -10.078 1.445 1 98.81 46 LEU B N 1
ATOM 3238 C CA . LEU B 1 46 ? -12.242 -9.43 0.16 1 98.81 46 LEU B CA 1
ATOM 3239 C C . LEU B 1 46 ? -10.922 -9.188 -0.572 1 98.81 46 LEU B C 1
ATOM 3241 O O . LEU B 1 46 ? -10.789 -9.547 -1.745 1 98.81 46 LEU B O 1
ATOM 3245 N N . PHE B 1 47 ? -9.969 -8.648 0.102 1 98.62 47 PHE B N 1
ATOM 3246 C CA . PHE B 1 47 ? -8.703 -8.297 -0.529 1 98.62 47 PHE B CA 1
ATOM 3247 C C . PHE B 1 47 ? -7.883 -9.555 -0.829 1 98.62 47 PHE B C 1
ATOM 3249 O O . PHE B 1 47 ? -7.145 -9.594 -1.815 1 98.62 47 PHE B O 1
ATOM 3256 N N . THR B 1 48 ? -8.039 -10.578 -0.028 1 98.56 48 THR B N 1
ATOM 3257 C CA . THR B 1 48 ? -7.391 -11.852 -0.33 1 98.56 48 THR B CA 1
ATOM 3258 C C . THR B 1 48 ? -7.895 -12.406 -1.658 1 98.56 48 THR B C 1
ATOM 3260 O O . THR B 1 48 ? -7.102 -12.883 -2.475 1 98.56 48 THR B O 1
ATOM 3263 N N . VAL B 1 49 ? -9.148 -12.258 -1.895 1 98.81 49 VAL B N 1
ATOM 3264 C CA . VAL B 1 49 ? -9.734 -12.781 -3.125 1 98.81 49 VAL B CA 1
ATOM 3265 C C . VAL B 1 49 ? -9.289 -11.93 -4.312 1 98.81 49 VAL B C 1
ATOM 3267 O O . VAL B 1 49 ? -8.906 -12.461 -5.355 1 98.81 49 VAL B O 1
ATOM 3270 N N . THR B 1 50 ? -9.219 -10.633 -4.148 1 98.56 50 THR B N 1
ATOM 3271 C CA . THR B 1 50 ? -8.922 -9.742 -5.262 1 98.56 50 THR B CA 1
ATOM 3272 C C . THR B 1 50 ? -7.422 -9.727 -5.555 1 98.56 50 THR B C 1
ATOM 3274 O O . THR B 1 50 ? -7.008 -9.414 -6.672 1 98.56 50 THR B O 1
ATOM 3277 N N . GLU B 1 51 ? -6.594 -10.125 -4.582 1 97.88 51 GLU B N 1
ATOM 3278 C CA . GLU B 1 51 ? -5.145 -10.055 -4.75 1 97.88 51 GLU B CA 1
ATOM 3279 C C . GLU B 1 51 ? -4.582 -11.375 -5.258 1 97.88 51 GLU B C 1
ATOM 3281 O O . GLU B 1 51 ? -3.4 -11.469 -5.594 1 97.88 51 GLU B O 1
ATOM 3286 N N . ASN B 1 52 ? -5.414 -12.391 -5.348 1 98.12 52 ASN B N 1
ATOM 3287 C CA . ASN B 1 52 ? -4.91 -13.711 -5.715 1 98.12 52 ASN B CA 1
ATOM 3288 C C . ASN B 1 52 ? -5.57 -14.227 -6.992 1 98.12 52 ASN B C 1
ATOM 3290 O O . ASN B 1 52 ? -6.062 -15.352 -7.031 1 98.12 52 ASN B O 1
ATOM 3294 N N . THR B 1 53 ? -5.477 -13.453 -8.031 1 97.81 53 THR B N 1
ATOM 3295 C CA . THR B 1 53 ? -6.113 -13.789 -9.297 1 97.81 53 THR B CA 1
ATOM 3296 C C . THR B 1 53 ? -5.414 -14.977 -9.953 1 97.81 53 THR B C 1
ATOM 3298 O O . THR B 1 53 ? -6.047 -15.781 -10.648 1 97.81 53 THR B O 1
ATOM 3301 N N . ASP B 1 54 ? -4.102 -15.109 -9.75 1 97.25 54 ASP B N 1
ATOM 3302 C CA . ASP B 1 54 ? -3.396 -16.266 -10.297 1 97.25 54 ASP B CA 1
ATOM 3303 C C . ASP B 1 54 ? -3.932 -17.562 -9.711 1 97.25 54 ASP B C 1
ATOM 3305 O O . ASP B 1 54 ? -4.203 -18.516 -10.438 1 97.25 54 ASP B O 1
ATOM 3309 N N . LEU B 1 55 ? -4.078 -17.562 -8.438 1 98.06 55 LEU B N 1
ATOM 3310 C CA . LEU B 1 55 ? -4.59 -18.766 -7.785 1 98.06 55 LEU B CA 1
ATOM 3311 C C . LEU B 1 55 ? -6.016 -19.062 -8.234 1 98.06 55 LEU B C 1
ATOM 3313 O O . LEU B 1 55 ? -6.363 -20.219 -8.484 1 98.06 55 LEU B O 1
ATOM 3317 N N . LEU B 1 56 ? -6.809 -18.047 -8.352 1 98.31 56 LEU B N 1
ATOM 3318 C CA . LEU B 1 56 ? -8.172 -18.234 -8.828 1 98.31 56 LEU B CA 1
ATOM 3319 C C . LEU B 1 56 ? -8.188 -18.797 -10.242 1 98.31 56 LEU B C 1
ATOM 3321 O O . LEU B 1 56 ? -9.008 -19.656 -10.562 1 98.31 56 LEU B O 1
ATOM 3325 N N . SER B 1 57 ? -7.285 -18.328 -11.07 1 97.69 57 SER B N 1
ATOM 3326 C CA . SER B 1 57 ? -7.188 -18.828 -12.43 1 97.69 57 SER B CA 1
ATOM 3327 C C . SER B 1 57 ? -6.859 -20.328 -12.445 1 97.69 57 SER B C 1
ATOM 3329 O O . SER B 1 57 ? -7.438 -21.078 -13.219 1 97.69 57 SER B O 1
ATOM 3331 N N . LEU B 1 58 ? -5.926 -20.688 -11.586 1 97 58 LEU B N 1
ATOM 3332 C CA . LEU B 1 58 ? -5.566 -22.094 -11.461 1 97 58 LEU B CA 1
ATOM 3333 C C . LEU B 1 58 ? -6.766 -22.922 -11.008 1 97 58 LEU B C 1
ATOM 3335 O O . LEU B 1 58 ? -7.043 -23.984 -11.562 1 97 58 LEU B O 1
ATOM 3339 N N . HIS B 1 59 ? -7.469 -22.438 -10.07 1 97.25 59 HIS B N 1
ATOM 3340 C CA . HIS B 1 59 ? -8.656 -23.094 -9.531 1 97.25 59 HIS B CA 1
ATOM 3341 C C . HIS B 1 59 ? -9.727 -23.281 -10.609 1 97.25 59 HIS B C 1
ATOM 3343 O O . HIS B 1 59 ? -10.195 -24.391 -10.836 1 97.25 59 HIS B O 1
ATOM 3349 N N . PHE B 1 60 ? -10.016 -22.234 -11.328 1 97.31 60 PHE B N 1
ATOM 3350 C CA . PHE B 1 60 ? -11.109 -22.297 -12.289 1 97.31 60 PHE B CA 1
ATOM 3351 C C . PHE B 1 60 ? -10.695 -23.078 -13.531 1 97.31 60 PHE B C 1
ATOM 3353 O O . PHE B 1 60 ? -11.523 -23.75 -14.148 1 97.31 60 PHE B O 1
ATOM 3360 N N . ARG B 1 61 ? -9.438 -22.984 -13.883 1 96.38 61 ARG B N 1
ATOM 3361 C CA . ARG B 1 61 ? -8.969 -23.812 -14.984 1 96.38 61 ARG B CA 1
ATOM 3362 C C . ARG B 1 61 ? -9.133 -25.297 -14.656 1 96.38 61 ARG B C 1
ATOM 3364 O O . ARG B 1 61 ? -9.562 -26.094 -15.5 1 96.38 61 ARG B O 1
ATOM 3371 N N . GLN B 1 62 ? -8.758 -25.641 -13.477 1 94.69 62 GLN B N 1
ATOM 3372 C CA . GLN B 1 62 ? -8.883 -27.031 -13.055 1 94.69 62 GLN B CA 1
ATOM 3373 C C . GLN B 1 62 ? -10.352 -27.469 -13.023 1 94.69 62 GLN B C 1
ATOM 3375 O O . GLN B 1 62 ? -10.664 -28.625 -13.305 1 94.69 62 GLN B O 1
ATOM 3380 N N . ARG B 1 63 ? -11.211 -26.578 -12.703 1 93.56 63 ARG B N 1
ATOM 3381 C CA . ARG B 1 63 ? -12.641 -26.859 -12.641 1 93.56 63 ARG B CA 1
ATOM 3382 C C . ARG B 1 63 ? -13.219 -27.078 -14.039 1 93.56 63 ARG B C 1
ATOM 3384 O O . ARG B 1 63 ? -14.25 -27.734 -14.195 1 93.56 63 ARG B O 1
ATOM 3391 N N . SER B 1 64 ? -12.57 -26.453 -14.977 1 91.75 64 SER B N 1
ATOM 3392 C CA . SER B 1 64 ? -13.008 -26.547 -16.359 1 91.75 64 SER B CA 1
ATOM 3393 C C . SER B 1 64 ? -12.219 -27.609 -17.125 1 91.75 64 SER B C 1
ATOM 3395 O O . SER B 1 64 ? -11.32 -27.297 -17.891 1 91.75 64 SER B O 1
ATOM 3397 N N . ALA B 1 65 ? -12.625 -28.766 -16.984 1 86 65 ALA B N 1
ATOM 3398 C CA . ALA B 1 65 ? -11.898 -29.859 -17.641 1 86 65 ALA B CA 1
ATOM 3399 C C . ALA B 1 65 ? -11.969 -29.719 -19.156 1 86 65 ALA B C 1
ATOM 3401 O O . ALA B 1 65 ? -13.055 -29.562 -19.734 1 86 65 ALA B O 1
ATOM 3402 N N . ASP B 1 66 ? -10.828 -29.641 -19.719 1 83.62 66 ASP B N 1
ATOM 3403 C CA . ASP B 1 66 ? -10.758 -29.531 -21.172 1 83.62 66 ASP B CA 1
ATOM 3404 C C . ASP B 1 66 ? -10.273 -30.844 -21.781 1 83.62 66 ASP B C 1
ATOM 3406 O O . ASP B 1 66 ? -10.359 -31.031 -23 1 83.62 66 ASP B O 1
ATOM 3410 N N . HIS B 1 67 ? -9.773 -31.703 -20.938 1 85.12 67 HIS B N 1
ATOM 3411 C CA . HIS B 1 67 ? -9.297 -33 -21.391 1 85.12 67 HIS B CA 1
ATOM 3412 C C . HIS B 1 67 ? -9.977 -34.125 -20.609 1 85.12 67 HIS B C 1
ATOM 3414 O O . HIS B 1 67 ? -10.281 -34 -19.438 1 85.12 67 HIS B O 1
ATOM 3420 N N . PRO B 1 68 ? -10.164 -35.219 -21.25 1 83.44 68 PRO B N 1
ATOM 3421 C CA . PRO B 1 68 ? -10.883 -36.344 -20.625 1 83.44 68 PRO B CA 1
ATOM 3422 C C . PRO B 1 68 ? -10.18 -36.844 -19.359 1 83.44 68 PRO B C 1
ATOM 3424 O O . PRO B 1 68 ? -10.836 -37.406 -18.469 1 83.44 68 PRO B O 1
ATOM 3427 N N . THR B 1 69 ? -8.93 -36.688 -19.234 1 83.38 69 THR B N 1
ATOM 3428 C CA . THR B 1 69 ? -8.18 -37.219 -18.109 1 83.38 69 THR B CA 1
ATOM 3429 C C . THR B 1 69 ? -8.156 -36.219 -16.953 1 83.38 69 THR B C 1
ATOM 3431 O O . THR B 1 69 ? -7.676 -36.531 -15.859 1 83.38 69 THR B O 1
ATOM 3434 N N . GLU B 1 70 ? -8.703 -35.094 -17.203 1 88.31 70 GLU B N 1
ATOM 3435 C CA . GLU B 1 70 ? -8.727 -34.094 -16.156 1 88.31 70 GLU B CA 1
ATOM 3436 C C . GLU B 1 70 ? -9.906 -34.312 -15.211 1 88.31 70 GLU B C 1
ATOM 3438 O O . GLU B 1 70 ? -11 -34.688 -15.656 1 88.31 70 GLU B O 1
ATOM 3443 N N . LYS B 1 71 ? -9.625 -34.25 -13.945 1 83.81 71 LYS B N 1
ATOM 3444 C CA . LYS B 1 71 ? -10.672 -34.344 -12.938 1 83.81 71 LYS B CA 1
ATOM 3445 C C . LYS B 1 71 ? -11.141 -32.969 -12.477 1 83.81 71 LYS B C 1
ATOM 3447 O O . LYS B 1 71 ? -10.336 -32.125 -12.086 1 83.81 71 LYS B O 1
ATOM 3452 N N . SER B 1 72 ? -12.453 -32.812 -12.609 1 86.56 72 SER B N 1
ATOM 3453 C CA . SER B 1 72 ? -13.062 -31.562 -12.156 1 86.56 72 SER B CA 1
ATOM 3454 C C . SER B 1 72 ? -13.68 -31.719 -10.773 1 86.56 72 SER B C 1
ATOM 3456 O O . SER B 1 72 ? -14.438 -32.656 -10.531 1 86.56 72 SER B O 1
ATOM 3458 N N . THR B 1 73 ? -13.242 -30.984 -9.82 1 88.88 73 THR B N 1
ATOM 3459 C CA . THR B 1 73 ? -13.812 -30.938 -8.477 1 88.88 73 THR B CA 1
ATOM 3460 C C . THR B 1 73 ? -14.164 -29.516 -8.086 1 88.88 73 THR B C 1
ATOM 3462 O O . THR B 1 73 ? -13.484 -28.562 -8.484 1 88.88 73 THR B O 1
ATOM 3465 N N . ALA B 1 74 ? -15.234 -29.406 -7.332 1 90.88 74 ALA B N 1
ATOM 3466 C CA . ALA B 1 74 ? -15.648 -28.078 -6.887 1 90.88 74 ALA B CA 1
ATOM 3467 C C . ALA B 1 74 ? -14.609 -27.453 -5.965 1 90.88 74 ALA B C 1
ATOM 3469 O O . ALA B 1 74 ? -14.273 -26.266 -6.105 1 90.88 74 ALA B O 1
ATOM 3470 N N . ALA B 1 75 ? -14.109 -28.266 -5.062 1 93.69 75 ALA B N 1
ATOM 3471 C CA . ALA B 1 75 ? -13.07 -27.812 -4.133 1 93.69 75 ALA B CA 1
ATOM 3472 C C . ALA B 1 75 ? -11.695 -28.312 -4.562 1 93.69 75 ALA B C 1
ATOM 3474 O O . ALA B 1 75 ? -11.18 -29.281 -4.016 1 93.69 75 ALA B O 1
ATOM 3475 N N . THR B 1 76 ? -11.164 -27.594 -5.527 1 95.12 76 THR B N 1
ATOM 3476 C CA . THR B 1 76 ? -9.836 -27.984 -6 1 95.12 76 THR B CA 1
ATOM 3477 C C . THR B 1 76 ? -8.797 -27.797 -4.902 1 95.12 76 THR B C 1
ATOM 3479 O O . THR B 1 76 ? -9.062 -27.156 -3.885 1 95.12 76 THR B O 1
ATOM 3482 N N . GLY B 1 77 ? -7.605 -28.375 -5.109 1 94.94 77 GLY B N 1
ATOM 3483 C CA . GLY B 1 77 ? -6.52 -28.172 -4.16 1 94.94 77 GLY B CA 1
ATOM 3484 C C . GLY B 1 77 ? -6.148 -26.719 -3.975 1 94.94 77 GLY B C 1
ATOM 3485 O O . GLY B 1 77 ? -5.699 -26.328 -2.896 1 94.94 77 GLY B O 1
ATOM 3486 N N . TRP B 1 78 ? -6.375 -25.922 -4.969 1 96.81 78 TRP B N 1
ATOM 3487 C CA . TRP B 1 78 ? -6.027 -24.5 -4.953 1 96.81 78 TRP B CA 1
ATOM 3488 C C . TRP B 1 78 ? -6.922 -23.734 -3.98 1 96.81 78 TRP B C 1
ATOM 3490 O O . TRP B 1 78 ? -6.426 -23.094 -3.053 1 96.81 78 TRP B O 1
ATOM 3500 N N . ILE B 1 79 ? -8.25 -23.906 -4.105 1 97.12 79 ILE B N 1
ATOM 3501 C CA . ILE B 1 79 ? -9.188 -23.125 -3.307 1 97.12 79 ILE B CA 1
ATOM 3502 C C . ILE B 1 79 ? -9.219 -23.656 -1.876 1 97.12 79 ILE B C 1
ATOM 3504 O O . ILE B 1 79 ? -9.406 -22.891 -0.927 1 97.12 79 ILE B O 1
ATOM 3508 N N . ARG B 1 80 ? -8.977 -24.984 -1.7 1 95.81 80 ARG B N 1
ATOM 3509 C CA . ARG B 1 80 ? -8.82 -25.531 -0.361 1 95.81 80 ARG B CA 1
ATOM 3510 C C . ARG B 1 80 ? -7.609 -24.938 0.341 1 95.81 80 ARG B C 1
ATOM 3512 O O . ARG B 1 80 ? -7.66 -24.641 1.536 1 95.81 80 ARG B O 1
ATOM 3519 N N . GLY B 1 81 ? -6.539 -24.844 -0.448 1 96.56 81 GLY B N 1
ATOM 3520 C CA . GLY B 1 81 ? -5.344 -24.234 0.108 1 96.56 81 GLY B CA 1
ATOM 3521 C C . GLY B 1 81 ? -5.57 -22.812 0.575 1 96.56 81 GLY B C 1
ATOM 3522 O O . GLY B 1 81 ? -5.102 -22.422 1.646 1 96.56 81 GLY B O 1
ATOM 3523 N N . LEU B 1 82 ? -6.273 -22.031 -0.206 1 97.31 82 LEU B N 1
ATOM 3524 C CA . LEU B 1 82 ? -6.582 -20.656 0.168 1 97.31 82 LEU B CA 1
ATOM 3525 C C . LEU B 1 82 ? -7.48 -20.625 1.398 1 97.31 82 LEU B C 1
ATOM 3527 O O . LEU B 1 82 ? -7.281 -19.797 2.293 1 97.31 82 LEU B O 1
ATOM 3531 N N . GLY B 1 83 ? -8.461 -21.531 1.414 1 96.56 83 GLY B N 1
ATOM 3532 C CA . GLY B 1 83 ? -9.297 -21.641 2.594 1 96.56 83 GLY B CA 1
ATOM 3533 C C . GLY B 1 83 ? -8.516 -21.938 3.859 1 96.56 83 GLY B C 1
ATOM 3534 O O . GLY B 1 83 ? -8.766 -21.328 4.902 1 96.56 83 GLY B O 1
ATOM 3535 N N . ALA B 1 84 ? -7.59 -22.797 3.727 1 95.81 84 ALA B N 1
ATOM 3536 C CA . ALA B 1 84 ? -6.742 -23.156 4.867 1 95.81 84 ALA B CA 1
ATOM 3537 C C . ALA B 1 84 ? -5.906 -21.953 5.312 1 95.81 84 ALA B C 1
ATOM 3539 O O . ALA B 1 84 ? -5.715 -21.734 6.512 1 95.81 84 ALA B O 1
ATOM 3540 N N . ALA B 1 85 ? -5.398 -21.234 4.371 1 96.44 85 ALA B N 1
ATOM 3541 C CA . ALA B 1 85 ? -4.602 -20.047 4.688 1 96.44 85 ALA B CA 1
ATOM 3542 C C . ALA B 1 85 ? -5.438 -19.016 5.43 1 96.44 85 ALA B C 1
ATOM 3544 O O . ALA B 1 85 ? -4.969 -18.406 6.395 1 96.44 85 ALA B O 1
ATOM 3545 N N . VAL B 1 86 ? -6.633 -18.828 4.992 1 96.81 86 VAL B N 1
ATOM 3546 C CA . VAL B 1 86 ? -7.535 -17.891 5.641 1 96.81 86 VAL B CA 1
ATOM 3547 C C . VAL B 1 86 ? -7.848 -18.359 7.059 1 96.81 86 VAL B C 1
ATOM 3549 O O . VAL B 1 86 ? -7.816 -17.578 8 1 96.81 86 VAL B O 1
ATOM 3552 N N . GLN B 1 87 ? -8.094 -19.594 7.176 1 94.5 87 GLN B N 1
ATOM 3553 C CA . GLN B 1 87 ? -8.391 -20.156 8.492 1 94.5 87 GLN B CA 1
ATOM 3554 C C . GLN B 1 87 ? -7.227 -19.938 9.453 1 94.5 87 GLN B C 1
ATOM 3556 O O . GLN B 1 87 ? -7.43 -19.562 10.609 1 94.5 87 GLN B O 1
ATOM 3561 N N . ARG B 1 88 ? -6.09 -20.172 9 1 93.38 88 ARG B N 1
ATOM 3562 C CA . ARG B 1 88 ? -4.906 -19.984 9.836 1 93.38 88 ARG B CA 1
ATOM 3563 C C . ARG B 1 88 ? -4.797 -18.531 10.297 1 93.38 88 ARG B C 1
ATOM 3565 O O . ARG B 1 88 ? -4.488 -18.266 11.461 1 93.38 88 ARG B O 1
ATOM 3572 N N . ARG B 1 89 ? -5.016 -17.656 9.398 1 94.44 89 ARG B N 1
ATOM 3573 C CA . ARG B 1 89 ? -4.984 -16.234 9.727 1 94.44 89 ARG B CA 1
ATOM 3574 C C . ARG B 1 89 ? -6.027 -15.898 10.789 1 94.44 89 ARG B C 1
ATOM 3576 O O . ARG B 1 89 ? -5.766 -15.102 11.695 1 94.44 89 ARG B O 1
ATOM 3583 N N . LEU B 1 90 ? -7.172 -16.438 10.633 1 94.19 90 LEU B N 1
ATOM 3584 C CA . LEU B 1 90 ? -8.25 -16.188 11.586 1 94.19 90 LEU B CA 1
ATOM 3585 C C . LEU B 1 90 ? -7.883 -16.734 12.969 1 94.19 90 LEU B C 1
ATOM 3587 O O . LEU B 1 90 ? -8.117 -16.078 13.977 1 94.19 90 LEU B O 1
ATOM 3591 N N . ASP B 1 91 ? -7.266 -17.844 12.953 1 91.06 91 ASP B N 1
ATOM 3592 C CA . ASP B 1 91 ? -6.855 -18.469 14.211 1 91.06 91 ASP B CA 1
ATOM 3593 C C . ASP B 1 91 ? -5.809 -17.625 14.93 1 91.06 91 ASP B C 1
ATOM 3595 O O . ASP B 1 91 ? -5.871 -17.453 16.156 1 91.06 91 ASP B O 1
ATOM 3599 N N . GLU B 1 92 ? -4.93 -17.047 14.195 1 89.19 92 GLU B N 1
ATOM 3600 C CA . GLU B 1 92 ? -3.889 -16.188 14.758 1 89.19 92 GLU B CA 1
ATOM 3601 C C . GLU B 1 92 ? -4.484 -14.953 15.414 1 89.19 92 GLU B C 1
ATOM 3603 O O . GLU B 1 92 ? -3.949 -14.445 16.406 1 89.19 92 GLU B O 1
ATOM 3608 N N . GLY B 1 93 ? -5.582 -14.461 14.883 1 87.25 93 GLY B N 1
ATOM 3609 C CA . GLY B 1 93 ? -6.188 -13.234 15.383 1 87.25 93 GLY B CA 1
ATOM 3610 C C . GLY B 1 93 ? -7.41 -13.484 16.25 1 87.25 93 GLY B C 1
ATOM 3611 O O . GLY B 1 93 ? -8.133 -12.555 16.594 1 87.25 93 GLY B O 1
ATOM 3612 N N . ASN B 1 94 ? -7.684 -14.727 16.5 1 86.62 94 ASN B N 1
ATOM 3613 C CA . ASN B 1 94 ? -8.859 -15.102 17.281 1 86.62 94 ASN B CA 1
ATOM 3614 C C . ASN B 1 94 ? -10.148 -14.578 16.641 1 86.62 94 ASN B C 1
ATOM 3616 O O . ASN B 1 94 ? -10.984 -13.992 17.328 1 86.62 94 ASN B O 1
ATOM 3620 N N . ALA B 1 95 ? -10.227 -14.641 15.375 1 90 95 ALA B N 1
ATOM 3621 C CA . ALA B 1 95 ? -11.398 -14.242 14.594 1 90 95 ALA B CA 1
ATOM 3622 C C . ALA B 1 95 ? -12.078 -15.453 13.961 1 90 95 ALA B C 1
ATOM 3624 O O . ALA B 1 95 ? -11.516 -16.547 13.953 1 90 95 ALA B O 1
ATOM 3625 N N . SER B 1 96 ? -13.336 -15.234 13.57 1 88.94 96 SER B N 1
ATOM 3626 C CA . SER B 1 96 ? -14.07 -16.328 12.938 1 88.94 96 SER B CA 1
ATOM 3627 C C . SER B 1 96 ? -14.961 -15.82 11.812 1 88.94 96 SER B C 1
ATOM 3629 O O . SER B 1 96 ? -15.516 -14.719 11.906 1 88.94 96 SER B O 1
ATOM 3631 N N . LEU B 1 97 ? -15.016 -16.625 10.844 1 92.56 97 LEU B N 1
ATOM 3632 C CA . LEU B 1 97 ? -15.922 -16.359 9.727 1 92.56 97 LEU B CA 1
ATOM 3633 C C . LEU B 1 97 ? -17.109 -17.312 9.758 1 92.56 97 LEU B C 1
ATOM 3635 O O . LEU B 1 97 ? -18.188 -16.984 9.234 1 92.56 97 LEU B O 1
ATOM 3639 N N . LEU B 1 98 ? -16.891 -18.453 10.305 1 88.75 98 LEU B N 1
ATOM 3640 C CA . LEU B 1 98 ? -17.891 -19.5 10.25 1 88.75 98 LEU B CA 1
ATOM 3641 C C . LEU B 1 98 ? -18.453 -19.797 11.641 1 88.75 98 LEU B C 1
ATOM 3643 O O . LEU B 1 98 ? -17.781 -19.547 12.641 1 88.75 98 LEU B O 1
ATOM 3647 N N . GLU B 1 99 ? -19.766 -20.234 11.641 1 79.12 99 GLU B N 1
ATOM 3648 C CA . GLU B 1 99 ? -20.391 -20.656 12.891 1 79.12 99 GLU B CA 1
ATOM 3649 C C . GLU B 1 99 ? -19.766 -21.922 13.438 1 79.12 99 GLU B C 1
ATOM 3651 O O . GLU B 1 99 ? -19.141 -22.688 12.688 1 79.12 99 GLU B O 1
ATOM 3656 N N . GLU B 1 100 ? -19.781 -21.969 14.766 1 64.88 100 GLU B N 1
ATOM 3657 C CA . GLU B 1 100 ? -19.25 -23.156 15.43 1 64.88 100 GLU B CA 1
ATOM 3658 C C . GLU B 1 100 ? -19.844 -24.438 14.844 1 64.88 100 GLU B C 1
ATOM 3660 O O . GLU B 1 100 ? -19.156 -25.438 14.711 1 64.88 100 GLU B O 1
ATOM 3665 N N . PHE B 1 101 ? -21.141 -24.359 14.602 1 54.22 101 PHE B N 1
ATOM 3666 C CA . PHE B 1 101 ? -21.797 -25.594 14.148 1 54.22 101 PHE B CA 1
ATOM 3667 C C . PHE B 1 101 ? -21.297 -25.984 12.766 1 54.22 101 PHE B C 1
ATOM 3669 O O . PHE B 1 101 ? -21.281 -27.172 12.422 1 54.22 101 PHE B O 1
ATOM 3676 N N . ASP B 1 102 ? -21.141 -25.062 11.992 1 55.47 102 ASP B N 1
ATOM 3677 C CA . ASP B 1 102 ? -20.578 -25.391 10.688 1 55.47 102 ASP B CA 1
ATOM 3678 C C . ASP B 1 102 ? -19.266 -26.172 10.844 1 55.47 102 ASP B C 1
ATOM 3680 O O . ASP B 1 102 ? -18.812 -26.812 9.891 1 55.47 102 ASP B O 1
ATOM 3684 N N . MET B 1 103 ? -18.828 -25.984 12.148 1 55.72 103 MET B N 1
ATOM 3685 C CA . MET B 1 103 ? -17.625 -26.688 12.594 1 55.72 103 MET B CA 1
ATOM 3686 C C . MET B 1 103 ? -18 -28 13.273 1 55.72 103 MET B C 1
ATOM 3688 O O . MET B 1 103 ? -18.484 -28 14.406 1 55.72 103 MET B O 1
ATOM 3692 N N . ASP B 1 104 ? -18.844 -28.75 13.062 1 47.66 104 ASP B N 1
ATOM 3693 C CA . ASP B 1 104 ? -19.156 -29.969 13.812 1 47.66 104 ASP B CA 1
ATOM 3694 C C . ASP B 1 104 ? -18 -30.344 14.742 1 47.66 104 ASP B C 1
ATOM 3696 O O . ASP B 1 104 ? -16.828 -30.234 14.375 1 47.66 104 ASP B O 1
ATOM 3700 N N . ALA B 1 105 ? -18.266 -30.5 16.141 1 48.75 105 ALA B N 1
ATOM 3701 C CA . ALA B 1 105 ? -17.406 -30.875 17.25 1 48.75 105 ALA B CA 1
ATOM 3702 C C . ALA B 1 105 ? -16.203 -31.672 16.766 1 48.75 105 ALA B C 1
ATOM 3704 O O . ALA B 1 105 ? -15.117 -31.594 17.359 1 48.75 105 ALA B O 1
ATOM 3705 N N . GLY B 1 106 ? -16.406 -32.438 15.789 1 47.78 106 GLY B N 1
ATOM 3706 C CA . GLY B 1 106 ? -15.477 -33.406 15.227 1 47.78 106 GLY B CA 1
ATOM 3707 C C . GLY B 1 106 ? -14.898 -32.969 13.891 1 47.78 106 GLY B C 1
ATOM 3708 O O . GLY B 1 106 ? -14.289 -33.781 13.188 1 47.78 106 GLY B O 1
ATOM 3709 N N . GLY B 1 107 ? -15.273 -31.828 13.422 1 55.19 107 GLY B N 1
ATOM 3710 C CA . GLY B 1 107 ? -14.852 -31.578 12.055 1 55.19 107 GLY B CA 1
ATOM 3711 C C . GLY B 1 107 ? -13.406 -31.141 11.945 1 55.19 107 GLY B C 1
ATOM 3712 O O . GLY B 1 107 ? -12.922 -30.359 12.773 1 55.19 107 GLY B O 1
ATOM 3713 N N . SER B 1 108 ? -12.5 -31.766 11.133 1 73.31 108 SER B N 1
ATOM 3714 C CA . SER B 1 108 ? -11.062 -31.688 10.898 1 73.31 108 SER B CA 1
ATOM 3715 C C . SER B 1 108 ? -10.688 -30.391 10.188 1 73.31 108 SER B C 1
ATOM 3717 O O . SER B 1 108 ? -11.531 -29.75 9.562 1 73.31 108 SER B O 1
ATOM 3719 N N . GLU B 1 109 ? -9.812 -29.672 10.656 1 78.94 109 GLU B N 1
ATOM 3720 C CA . GLU B 1 109 ? -9.148 -28.578 9.969 1 78.94 109 GLU B CA 1
ATOM 3721 C C . GLU B 1 109 ? -9.344 -28.656 8.461 1 78.94 109 GLU B C 1
ATOM 3723 O O . GLU B 1 109 ? -9.523 -27.641 7.789 1 78.94 109 GLU B O 1
ATOM 3728 N N . GLN B 1 110 ? -9.609 -29.797 8.117 1 84.19 110 GLN B N 1
ATOM 3729 C CA . GLN B 1 110 ? -9.766 -30.047 6.688 1 84.19 110 GLN B CA 1
ATOM 3730 C C . GLN B 1 110 ? -11.164 -29.641 6.211 1 84.19 110 GLN B C 1
ATOM 3732 O O . GLN B 1 110 ? -11.305 -29.031 5.145 1 84.19 110 GLN B O 1
ATOM 3737 N N . LYS B 1 111 ? -12.133 -29.953 6.965 1 87.38 111 LYS B N 1
ATOM 3738 C CA . LYS B 1 111 ? -13.5 -29.609 6.582 1 87.38 111 LYS B CA 1
ATOM 3739 C C . LYS B 1 111 ? -13.719 -28.109 6.574 1 87.38 111 LYS B C 1
ATOM 3741 O O . LYS B 1 111 ? -14.398 -27.578 5.699 1 87.38 111 LYS B O 1
ATOM 3746 N N . GLU B 1 112 ? -13.109 -27.484 7.508 1 88.5 112 GLU B N 1
ATOM 3747 C CA . GLU B 1 112 ? -13.211 -26.031 7.578 1 88.5 112 GLU B CA 1
ATOM 3748 C C . GLU B 1 112 ? -12.547 -25.375 6.375 1 88.5 112 GLU B C 1
ATOM 3750 O O . GLU B 1 112 ? -13.094 -24.438 5.781 1 88.5 112 GLU B O 1
ATOM 3755 N N . ALA B 1 113 ? -11.477 -25.906 6.027 1 90.38 113 ALA B N 1
ATOM 3756 C CA . ALA B 1 113 ? -10.742 -25.375 4.875 1 90.38 113 ALA B CA 1
ATOM 3757 C C . ALA B 1 113 ? -11.547 -25.547 3.592 1 90.38 113 ALA B C 1
ATOM 3759 O O . ALA B 1 113 ? -11.57 -24.641 2.746 1 90.38 113 ALA B O 1
ATOM 3760 N N . ILE B 1 114 ? -12.188 -26.656 3.518 1 93.19 114 ILE B N 1
ATOM 3761 C CA . ILE B 1 114 ? -13.008 -26.922 2.342 1 93.19 114 ILE B CA 1
ATOM 3762 C C . ILE B 1 114 ? -14.188 -25.953 2.309 1 93.19 114 ILE B C 1
ATOM 3764 O O . ILE B 1 114 ? -14.477 -25.344 1.273 1 93.19 114 ILE B O 1
ATOM 3768 N N . THR B 1 115 ? -14.836 -25.797 3.441 1 94.5 115 THR B N 1
ATOM 3769 C CA . THR B 1 115 ? -16 -24.906 3.527 1 94.5 115 THR B CA 1
ATOM 3770 C C . THR B 1 115 ? -15.609 -23.469 3.199 1 94.5 115 THR B C 1
ATOM 3772 O O . THR B 1 115 ? -16.281 -22.812 2.389 1 94.5 115 THR B O 1
ATOM 3775 N N . LEU B 1 116 ? -14.547 -23.031 3.777 1 95.5 116 LEU B N 1
ATOM 3776 C CA . LEU B 1 116 ? -14.078 -21.672 3.516 1 95.5 116 LEU B CA 1
ATOM 3777 C C . LEU B 1 116 ? -13.664 -21.516 2.057 1 95.5 116 LEU B C 1
ATOM 3779 O O . LEU B 1 116 ? -13.961 -20.5 1.429 1 95.5 116 LEU B O 1
ATOM 3783 N N . GLY B 1 117 ? -12.984 -22.547 1.535 1 96.62 117 GLY B N 1
ATOM 3784 C CA . GLY B 1 117 ? -12.609 -22.516 0.13 1 96.62 117 GLY B CA 1
ATOM 3785 C C . GLY B 1 117 ? -13.797 -22.359 -0.799 1 96.62 117 GLY B C 1
ATOM 3786 O O . GLY B 1 117 ? -13.75 -21.562 -1.746 1 96.62 117 GLY B O 1
ATOM 3787 N N . LEU B 1 118 ? -14.844 -23.047 -0.496 1 97.19 118 LEU B N 1
ATOM 3788 C CA . LEU B 1 118 ? -16.031 -22.984 -1.337 1 97.19 118 LEU B CA 1
ATOM 3789 C C . LEU B 1 118 ? -16.719 -21.641 -1.214 1 97.19 118 LEU B C 1
ATOM 3791 O O . LEU B 1 118 ? -17.266 -21.125 -2.191 1 97.19 118 LEU B O 1
ATOM 3795 N N . LYS B 1 119 ? -16.703 -21.062 -0.049 1 97.5 119 LYS B N 1
ATOM 3796 C CA . LYS B 1 119 ? -17.266 -19.734 0.129 1 97.5 119 LYS B CA 1
ATOM 3797 C C . LYS B 1 119 ? -16.422 -18.672 -0.582 1 97.5 119 LYS B C 1
ATOM 3799 O O . LYS B 1 119 ? -16.953 -17.703 -1.122 1 97.5 119 LYS B O 1
ATOM 3804 N N . ILE B 1 120 ? -15.117 -18.891 -0.587 1 98.31 120 ILE B N 1
ATOM 3805 C CA . ILE B 1 120 ? -14.219 -18 -1.316 1 98.31 120 ILE B CA 1
ATOM 3806 C C . ILE B 1 120 ? -14.484 -18.109 -2.814 1 98.31 120 ILE B C 1
ATOM 3808 O O . ILE B 1 120 ? -14.516 -17.109 -3.521 1 98.31 120 ILE B O 1
ATOM 3812 N N . ASP B 1 121 ? -14.664 -19.312 -3.297 1 98.25 121 ASP B N 1
ATOM 3813 C CA . ASP B 1 121 ? -15.055 -19.547 -4.684 1 98.25 121 ASP B CA 1
ATOM 3814 C C . ASP B 1 121 ? -16.328 -18.781 -5.031 1 98.25 121 ASP B C 1
ATOM 3816 O O . ASP B 1 121 ? -16.406 -18.125 -6.07 1 98.25 121 ASP B O 1
ATOM 3820 N N . ALA B 1 122 ? -17.328 -18.875 -4.172 1 98.5 122 ALA B N 1
ATOM 3821 C CA . ALA B 1 122 ? -18.594 -18.172 -4.379 1 98.5 122 ALA B CA 1
ATOM 3822 C C . ALA B 1 122 ? -18.391 -16.656 -4.395 1 98.5 122 ALA B C 1
ATOM 3824 O O . ALA B 1 122 ? -18.969 -15.961 -5.219 1 98.5 122 ALA B O 1
ATOM 3825 N N . LEU B 1 123 ? -17.594 -16.172 -3.473 1 98.75 123 LEU B N 1
ATOM 3826 C CA . LEU B 1 123 ? -17.297 -14.734 -3.426 1 98.75 123 LEU B CA 1
ATOM 3827 C C . LEU B 1 123 ? -16.625 -14.273 -4.707 1 98.75 123 LEU B C 1
ATOM 3829 O O . LEU B 1 123 ? -16.953 -13.227 -5.254 1 98.75 123 LEU B O 1
ATOM 3833 N N . ALA B 1 124 ? -15.648 -15.07 -5.195 1 98.75 124 ALA B N 1
ATOM 3834 C CA . ALA B 1 124 ? -14.961 -14.75 -6.445 1 98.75 124 ALA B CA 1
ATOM 3835 C C . ALA B 1 124 ? -15.953 -14.609 -7.594 1 98.75 124 ALA B C 1
ATOM 3837 O O . ALA B 1 124 ? -15.836 -13.703 -8.414 1 98.75 124 ALA B O 1
ATOM 3838 N N . LYS B 1 125 ? -16.922 -15.453 -7.621 1 97.81 125 LYS B N 1
ATOM 3839 C CA . LYS B 1 125 ? -17.938 -15.414 -8.672 1 97.81 125 LYS B CA 1
ATOM 3840 C C . LYS B 1 125 ? -18.812 -14.164 -8.555 1 97.81 125 LYS B C 1
ATOM 3842 O O . LYS B 1 125 ? -19.094 -13.508 -9.555 1 97.81 125 LYS B O 1
ATOM 3847 N N . VAL B 1 126 ? -19.172 -13.82 -7.309 1 98.25 126 VAL B N 1
ATOM 3848 C CA . VAL B 1 126 ? -19.984 -12.633 -7.066 1 98.25 126 VAL B CA 1
ATOM 3849 C C . VAL B 1 126 ? -19.219 -11.391 -7.512 1 98.25 126 VAL B C 1
ATOM 3851 O O . VAL B 1 126 ? -19.812 -10.445 -8.047 1 98.25 126 VAL B O 1
ATOM 3854 N N . LEU B 1 127 ? -17.906 -11.43 -7.375 1 98.5 127 LEU B N 1
ATOM 3855 C CA . LEU B 1 127 ? -17.047 -10.289 -7.703 1 98.5 127 LEU B CA 1
ATOM 3856 C C . LEU B 1 127 ? -16.719 -10.266 -9.195 1 98.5 127 LEU B C 1
ATOM 3858 O O . LEU B 1 127 ? -16.016 -9.367 -9.664 1 98.5 127 LEU B O 1
ATOM 3862 N N . GLY B 1 128 ? -17.094 -11.234 -9.922 1 97.12 128 GLY B N 1
ATOM 3863 C CA . GLY B 1 128 ? -16.812 -11.305 -11.352 1 97.12 128 GLY B CA 1
ATOM 3864 C C . GLY B 1 128 ? -15.422 -11.805 -11.664 1 97.12 128 GLY B C 1
ATOM 3865 O O . GLY B 1 128 ? -14.891 -11.547 -12.75 1 97.12 128 GLY B O 1
ATOM 3866 N N . LEU B 1 129 ? -14.828 -12.484 -10.711 1 98 129 LEU B N 1
ATOM 3867 C CA . LEU B 1 129 ? -13.477 -13.008 -10.875 1 98 129 LEU B CA 1
ATOM 3868 C C . LEU B 1 129 ? -13.516 -14.5 -11.195 1 98 129 LEU B C 1
ATOM 3870 O O . LEU B 1 129 ? -12.836 -15.297 -10.539 1 98 129 LEU B O 1
ATOM 3874 N N . CYS B 1 130 ? -14.273 -14.812 -12.117 1 96.94 130 CYS B N 1
ATOM 3875 C CA . CYS B 1 130 ? -14.453 -16.172 -12.609 1 96.94 130 CYS B CA 1
ATOM 3876 C C . CYS B 1 130 ? -14.242 -16.234 -14.117 1 96.94 130 CYS B C 1
ATOM 3878 O O . CYS B 1 130 ? -15.133 -15.875 -14.891 1 96.94 130 CYS B O 1
ATOM 3880 N N . PRO B 1 131 ? -13.086 -16.75 -14.539 1 96.38 131 PRO B N 1
ATOM 3881 C CA . PRO B 1 131 ? -12.773 -16.75 -15.969 1 96.38 131 PRO B CA 1
ATOM 3882 C C . PRO B 1 131 ? -13.352 -17.953 -16.703 1 96.38 131 PRO B C 1
ATOM 3884 O O . PRO B 1 131 ? -12.648 -18.594 -17.5 1 96.38 131 PRO B O 1
ATOM 3887 N N . ILE B 1 132 ? -14.57 -18.25 -16.391 1 94.5 132 ILE B N 1
ATOM 3888 C CA . ILE B 1 132 ? -15.312 -19.297 -17.094 1 94.5 132 ILE B CA 1
ATOM 3889 C C . ILE B 1 132 ? -16.484 -18.672 -17.859 1 94.5 132 ILE B C 1
ATOM 3891 O O . ILE B 1 132 ? -17.203 -17.828 -17.328 1 94.5 132 ILE B O 1
ATOM 3895 N N . ASN B 1 133 ? -16.609 -19 -19.094 1 91.5 133 ASN B N 1
ATOM 3896 C CA . ASN B 1 133 ? -17.703 -18.438 -19.875 1 91.5 133 ASN B CA 1
ATOM 3897 C C . ASN B 1 133 ? -19.016 -19.172 -19.625 1 91.5 133 ASN B C 1
ATOM 3899 O O . ASN B 1 133 ? -19.078 -20.078 -18.797 1 91.5 133 ASN B O 1
ATOM 3903 N N . LYS B 1 134 ? -20.016 -18.812 -20.375 1 89.94 134 LYS B N 1
ATOM 3904 C CA . LYS B 1 134 ? -21.359 -19.375 -20.172 1 89.94 134 LYS B CA 1
ATOM 3905 C C . LYS B 1 134 ? -21.406 -20.844 -20.547 1 89.94 134 LYS B C 1
ATOM 3907 O O . LYS B 1 134 ? -22.219 -21.609 -20 1 89.94 134 LYS B O 1
ATOM 3912 N N . SER B 1 135 ? -20.562 -21.281 -21.438 1 89.44 135 SER B N 1
ATOM 3913 C CA . SER B 1 135 ? -20.516 -22.672 -21.875 1 89.44 135 SER B CA 1
ATOM 3914 C C . SER B 1 135 ? -19.672 -23.531 -20.953 1 89.44 135 SER B C 1
ATOM 3916 O O . SER B 1 135 ? -19.5 -24.734 -21.188 1 89.44 135 SER B O 1
ATOM 3918 N N . GLY B 1 136 ? -19.031 -22.828 -19.906 1 87.94 136 GLY B N 1
ATOM 3919 C CA . GLY B 1 136 ? -18.25 -23.578 -18.938 1 87.94 136 GLY B CA 1
ATOM 3920 C C . GLY B 1 136 ? -16.781 -23.688 -19.328 1 87.94 136 GLY B C 1
ATOM 3921 O O . GLY B 1 136 ? -16.016 -24.406 -18.703 1 87.94 136 GLY B O 1
ATOM 3922 N N . LYS B 1 137 ? -16.438 -22.984 -20.344 1 90.62 137 LYS B N 1
ATOM 3923 C CA . LYS B 1 137 ? -15.062 -23.062 -20.844 1 90.62 137 LYS B CA 1
ATOM 3924 C C . LYS B 1 137 ? -14.188 -21.984 -20.203 1 90.62 137 LYS B C 1
ATOM 3926 O O . LYS B 1 137 ? -14.625 -20.844 -20.031 1 90.62 137 LYS B O 1
ATOM 3931 N N . PHE B 1 138 ? -13.031 -22.406 -19.891 1 94 138 PHE B N 1
ATOM 3932 C CA . PHE B 1 138 ? -12.047 -21.484 -19.328 1 94 138 PHE B CA 1
ATOM 3933 C C . PHE B 1 138 ? -11.641 -20.438 -20.359 1 94 138 PHE B C 1
ATOM 3935 O O . PHE B 1 138 ? -11.242 -20.766 -21.484 1 94 138 PHE B O 1
ATOM 3942 N N . LYS B 1 139 ? -11.711 -19.078 -20.047 1 92.69 139 LYS B N 1
ATOM 3943 C CA . LYS B 1 139 ? -11.516 -17.969 -20.984 1 92.69 139 LYS B CA 1
ATOM 3944 C C . LYS B 1 139 ? -10.055 -17.516 -21 1 92.69 139 LYS B C 1
ATOM 3946 O O . LYS B 1 139 ? -9.641 -16.766 -21.875 1 92.69 139 LYS B O 1
ATOM 3951 N N . GLY B 1 140 ? -9.336 -17.922 -20 1 92.5 140 GLY B N 1
ATOM 3952 C CA . GLY B 1 140 ? -7.977 -17.438 -19.844 1 92.5 140 GLY B CA 1
ATOM 3953 C C . GLY B 1 140 ? -7.68 -16.906 -18.469 1 92.5 140 GLY B C 1
ATOM 3954 O O . GLY B 1 140 ? -8.586 -16.75 -17.641 1 92.5 140 GLY B O 1
ATOM 3955 N N . LYS B 1 141 ? -6.523 -16.594 -18.266 1 94.06 141 LYS B N 1
ATOM 3956 C CA . LYS B 1 141 ? -6.059 -16.141 -16.953 1 94.06 141 LYS B CA 1
ATOM 3957 C C . LYS B 1 141 ? -6.633 -14.773 -16.609 1 94.06 141 LYS B C 1
ATOM 3959 O O . LYS B 1 141 ? -6.699 -13.891 -17.469 1 94.06 141 LYS B O 1
ATOM 3964 N N . LEU B 1 142 ? -6.977 -14.641 -15.383 1 96.81 142 LEU B N 1
ATOM 3965 C CA . LEU B 1 142 ? -7.422 -13.344 -14.883 1 96.81 142 LEU B CA 1
ATOM 3966 C C . LEU B 1 142 ? -6.266 -12.352 -14.828 1 96.81 142 LEU B C 1
ATOM 3968 O O . LEU B 1 142 ? -5.148 -12.719 -14.453 1 96.81 142 LEU B O 1
ATOM 3972 N N . LYS B 1 143 ? -6.543 -11.172 -15.234 1 95.44 143 LYS B N 1
ATOM 3973 C CA . LYS B 1 143 ? -5.598 -10.078 -15 1 95.44 143 LYS B CA 1
ATOM 3974 C C . LYS B 1 143 ? -5.594 -9.672 -13.523 1 95.44 143 LYS B C 1
ATOM 3976 O O . LYS B 1 143 ? -6.574 -9.891 -12.812 1 95.44 143 LYS B O 1
ATOM 3981 N N . PRO B 1 144 ? -4.453 -9.172 -13.039 1 95.19 144 PRO B N 1
ATOM 3982 C CA . PRO B 1 144 ? -4.477 -8.617 -11.68 1 95.19 144 PRO B CA 1
ATOM 3983 C C . PRO B 1 144 ? -5.527 -7.523 -11.508 1 95.19 144 PRO B C 1
ATOM 3985 O O . PRO B 1 144 ? -5.848 -6.812 -12.461 1 95.19 144 PRO B O 1
ATOM 3988 N N . VAL B 1 145 ? -6.043 -7.402 -10.305 1 97.25 145 VAL B N 1
ATOM 3989 C CA . VAL B 1 145 ? -7.074 -6.418 -10.008 1 97.25 145 VAL B CA 1
ATOM 3990 C C . VAL B 1 145 ? -6.426 -5.105 -9.562 1 97.25 145 VAL B C 1
ATOM 3992 O O . VAL B 1 145 ? -5.543 -5.105 -8.703 1 97.25 145 VAL B O 1
ATOM 3995 N N . SER B 1 146 ? -6.816 -4.016 -10.234 1 95.25 146 SER B N 1
ATOM 3996 C CA . SER B 1 146 ? -6.363 -2.699 -9.805 1 95.25 146 SER B CA 1
ATOM 3997 C C . SER B 1 146 ? -7.102 -2.244 -8.555 1 95.25 146 SER B C 1
ATOM 3999 O O . SER B 1 146 ? -8.328 -2.354 -8.469 1 95.25 146 SER B O 1
ATOM 4001 N N . HIS B 1 147 ? -6.395 -1.664 -7.629 1 94.25 147 HIS B N 1
ATOM 4002 C CA . HIS B 1 147 ? -7.016 -1.167 -6.406 1 94.25 147 HIS B CA 1
ATOM 4003 C C . HIS B 1 147 ? -7.043 0.357 -6.383 1 94.25 147 HIS B C 1
ATOM 4005 O O . HIS B 1 147 ? -7.262 0.962 -5.332 1 94.25 147 HIS B O 1
ATOM 4011 N N . LYS B 1 148 ? -6.879 0.987 -7.523 1 90.75 148 LYS B N 1
ATOM 4012 C CA . LYS B 1 148 ? -6.859 2.443 -7.641 1 90.75 148 LYS B CA 1
ATOM 4013 C C . LYS B 1 148 ? -8.195 3.047 -7.215 1 90.75 148 LYS B C 1
ATOM 4015 O O . LYS B 1 148 ? -8.227 4.098 -6.566 1 90.75 148 LYS B O 1
ATOM 4020 N N . GLN B 1 149 ? -9.266 2.334 -7.516 1 93.81 149 GLN B N 1
ATOM 4021 C CA . GLN B 1 149 ? -10.602 2.863 -7.273 1 93.81 149 GLN B CA 1
ATOM 4022 C C . GLN B 1 149 ? -10.93 2.863 -5.785 1 93.81 149 GLN B C 1
ATOM 4024 O O . GLN B 1 149 ? -11.859 3.545 -5.348 1 93.81 149 GLN B O 1
ATOM 4029 N N . VAL B 1 150 ? -10.203 2.051 -4.996 1 96.5 150 VAL B N 1
ATOM 4030 C CA . VAL B 1 150 ? -10.523 1.962 -3.572 1 96.5 150 VAL B CA 1
ATOM 4031 C C . VAL B 1 150 ? -9.477 2.729 -2.762 1 96.5 150 VAL B C 1
ATOM 4033 O O . VAL B 1 150 ? -9.516 2.717 -1.528 1 96.5 150 VAL B O 1
ATOM 4036 N N . GLN B 1 151 ? -8.625 3.418 -3.434 1 95.44 151 GLN B N 1
ATOM 4037 C CA . GLN B 1 151 ? -7.609 4.207 -2.746 1 95.44 151 GLN B CA 1
ATOM 4038 C C . GLN B 1 151 ? -8.234 5.371 -1.984 1 95.44 151 GLN B C 1
ATOM 4040 O O . GLN B 1 151 ? -9.164 6.012 -2.479 1 95.44 151 GLN B O 1
ATOM 4045 N N . PRO B 1 152 ? -7.738 5.652 -0.815 1 97.44 152 PRO B N 1
ATOM 4046 C CA . PRO B 1 152 ? -8.258 6.777 -0.035 1 97.44 152 PRO B CA 1
ATOM 4047 C C . PRO B 1 152 ? -7.816 8.133 -0.587 1 97.44 152 PRO B C 1
ATOM 4049 O O . PRO B 1 152 ? -6.863 8.203 -1.369 1 97.44 152 PRO B O 1
ATOM 4052 N N . ILE B 1 153 ? -8.508 9.07 -0.223 1 97.69 153 ILE B N 1
ATOM 4053 C CA . ILE B 1 153 ? -8.055 10.445 -0.354 1 97.69 153 ILE B CA 1
ATOM 4054 C C . ILE B 1 153 ? -7.199 10.82 0.851 1 97.69 153 ILE B C 1
ATOM 4056 O O . ILE B 1 153 ? -7.676 10.82 1.987 1 97.69 153 ILE B O 1
ATOM 4060 N N . HIS B 1 154 ? -5.98 11.055 0.576 1 97.81 154 HIS B N 1
ATOM 4061 C CA . HIS B 1 154 ? -5.078 11.516 1.627 1 97.81 154 HIS B CA 1
ATOM 4062 C C . HIS B 1 154 ? -5.055 13.039 1.708 1 97.81 154 HIS B C 1
ATOM 4064 O O . HIS B 1 154 ? -4.848 13.719 0.699 1 97.81 154 HIS B O 1
ATOM 4070 N N . THR B 1 155 ? -5.199 13.508 2.871 1 97.75 155 THR B N 1
ATOM 4071 C CA . THR B 1 155 ? -5.156 14.953 3.059 1 97.75 155 THR B CA 1
ATOM 4072 C C . THR B 1 155 ? -3.867 15.375 3.758 1 97.75 155 THR B C 1
ATOM 4074 O O . THR B 1 155 ? -3.322 14.625 4.57 1 97.75 155 THR B O 1
ATOM 4077 N N . LEU B 1 156 ? -3.436 16.484 3.381 1 97.69 156 LEU B N 1
ATOM 4078 C CA . LEU B 1 156 ? -2.352 17.141 4.102 1 97.69 156 LEU B CA 1
ATOM 4079 C C . LEU B 1 156 ? -2.895 18.25 5 1 97.69 156 LEU B C 1
ATOM 4081 O O . LEU B 1 156 ? -3.51 19.203 4.516 1 97.69 156 LEU B O 1
ATOM 4085 N N . CYS B 1 157 ? -2.738 18.094 6.234 1 97.38 157 CYS B N 1
ATOM 4086 C CA . CYS B 1 157 ? -3.221 19.062 7.215 1 97.38 157 CYS B CA 1
ATOM 4087 C C . CYS B 1 157 ? -2.297 19.125 8.43 1 97.38 157 CYS B C 1
ATOM 4089 O O . CYS B 1 157 ? -1.378 18.312 8.547 1 97.38 157 CYS B O 1
ATOM 4091 N N . PRO B 1 158 ? -2.418 20.125 9.227 1 95.94 158 PRO B N 1
ATOM 4092 C CA . PRO B 1 158 ? -1.561 20.203 10.414 1 95.94 158 PRO B CA 1
ATOM 4093 C C . PRO B 1 158 ? -1.652 18.969 11.289 1 95.94 158 PRO B C 1
ATOM 4095 O O . PRO B 1 158 ? -2.729 18.375 11.43 1 95.94 158 PRO B O 1
ATOM 4098 N N . ASN B 1 159 ? -0.592 18.656 11.852 1 91.19 159 ASN B N 1
ATOM 4099 C CA . ASN B 1 159 ? -0.55 17.484 12.719 1 91.19 159 ASN B CA 1
ATOM 4100 C C . ASN B 1 159 ? -0.875 17.844 14.164 1 91.19 159 ASN B C 1
ATOM 4102 O O . ASN B 1 159 ? -0.863 16.969 15.039 1 91.19 159 ASN B O 1
ATOM 4106 N N . THR B 1 160 ? -1.141 19.047 14.445 1 92.19 160 THR B N 1
ATOM 4107 C CA . THR B 1 160 ? -1.58 19.5 15.766 1 92.19 160 THR B CA 1
ATOM 4108 C C . THR B 1 160 ? -3.014 20.016 15.711 1 92.19 160 THR B C 1
ATOM 4110 O O . THR B 1 160 ? -3.406 20.672 14.742 1 92.19 160 THR B O 1
ATOM 4113 N N . ALA B 1 161 ? -3.705 19.719 16.797 1 90.88 161 ALA B N 1
ATOM 4114 C CA . ALA B 1 161 ? -5.113 20.109 16.797 1 90.88 161 ALA B CA 1
ATOM 4115 C C . ALA B 1 161 ? -5.32 21.422 17.531 1 90.88 161 ALA B C 1
ATOM 4117 O O . ALA B 1 161 ? -6.41 21.984 17.5 1 90.88 161 ALA B O 1
ATOM 4118 N N . THR B 1 162 ? -4.254 21.906 18.203 1 92 162 THR B N 1
ATOM 4119 C CA . THR B 1 162 ? -4.359 23.125 19 1 92 162 THR B CA 1
ATOM 4120 C C . THR B 1 162 ? -3.17 24.047 18.734 1 92 162 THR B C 1
ATOM 4122 O O . THR B 1 162 ? -2.094 23.578 18.344 1 92 162 THR B O 1
ATOM 4125 N N . CYS B 1 163 ? -3.506 25.25 18.875 1 92 163 CYS B N 1
ATOM 4126 C CA . CYS B 1 163 ? -2.43 26.234 18.781 1 92 163 CYS B CA 1
ATOM 4127 C C . CYS B 1 163 ? -1.417 26.031 19.906 1 92 163 CYS B C 1
ATOM 4129 O O . CYS B 1 163 ? -1.795 25.828 21.062 1 92 163 CYS B O 1
ATOM 4131 N N . HIS B 1 164 ? -0.138 26.062 19.609 1 82 164 HIS B N 1
ATOM 4132 C CA . HIS B 1 164 ? 0.921 25.859 20.594 1 82 164 HIS B CA 1
ATOM 4133 C C . HIS B 1 164 ? 1.823 27.094 20.688 1 82 164 HIS B C 1
ATOM 4135 O O . HIS B 1 164 ? 2.918 27.016 21.25 1 82 164 HIS B O 1
ATOM 4141 N N . THR B 1 165 ? 1.352 28.078 20.062 1 78.5 165 THR B N 1
ATOM 4142 C CA . THR B 1 165 ? 2.137 29.312 20.172 1 78.5 165 THR B CA 1
ATOM 4143 C C . THR B 1 165 ? 2.176 29.797 21.609 1 78.5 165 THR B C 1
ATOM 4145 O O . THR B 1 165 ? 1.146 29.844 22.297 1 78.5 165 THR B O 1
ATOM 4148 N N . VAL B 1 166 ? 3.338 30.109 22.062 1 68.25 166 VAL B N 1
ATOM 4149 C CA . VAL B 1 166 ? 3.621 30.422 23.453 1 68.25 166 VAL B CA 1
ATOM 4150 C C . VAL B 1 166 ? 2.678 31.516 23.953 1 68.25 166 VAL B C 1
ATOM 4152 O O . VAL B 1 166 ? 2.188 31.453 25.078 1 68.25 166 VAL B O 1
ATOM 4155 N N . SER B 1 167 ? 2.395 32.438 23.141 1 70.31 167 SER B N 1
ATOM 4156 C CA . SER B 1 167 ? 1.604 33.594 23.578 1 70.31 167 SER B CA 1
ATOM 4157 C C . SER B 1 167 ? 0.11 33.281 23.484 1 70.31 167 SER B C 1
ATOM 4159 O O . SER B 1 167 ? -0.714 34.125 23.828 1 70.31 167 SER B O 1
ATOM 4161 N N . CYS B 1 168 ? -0.158 32.094 23 1 80.56 168 CYS B N 1
ATOM 4162 C CA . CYS B 1 168 ? -1.564 31.797 22.75 1 80.56 168 CYS B CA 1
ATOM 4163 C C . CYS B 1 168 ? -2.043 30.672 23.672 1 80.56 168 CYS B C 1
ATOM 4165 O O . CYS B 1 168 ? -1.265 29.797 24.031 1 80.56 168 CYS B O 1
ATOM 4167 N N . GLU B 1 169 ? -3.266 30.828 24.266 1 77.94 169 GLU B N 1
ATOM 4168 C CA . GLU B 1 169 ? -3.9 29.703 24.938 1 77.94 169 GLU B CA 1
ATOM 4169 C C . GLU B 1 169 ? -4.211 28.578 23.953 1 77.94 169 GLU B C 1
ATOM 4171 O O . GLU B 1 169 ? -4.254 28.797 22.734 1 77.94 169 GLU B O 1
ATOM 4176 N N . ARG B 1 170 ? -4.23 27.375 24.438 1 83.38 170 ARG B N 1
ATOM 4177 C CA . ARG B 1 170 ? -4.52 26.219 23.609 1 83.38 170 ARG B CA 1
ATOM 4178 C C . ARG B 1 170 ? -5.891 26.344 22.953 1 83.38 170 ARG B C 1
ATOM 4180 O O . ARG B 1 170 ? -6.918 26.156 23.594 1 83.38 170 ARG B O 1
ATOM 4187 N N . ARG B 1 171 ? -5.875 26.844 21.625 1 89.5 171 ARG B N 1
ATOM 4188 C CA . ARG B 1 171 ? -7.102 27.078 20.875 1 89.5 171 ARG B CA 1
ATOM 4189 C C . ARG B 1 171 ? -7.199 26.141 19.688 1 89.5 171 ARG B C 1
ATOM 4191 O O . ARG B 1 171 ? -6.184 25.656 19.172 1 89.5 171 ARG B O 1
ATOM 4198 N N . ALA B 1 172 ? -8.445 25.906 19.344 1 93.06 172 ALA B N 1
ATOM 4199 C CA . ALA B 1 172 ? -8.68 25.125 18.141 1 93.06 172 ALA B CA 1
ATOM 4200 C C . ALA B 1 172 ? -8.18 25.859 16.906 1 93.06 172 ALA B C 1
ATOM 4202 O O . ALA B 1 172 ? -8.227 27.094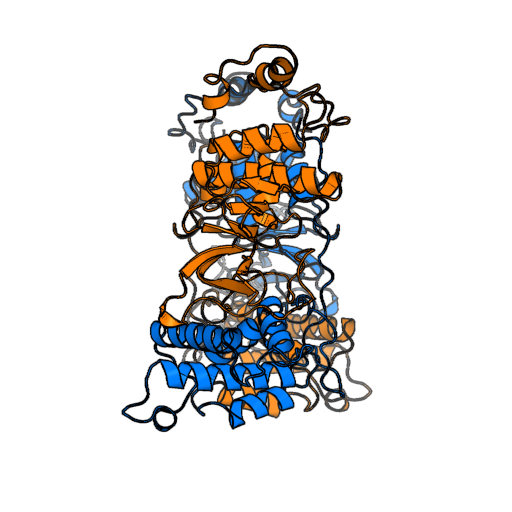 16.844 1 93.06 172 ALA B O 1
ATOM 4203 N N . LEU B 1 173 ? -7.703 25.062 15.938 1 94.44 173 LEU B N 1
ATOM 4204 C CA . LEU B 1 173 ? -7.324 25.609 14.641 1 94.44 173 LEU B CA 1
ATOM 4205 C C . LEU B 1 173 ? -8.508 25.594 13.68 1 94.44 173 LEU B C 1
ATOM 4207 O O . LEU B 1 173 ? -9.281 24.641 13.656 1 94.44 173 LEU B O 1
ATOM 4211 N N . TYR B 1 174 ? -8.602 26.656 12.938 1 94.44 174 TYR B N 1
ATOM 4212 C CA . TYR B 1 174 ? -9.688 26.766 11.977 1 94.44 174 TYR B CA 1
ATOM 4213 C C . TYR B 1 174 ? -9.164 26.641 10.547 1 94.44 174 TYR B C 1
ATOM 4215 O O . TYR B 1 174 ? -8.102 27.188 10.227 1 94.44 174 TYR B O 1
ATOM 4223 N N . GLN B 1 175 ? -9.875 25.906 9.781 1 92.62 175 GLN B N 1
ATOM 4224 C CA . GLN B 1 175 ? -9.492 25.766 8.375 1 92.62 175 GLN B CA 1
ATOM 4225 C C . GLN B 1 175 ? -9.617 27.094 7.641 1 92.62 175 GLN B C 1
ATOM 4227 O O . GLN B 1 175 ? -10.672 27.734 7.672 1 92.62 175 GLN B O 1
ATOM 4232 N N . GLY B 1 176 ? -8.516 27.484 7.059 1 79.56 176 GLY B N 1
ATOM 4233 C CA . GLY B 1 176 ? -8.406 28.844 6.574 1 79.56 176 GLY B CA 1
ATOM 4234 C C . GLY B 1 176 ? -8.844 29 5.129 1 79.56 176 GLY B C 1
ATOM 4235 O O . GLY B 1 176 ? -9.023 30.125 4.648 1 79.56 176 GLY B O 1
ATOM 4236 N N . THR B 1 177 ? -8.984 27.938 4.402 1 85.25 177 THR B N 1
ATOM 4237 C CA . THR B 1 177 ? -9.25 28.016 2.973 1 85.25 177 THR B CA 1
ATOM 4238 C C . THR B 1 177 ? -10.633 27.453 2.648 1 85.25 177 THR B C 1
ATOM 4240 O O . THR B 1 177 ? -11.008 26.391 3.135 1 85.25 177 THR B O 1
ATOM 4243 N N . LYS B 1 178 ? -11.359 28.234 1.846 1 84.62 178 LYS B N 1
ATOM 4244 C CA . LYS B 1 178 ? -12.641 27.719 1.383 1 84.62 178 LYS B CA 1
ATOM 4245 C C . LYS B 1 178 ? -12.453 26.406 0.618 1 84.62 178 LYS B C 1
ATOM 4247 O O . LYS B 1 178 ? -11.492 26.25 -0.14 1 84.62 178 LYS B O 1
ATOM 4252 N N . PRO B 1 179 ? -13.367 25.516 0.796 1 82.75 179 PRO B N 1
ATOM 4253 C CA . PRO B 1 179 ? -13.219 24.203 0.173 1 82.75 179 PRO B CA 1
ATOM 4254 C C . PRO B 1 179 ? -12.93 24.281 -1.324 1 82.75 179 PRO B C 1
ATOM 4256 O O . PRO B 1 179 ? -12.102 23.531 -1.84 1 82.75 179 PRO B O 1
ATOM 4259 N N . ARG B 1 180 ? -13.539 25.188 -2.029 1 82.94 180 ARG B N 1
ATOM 4260 C CA . ARG B 1 180 ? -13.383 25.297 -3.475 1 82.94 180 ARG B CA 1
ATOM 4261 C C . ARG B 1 180 ? -11.984 25.781 -3.84 1 82.94 180 ARG B C 1
ATOM 4263 O O . ARG B 1 180 ? -11.523 25.578 -4.965 1 82.94 180 ARG B O 1
ATOM 4270 N N . ASP B 1 181 ? -11.305 26.359 -2.875 1 89.69 181 ASP B N 1
ATOM 4271 C CA . ASP B 1 181 ? -10.008 26.984 -3.145 1 89.69 181 ASP B CA 1
ATOM 4272 C C . ASP B 1 181 ? -8.867 26.156 -2.576 1 89.69 181 ASP B C 1
ATOM 4274 O O . ASP B 1 181 ? -7.703 26.547 -2.648 1 89.69 181 ASP B O 1
ATOM 4278 N N . VAL B 1 182 ? -9.242 25.031 -1.987 1 93.81 182 VAL B N 1
ATOM 4279 C CA . VAL B 1 182 ? -8.211 24.172 -1.408 1 93.81 182 VAL B CA 1
ATOM 4280 C C . VAL B 1 182 ? -7.289 23.656 -2.512 1 93.81 182 VAL B C 1
ATOM 4282 O O . VAL B 1 182 ? -7.754 23.016 -3.463 1 93.81 182 VAL B O 1
ATOM 4285 N N . PRO B 1 183 ? -6.035 23.969 -2.408 1 95.06 183 PRO B N 1
ATOM 4286 C CA . PRO B 1 183 ? -5.125 23.469 -3.441 1 95.06 183 PRO B CA 1
ATOM 4287 C C . PRO B 1 183 ? -5 21.938 -3.428 1 95.06 183 PRO B C 1
ATOM 4289 O O . PRO B 1 183 ? -5.055 21.328 -2.363 1 95.06 183 PRO B O 1
ATOM 4292 N N . LEU B 1 184 ? -4.801 21.422 -4.598 1 95.69 184 LEU B N 1
ATOM 4293 C CA . LEU B 1 184 ? -4.5 20 -4.773 1 95.69 184 LEU B CA 1
ATOM 4294 C C . LEU B 1 184 ? -3.031 19.797 -5.121 1 95.69 184 LEU B C 1
ATOM 4296 O O . LEU B 1 184 ? -2.479 20.516 -5.949 1 95.69 184 LEU B O 1
ATOM 4300 N N . VAL B 1 185 ? -2.438 18.844 -4.414 1 96.81 185 VAL B N 1
ATOM 4301 C CA . VAL B 1 185 ? -1.013 18.594 -4.625 1 96.81 185 VAL B CA 1
ATOM 4302 C C . VAL B 1 185 ? -0.767 17.109 -4.844 1 96.81 185 VAL B C 1
ATOM 4304 O O . VAL B 1 185 ? -1.654 16.281 -4.609 1 96.81 185 VAL B O 1
ATOM 4307 N N . ARG B 1 186 ? 0.373 16.844 -5.379 1 96.12 186 ARG B N 1
ATOM 4308 C CA . ARG B 1 186 ? 0.825 15.461 -5.484 1 96.12 186 ARG B CA 1
ATOM 4309 C C . ARG B 1 186 ? 1.504 15 -4.195 1 96.12 186 ARG B C 1
ATOM 4311 O O . ARG B 1 186 ? 2.297 15.742 -3.611 1 96.12 186 ARG B O 1
ATOM 4318 N N . LEU B 1 187 ? 1.202 13.789 -3.742 1 97.19 187 LEU B N 1
ATOM 4319 C CA . LEU B 1 187 ? 1.763 13.203 -2.527 1 97.19 187 LEU B CA 1
ATOM 4320 C C . LEU B 1 187 ? 2.424 11.859 -2.822 1 97.19 187 LEU B C 1
ATOM 4322 O O . LEU B 1 187 ? 1.812 10.984 -3.436 1 97.19 187 LEU B O 1
ATOM 4326 N N . ILE B 1 188 ? 3.689 11.75 -2.518 1 94.69 188 ILE B N 1
ATOM 4327 C CA . ILE B 1 188 ? 4.332 10.438 -2.494 1 94.69 188 ILE B CA 1
ATOM 4328 C C . ILE B 1 188 ? 4.293 9.867 -1.078 1 94.69 188 ILE B C 1
ATOM 4330 O O . ILE B 1 188 ? 4.914 10.414 -0.165 1 94.69 188 ILE B O 1
ATOM 4334 N N . LYS B 1 189 ? 3.516 8.867 -0.891 1 92.75 189 LYS B N 1
ATOM 4335 C CA . LYS B 1 189 ? 3.383 8.18 0.391 1 92.75 189 LYS B CA 1
ATOM 4336 C C . LYS B 1 189 ? 3.631 6.68 0.24 1 92.75 189 LYS B C 1
ATOM 4338 O O . LYS B 1 189 ? 2.996 6.02 -0.584 1 92.75 189 LYS B O 1
ATOM 4343 N N . ASN B 1 190 ? 4.57 6.168 0.997 1 82.62 190 ASN B N 1
ATOM 4344 C CA . ASN B 1 190 ? 4.934 4.758 0.926 1 82.62 190 ASN B CA 1
ATOM 4345 C C . ASN B 1 190 ? 5.23 4.328 -0.508 1 82.62 190 ASN B C 1
ATOM 4347 O O . ASN B 1 190 ? 4.688 3.33 -0.986 1 82.62 190 ASN B O 1
ATOM 4351 N N . TYR B 1 191 ? 5.816 5.211 -1.24 1 79.12 191 TYR B N 1
ATOM 4352 C CA . TYR B 1 191 ? 6.336 4.977 -2.584 1 79.12 191 TYR B CA 1
ATOM 4353 C C . TYR B 1 191 ? 5.199 4.863 -3.594 1 79.12 191 TYR B C 1
ATOM 4355 O O . TYR B 1 191 ? 5.371 4.273 -4.664 1 79.12 191 TYR B O 1
ATOM 4363 N N . THR B 1 192 ? 4.074 5.262 -3.197 1 86.94 192 THR B N 1
ATOM 4364 C CA . THR B 1 192 ? 2.928 5.414 -4.086 1 86.94 192 THR B CA 1
ATOM 4365 C C . THR B 1 192 ? 2.611 6.887 -4.316 1 86.94 192 THR B C 1
ATOM 4367 O O . THR B 1 192 ? 2.666 7.691 -3.387 1 86.94 192 THR B O 1
ATOM 4370 N N . VAL B 1 193 ? 2.271 7.156 -5.504 1 90.5 193 VAL B N 1
ATOM 4371 C CA . VAL B 1 193 ? 1.976 8.539 -5.855 1 90.5 193 VAL B CA 1
ATOM 4372 C C . VAL B 1 193 ? 0.465 8.766 -5.844 1 90.5 193 VAL B C 1
ATOM 4374 O O . VAL B 1 193 ? -0.288 8 -6.445 1 90.5 193 VAL B O 1
ATOM 4377 N N . TYR B 1 194 ? -0.001 9.68 -5.109 1 92.69 194 TYR B N 1
ATOM 4378 C CA . TYR B 1 194 ? -1.391 10.125 -5.078 1 92.69 194 TYR B CA 1
ATOM 4379 C C . TYR B 1 194 ? -1.536 11.508 -5.699 1 92.69 194 TYR B C 1
ATOM 4381 O O . TYR B 1 194 ? -1.007 12.492 -5.176 1 92.69 194 TYR B O 1
ATOM 4389 N N . ASP B 1 195 ? -2.391 11.359 -6.734 1 88.44 195 ASP B N 1
ATOM 4390 C CA . ASP B 1 195 ? -2.639 12.633 -7.402 1 88.44 195 ASP B CA 1
ATOM 4391 C C . ASP B 1 195 ? -3.791 13.391 -6.742 1 88.44 195 ASP B C 1
ATOM 4393 O O . ASP B 1 195 ? -4.652 12.781 -6.105 1 88.44 195 ASP B O 1
ATOM 4397 N N . ASN B 1 196 ? -3.672 14.617 -6.48 1 91.38 196 ASN B N 1
ATOM 4398 C CA . ASN B 1 196 ? -4.762 15.5 -6.086 1 91.38 196 ASN B CA 1
ATOM 4399 C C . ASN B 1 196 ? -5.066 15.383 -4.598 1 91.38 196 ASN B C 1
ATOM 4401 O O . ASN B 1 196 ? -6.223 15.188 -4.207 1 91.38 196 ASN B O 1
ATOM 4405 N N . SER B 1 197 ? -4.117 15.312 -3.783 1 96.94 197 SER B N 1
ATOM 4406 C CA . SER B 1 197 ? -4.301 15.367 -2.338 1 96.94 197 SER B CA 1
ATOM 4407 C C . SER B 1 197 ? -4.578 16.797 -1.871 1 96.94 197 SER B C 1
ATOM 4409 O O . SER B 1 197 ? -3.803 17.703 -2.156 1 96.94 197 SER B O 1
ATOM 4411 N N . PRO B 1 198 ? -5.68 17 -1.234 1 97.62 198 PRO B N 1
ATOM 4412 C CA . PRO B 1 198 ? -5.973 18.344 -0.757 1 97.62 198 PRO B CA 1
ATOM 4413 C C . PRO B 1 198 ? -4.992 18.828 0.314 1 97.62 198 PRO B C 1
ATOM 4415 O O . PRO B 1 198 ? -4.633 18.047 1.21 1 97.62 198 PRO B O 1
ATOM 4418 N N . LEU B 1 199 ? -4.613 20.031 0.17 1 97.38 199 LEU B N 1
ATOM 4419 C CA . LEU B 1 199 ? -3.721 20.672 1.13 1 97.38 199 LEU B CA 1
ATOM 4420 C C . LEU B 1 199 ? -4.477 21.688 1.983 1 97.38 199 LEU B C 1
ATOM 4422 O O . LEU B 1 199 ? -4.922 22.719 1.479 1 97.38 199 LEU B O 1
ATOM 4426 N N . TYR B 1 200 ? -4.559 21.359 3.293 1 97.31 200 TYR B N 1
ATOM 4427 C CA . TYR B 1 200 ? -5.262 22.234 4.219 1 97.31 200 TYR B CA 1
ATOM 4428 C C . TYR B 1 200 ? -4.285 22.969 5.129 1 97.31 200 TYR B C 1
ATOM 4430 O O . TYR B 1 200 ? -3.227 22.438 5.469 1 97.31 200 TYR B O 1
ATOM 4438 N N . SER B 1 201 ? -4.672 24.172 5.477 1 96.12 201 SER B N 1
ATOM 4439 C CA . SER B 1 201 ? -3.973 24.938 6.508 1 96.12 201 SER B CA 1
ATOM 4440 C C . SER B 1 201 ? -4.91 25.312 7.648 1 96.12 201 SER B C 1
ATOM 4442 O O . SER B 1 201 ? -6.129 25.359 7.473 1 96.12 201 SER B O 1
ATOM 4444 N N . GLY B 1 202 ? -4.324 25.375 8.82 1 95.44 202 GLY B N 1
ATOM 4445 C CA . GLY B 1 202 ? -5.051 25.828 9.992 1 95.44 202 GLY B CA 1
ATOM 4446 C C . GLY B 1 202 ? -4.59 27.188 10.492 1 95.44 202 GLY B C 1
ATOM 4447 O O . GLY B 1 202 ? -3.404 27.516 10.414 1 95.44 202 GLY B O 1
ATOM 4448 N N . ARG B 1 203 ? -5.527 27.938 10.977 1 93.62 203 ARG B N 1
ATOM 4449 C CA . ARG B 1 203 ? -5.207 29.266 11.516 1 93.62 203 ARG B CA 1
ATOM 4450 C C . ARG B 1 203 ? -5.73 29.406 12.945 1 93.62 203 ARG B C 1
ATOM 4452 O O . ARG B 1 203 ? -6.844 28.984 13.25 1 93.62 203 ARG B O 1
ATOM 4459 N N . CYS B 1 204 ? -4.871 29.859 13.75 1 92.88 204 CYS B N 1
ATOM 4460 C CA . CYS B 1 204 ? -5.34 30.281 15.07 1 92.88 204 CYS B CA 1
ATOM 4461 C C . CYS B 1 204 ? -6.008 31.641 15.008 1 92.88 204 CYS B C 1
ATOM 4463 O O . CYS B 1 204 ? -5.418 32.594 14.508 1 92.88 204 CYS B O 1
ATOM 4465 N N . ASN B 1 205 ? -7.176 31.797 15.516 1 88.81 205 ASN B N 1
ATOM 4466 C CA . ASN B 1 205 ? -7.934 33.031 15.43 1 88.81 205 ASN B CA 1
ATOM 4467 C C . ASN B 1 205 ? -7.434 34.062 16.438 1 88.81 205 ASN B C 1
ATOM 4469 O O . ASN B 1 205 ? -7.781 35.25 16.344 1 88.81 205 ASN B O 1
ATOM 4473 N N . GLU B 1 206 ? -6.656 33.625 17.344 1 88.75 206 GLU B N 1
ATOM 4474 C CA . GLU B 1 206 ? -6.16 34.531 18.375 1 88.75 206 GLU B CA 1
ATOM 4475 C C . GLU B 1 206 ? -4.836 35.156 17.953 1 88.75 206 GLU B C 1
ATOM 4477 O O . GLU B 1 206 ? -4.711 36.406 17.938 1 88.75 206 GLU B O 1
ATOM 4482 N N . CYS B 1 207 ? -3.85 34.344 17.641 1 88.56 207 CYS B N 1
ATOM 4483 C CA . CYS B 1 207 ? -2.516 34.844 17.359 1 88.56 207 CYS B CA 1
ATOM 4484 C C . CYS B 1 207 ? -2.258 34.906 15.852 1 88.56 207 CYS B C 1
ATOM 4486 O O . CYS B 1 207 ? -1.219 35.375 15.406 1 88.56 207 CYS B O 1
ATOM 4488 N N . ASN B 1 208 ? -3.064 34.344 15.047 1 90.12 208 ASN B N 1
ATOM 4489 C CA . ASN B 1 208 ? -3.045 34.406 13.594 1 90.12 208 ASN B CA 1
ATOM 4490 C C . ASN B 1 208 ? -1.934 33.531 13.016 1 90.12 208 ASN B C 1
ATOM 4492 O O . ASN B 1 208 ? -1.627 33.625 11.828 1 90.12 208 ASN B O 1
ATOM 4496 N N . THR B 1 209 ? -1.364 32.656 13.852 1 92.56 209 THR B N 1
ATOM 4497 C CA . THR B 1 209 ? -0.403 31.703 13.344 1 92.56 209 THR B CA 1
ATOM 4498 C C . THR B 1 209 ? -1.07 30.75 12.352 1 92.56 209 THR B C 1
ATOM 4500 O O . THR B 1 209 ? -2.189 30.281 12.586 1 92.56 209 THR B O 1
ATOM 4503 N N . ILE B 1 210 ? -0.369 30.516 11.25 1 94.5 210 ILE B N 1
ATOM 4504 C CA . ILE B 1 210 ? -0.86 29.562 10.25 1 94.5 210 ILE B CA 1
ATOM 4505 C C . ILE B 1 210 ? -0.1 28.25 10.367 1 94.5 210 ILE B C 1
ATOM 4507 O O . ILE B 1 210 ? 1.132 28.234 10.422 1 94.5 210 ILE B O 1
ATOM 4511 N N . TYR B 1 211 ? -0.83 27.172 10.445 1 95.31 211 TYR B N 1
ATOM 4512 C CA . TYR B 1 211 ? -0.283 25.828 10.594 1 95.31 211 TYR B CA 1
ATOM 4513 C C . TYR B 1 211 ? -0.422 25.031 9.305 1 95.31 211 TYR B C 1
ATOM 4515 O O . TYR B 1 211 ? -1.498 25 8.703 1 95.31 211 TYR B O 1
ATOM 4523 N N . TYR B 1 212 ? 0.65 24.453 8.859 1 95.56 212 TYR B N 1
ATOM 4524 C CA . TYR B 1 212 ? 0.672 23.531 7.73 1 95.56 212 TYR B CA 1
ATOM 4525 C C . TYR B 1 212 ? 1.099 22.141 8.172 1 95.56 212 TYR B C 1
ATOM 4527 O O . TYR B 1 212 ? 1.33 21.906 9.359 1 95.56 212 TYR B O 1
ATOM 4535 N N . ALA B 1 213 ? 1.116 21.25 7.25 1 96.62 213 ALA B N 1
ATOM 4536 C CA . ALA B 1 213 ? 1.449 19.859 7.559 1 96.62 213 ALA B CA 1
ATOM 4537 C C . ALA B 1 213 ? 2.902 19.734 8.008 1 96.62 213 ALA B C 1
ATOM 4539 O O . ALA B 1 213 ? 3.244 18.828 8.773 1 96.62 213 ALA B O 1
ATOM 4540 N N . ASP B 1 214 ? 3.791 20.688 7.555 1 96.69 214 ASP B N 1
ATOM 4541 C CA . ASP B 1 214 ? 5.203 20.469 7.844 1 96.69 214 ASP B CA 1
ATOM 4542 C C . ASP B 1 214 ? 5.828 21.703 8.508 1 96.69 214 ASP B C 1
ATOM 4544 O O . ASP B 1 214 ? 7 21.672 8.883 1 96.69 214 ASP B O 1
ATOM 4548 N N . HIS B 1 215 ? 5.074 22.797 8.57 1 95.25 215 HIS B N 1
ATOM 4549 C CA . HIS B 1 215 ? 5.633 24 9.164 1 95.25 215 HIS B CA 1
ATOM 4550 C C . HIS B 1 215 ? 4.531 24.891 9.727 1 95.25 215 HIS B C 1
ATOM 4552 O O . HIS B 1 215 ? 3.346 24.641 9.5 1 95.25 215 HIS B O 1
ATOM 4558 N N . GLU B 1 216 ? 4.977 25.828 10.477 1 94.5 216 GLU B N 1
ATOM 4559 C CA . GLU B 1 216 ? 4.137 26.906 11 1 94.5 216 GLU B CA 1
ATOM 4560 C C . GLU B 1 216 ? 4.672 28.281 10.586 1 94.5 216 GLU B C 1
ATOM 4562 O O . GLU B 1 216 ? 5.875 28.438 10.375 1 94.5 216 GLU B O 1
ATOM 4567 N N . ARG B 1 217 ? 3.787 29.172 10.383 1 93.94 217 ARG B N 1
ATOM 4568 C CA . ARG B 1 217 ? 4.129 30.531 10.023 1 93.94 217 ARG B CA 1
ATOM 4569 C C . ARG B 1 217 ? 3.523 31.531 11.016 1 93.94 217 ARG B C 1
ATOM 4571 O O . ARG B 1 217 ? 2.309 31.547 11.211 1 93.94 217 ARG B O 1
ATOM 4578 N N . SER B 1 218 ? 4.348 32.219 11.648 1 91.75 218 SER B N 1
ATOM 4579 C CA . SER B 1 218 ? 3.881 33.219 12.609 1 91.75 218 SER B CA 1
ATOM 4580 C C . SER B 1 218 ? 4.508 34.562 12.344 1 91.75 218 SER B C 1
ATOM 4582 O O . SER B 1 218 ? 5.59 34.656 11.758 1 91.75 218 SER B O 1
ATOM 4584 N N . GLN B 1 219 ? 3.768 35.562 12.688 1 88.62 219 GLN B N 1
ATOM 4585 C CA . GLN B 1 219 ? 4.297 36.906 12.578 1 88.62 219 GLN B CA 1
ATOM 4586 C C . GLN B 1 219 ? 5.375 37.188 13.633 1 88.62 219 GLN B C 1
ATOM 4588 O O . GLN B 1 219 ? 5.238 36.75 14.781 1 88.62 219 GLN B O 1
ATOM 4593 N N . VAL B 1 220 ? 6.52 37.781 13.133 1 84.75 220 VAL B N 1
ATOM 4594 C CA . VAL B 1 220 ? 7.551 38.188 14.086 1 84.75 220 VAL B CA 1
ATOM 4595 C C . VAL B 1 220 ? 7.031 39.344 14.961 1 84.75 220 VAL B C 1
ATOM 4597 O O . VAL B 1 220 ? 6.508 40.312 14.453 1 84.75 220 VAL B O 1
ATOM 4600 N N . PRO B 1 221 ? 7.254 39.062 16.281 1 77.38 221 PRO B N 1
ATOM 4601 C CA . PRO B 1 221 ? 6.789 40.156 17.156 1 77.38 221 PRO B CA 1
ATOM 4602 C C . PRO B 1 221 ? 7.445 41.5 16.844 1 77.38 221 PRO B C 1
ATOM 4604 O O . PRO B 1 221 ? 8.656 41.562 16.625 1 77.38 221 PRO B O 1
ATOM 4607 N N . HIS B 1 222 ? 6.73 42.625 16.812 1 77.25 222 HIS B N 1
ATOM 4608 C CA . HIS B 1 222 ? 7.156 44.031 16.688 1 77.25 222 HIS B CA 1
ATOM 4609 C C . HIS B 1 222 ? 7.805 44.281 15.336 1 77.25 222 HIS B C 1
ATOM 4611 O O . HIS B 1 222 ? 8.5 45.281 15.156 1 77.25 222 HIS B O 1
ATOM 4617 N N . ASP B 1 223 ? 8 43.469 14.453 1 75.38 223 ASP B N 1
ATOM 4618 C CA . ASP B 1 223 ? 8.492 43.688 13.094 1 75.38 223 ASP B CA 1
ATOM 4619 C C . ASP B 1 223 ? 7.402 43.375 12.062 1 75.38 223 ASP B C 1
ATOM 4621 O O . ASP B 1 223 ? 7.238 42.219 11.648 1 75.38 223 ASP B O 1
ATOM 4625 N N . ASN B 1 224 ? 6.781 44.531 11.656 1 74.31 224 ASN B N 1
ATOM 4626 C CA . ASN B 1 224 ? 5.637 44.406 10.758 1 74.31 224 ASN B CA 1
ATOM 4627 C C . ASN B 1 224 ? 6.051 43.938 9.375 1 74.31 224 ASN B C 1
ATOM 4629 O O . ASN B 1 224 ? 7.035 44.406 8.812 1 74.31 224 ASN B O 1
ATOM 4633 N N . GLY B 1 225 ? 5.531 42.75 8.906 1 79.31 225 GLY B N 1
ATOM 4634 C CA . GLY B 1 225 ? 5.746 42.281 7.547 1 79.31 225 GLY B CA 1
ATOM 4635 C C . GLY B 1 225 ? 6.633 41.062 7.473 1 79.31 225 GLY B C 1
ATOM 4636 O O . GLY B 1 225 ? 6.719 40.406 6.426 1 79.31 225 GLY B O 1
ATOM 4637 N N . LYS B 1 226 ? 7.277 40.906 8.672 1 86 226 LYS B N 1
ATOM 4638 C CA . LYS B 1 226 ? 8.156 39.75 8.641 1 86 226 LYS B CA 1
ATOM 4639 C C . LYS B 1 226 ? 7.504 38.562 9.336 1 86 226 LYS B C 1
ATOM 4641 O O . LYS B 1 226 ? 6.777 38.719 10.312 1 86 226 LYS B O 1
ATOM 4646 N N . HIS B 1 227 ? 7.648 37.406 8.75 1 92.44 227 HIS B N 1
ATOM 4647 C CA . HIS B 1 227 ? 7.141 36.156 9.312 1 92.44 227 HIS B CA 1
ATOM 4648 C C . HIS B 1 227 ? 8.273 35.156 9.578 1 92.44 227 HIS B C 1
ATOM 4650 O O . HIS B 1 227 ? 9.32 35.219 8.938 1 92.44 227 HIS B O 1
ATOM 4656 N N . GLU B 1 228 ? 8.07 34.406 10.609 1 93.38 228 GLU B N 1
ATOM 4657 C CA . GLU B 1 228 ? 8.961 33.312 10.914 1 93.38 228 GLU B CA 1
ATOM 4658 C C . GLU B 1 228 ? 8.32 31.969 10.539 1 93.38 228 GLU B C 1
ATOM 4660 O O . GLU B 1 228 ? 7.098 31.828 10.562 1 93.38 228 GLU B O 1
ATOM 4665 N N . ARG B 1 229 ? 9.188 31.125 10.141 1 94.38 229 ARG B N 1
ATOM 4666 C CA . ARG B 1 229 ? 8.773 29.766 9.812 1 94.38 229 ARG B CA 1
ATOM 4667 C C . ARG B 1 229 ? 9.414 28.766 10.758 1 94.38 229 ARG B C 1
ATOM 4669 O O . ARG B 1 229 ? 10.625 28.781 10.984 1 94.38 229 ARG B O 1
ATOM 4676 N N . VAL B 1 230 ? 8.555 27.969 11.359 1 93.44 230 VAL B N 1
ATOM 4677 C CA . VAL B 1 230 ? 9.016 26.859 12.188 1 93.44 230 VAL B CA 1
ATOM 4678 C C . VAL B 1 230 ? 8.922 25.562 11.398 1 93.44 230 VAL B C 1
ATOM 4680 O O . VAL B 1 230 ? 7.832 25.156 10.984 1 93.44 230 VAL B O 1
ATOM 4683 N N . TYR B 1 231 ? 9.992 24.953 11.117 1 94.38 231 TYR B N 1
ATOM 4684 C CA . TYR B 1 231 ? 10.039 23.641 10.469 1 94.38 231 TYR B CA 1
ATOM 4685 C C . TYR B 1 231 ? 9.812 22.531 11.477 1 94.38 231 TYR B C 1
ATOM 4687 O O . TYR B 1 231 ? 10.656 22.266 12.336 1 94.38 231 TYR B O 1
ATOM 4695 N N . LEU B 1 232 ? 8.766 21.797 11.305 1 94.06 232 LEU B N 1
ATOM 4696 C CA . LEU B 1 232 ? 8.359 20.812 12.305 1 94.06 232 LEU B CA 1
ATOM 4697 C C . LEU B 1 232 ? 9.18 19.531 12.172 1 94.06 232 LEU B C 1
ATOM 4699 O O . LEU B 1 232 ? 9.062 18.828 11.164 1 94.06 232 LEU B O 1
ATOM 4703 N N . SER B 1 233 ? 9.836 19.141 13.172 1 90.69 233 SER B N 1
ATOM 4704 C CA . SER B 1 233 ? 10.648 17.922 13.156 1 90.69 233 SER B CA 1
ATOM 4705 C C . SER B 1 233 ? 9.773 16.672 13.172 1 90.69 233 SER B C 1
ATOM 4707 O O . SER B 1 233 ? 10.211 15.602 12.75 1 90.69 233 SER B O 1
ATOM 4709 N N . THR B 1 234 ? 8.516 16.812 13.555 1 87.94 234 THR B N 1
ATOM 4710 C CA . THR B 1 234 ? 7.613 15.672 13.703 1 87.94 234 THR B CA 1
ATOM 4711 C C . THR B 1 234 ? 6.664 15.578 12.508 1 87.94 234 THR B C 1
ATOM 4713 O O . THR B 1 234 ? 5.723 14.781 12.523 1 87.94 234 THR B O 1
ATOM 4716 N N . ALA B 1 235 ? 6.922 16.406 11.547 1 94.19 235 ALA B N 1
ATOM 4717 C CA . ALA B 1 235 ? 6.027 16.422 10.391 1 94.19 235 ALA B CA 1
ATOM 4718 C C . ALA B 1 235 ? 5.969 15.062 9.719 1 94.19 235 ALA B C 1
ATOM 4720 O O . ALA B 1 235 ? 6.996 14.406 9.531 1 94.19 235 ALA B O 1
ATOM 4721 N N . LYS B 1 236 ? 4.758 14.648 9.352 1 93.38 236 LYS B N 1
ATOM 4722 C CA . LYS B 1 236 ? 4.543 13.391 8.641 1 93.38 236 LYS B CA 1
ATOM 4723 C C . LYS B 1 236 ? 4.84 13.547 7.152 1 93.38 236 LYS B C 1
ATOM 4725 O O . LYS B 1 236 ? 5.262 12.594 6.496 1 93.38 236 LYS B O 1
ATOM 4730 N N . TYR B 1 237 ? 4.5 14.672 6.703 1 96.75 237 TYR B N 1
ATOM 4731 C CA . TYR B 1 237 ? 4.703 15.016 5.301 1 96.75 237 TYR B CA 1
ATOM 4732 C C . TYR B 1 237 ? 5.551 16.281 5.168 1 96.75 237 TYR B C 1
ATOM 4734 O O . TYR B 1 237 ? 5.488 17.156 6.02 1 96.75 237 TYR B O 1
ATOM 4742 N N . ILE B 1 238 ? 6.332 16.297 4.086 1 96.94 238 ILE B N 1
ATOM 4743 C CA . ILE B 1 238 ? 7.203 17.438 3.859 1 96.94 238 ILE B CA 1
ATOM 4744 C C . ILE B 1 238 ? 7.02 17.953 2.436 1 96.94 238 ILE B C 1
ATOM 4746 O O . ILE B 1 238 ? 6.91 17.172 1.491 1 96.94 238 ILE B O 1
ATOM 4750 N N . LYS B 1 239 ? 7.023 19.25 2.32 1 96.88 239 LYS B N 1
ATOM 4751 C CA . LYS B 1 239 ? 6.953 19.891 1.004 1 96.88 239 LYS B CA 1
ATOM 4752 C C . LYS B 1 239 ? 8.312 19.875 0.314 1 96.88 239 LYS B C 1
ATOM 4754 O O . LYS B 1 239 ? 9.305 20.344 0.873 1 96.88 239 LYS B O 1
ATOM 4759 N N . VAL B 1 240 ? 8.383 19.359 -0.904 1 96.06 240 VAL B N 1
ATOM 4760 C CA . VAL B 1 240 ? 9.672 19.266 -1.573 1 96.06 240 VAL B CA 1
ATOM 4761 C C . VAL B 1 240 ? 9.609 19.969 -2.93 1 96.06 240 VAL B C 1
ATOM 4763 O O . VAL B 1 240 ? 10.5 19.797 -3.762 1 96.06 240 VAL B O 1
ATOM 4766 N N . GLY B 1 241 ? 8.625 20.625 -3.213 1 92.75 241 GLY B N 1
ATOM 4767 C CA . GLY B 1 241 ? 8.375 21.391 -4.422 1 92.75 241 GLY B CA 1
ATOM 4768 C C . GLY B 1 241 ? 7.098 22.219 -4.352 1 92.75 241 GLY B C 1
ATOM 4769 O O . GLY B 1 241 ? 6.41 22.203 -3.328 1 92.75 241 GLY B O 1
ATOM 4770 N N . GLN B 1 242 ? 6.812 22.875 -5.371 1 89.44 242 GLN B N 1
ATOM 4771 C CA . GLN B 1 242 ? 5.641 23.75 -5.371 1 89.44 242 GLN B CA 1
ATOM 4772 C C . GLN B 1 242 ? 4.359 22.938 -5.188 1 89.44 242 GLN B C 1
ATOM 4774 O O . GLN B 1 242 ? 3.457 23.344 -4.457 1 89.44 242 GLN B O 1
ATOM 4779 N N . THR B 1 243 ? 4.375 21.781 -5.805 1 94.12 243 THR B N 1
ATOM 4780 C CA . THR B 1 243 ? 3.137 21 -5.77 1 94.12 243 THR B CA 1
ATOM 4781 C C . THR B 1 243 ? 3.412 19.562 -5.352 1 94.12 243 THR B C 1
ATOM 4783 O O . THR B 1 243 ? 2.59 18.672 -5.59 1 94.12 243 THR B O 1
ATOM 4786 N N . LEU B 1 244 ? 4.586 19.281 -4.781 1 96.69 244 LEU B N 1
ATOM 4787 C CA . LEU B 1 244 ? 4.93 17.922 -4.406 1 96.69 244 LEU B CA 1
ATOM 4788 C C . LEU B 1 244 ? 5.223 17.828 -2.912 1 96.69 244 LEU B C 1
ATOM 4790 O O . LEU B 1 244 ? 6.031 18.594 -2.385 1 96.69 244 LEU B O 1
ATOM 4794 N N . TRP B 1 245 ? 4.535 17 -2.271 1 98 245 TRP B N 1
ATOM 4795 C CA . TRP B 1 245 ? 4.777 16.625 -0.882 1 98 245 TRP B CA 1
ATOM 4796 C C . TRP B 1 245 ? 5.156 15.148 -0.773 1 98 245 TRP B C 1
ATOM 4798 O O . TRP B 1 245 ? 4.754 14.336 -1.606 1 98 245 TRP B O 1
ATOM 4808 N N . VAL B 1 246 ? 5.957 14.766 0.156 1 97 246 VAL B N 1
ATOM 4809 C CA . VAL B 1 246 ? 6.395 13.383 0.347 1 97 246 VAL B CA 1
ATOM 4810 C C . VAL B 1 246 ? 6.285 13.008 1.822 1 97 246 VAL B C 1
ATOM 4812 O O . VAL B 1 246 ? 6.312 13.875 2.695 1 97 246 VAL B O 1
ATOM 4815 N N . ASP B 1 247 ? 6.082 11.789 2.107 1 95.5 247 ASP B N 1
ATOM 4816 C CA . ASP B 1 247 ? 6.121 11.359 3.5 1 95.5 247 ASP B CA 1
ATOM 4817 C C . ASP B 1 247 ? 7.555 11.164 3.979 1 95.5 247 ASP B C 1
ATOM 4819 O O . ASP B 1 247 ? 8.492 11.227 3.182 1 95.5 247 ASP B O 1
ATOM 4823 N N . ARG B 1 248 ? 7.742 10.914 5.23 1 93.19 248 ARG B N 1
ATOM 4824 C CA . ARG B 1 248 ? 9.062 10.812 5.844 1 93.19 248 ARG B CA 1
ATOM 4825 C C . ARG B 1 248 ? 9.789 9.555 5.371 1 93.19 248 ARG B C 1
ATOM 4827 O O . ARG B 1 248 ? 11.016 9.516 5.332 1 93.19 248 ARG B O 1
ATOM 4834 N N . ALA B 1 249 ? 8.977 8.555 4.945 1 89.5 249 ALA B N 1
ATOM 4835 C CA . ALA B 1 249 ? 9.609 7.359 4.398 1 89.5 249 ALA B CA 1
ATOM 4836 C C . ALA B 1 249 ? 10.414 7.691 3.145 1 89.5 249 ALA B C 1
ATOM 4838 O O . ALA B 1 249 ? 11.539 7.223 2.982 1 89.5 249 ALA B O 1
ATOM 4839 N N . PHE B 1 250 ? 9.883 8.484 2.342 1 93 250 PHE B N 1
ATOM 4840 C CA . PHE B 1 250 ? 10.547 8.898 1.112 1 93 250 PHE B CA 1
ATOM 4841 C C . PHE B 1 250 ? 11.773 9.75 1.422 1 93 250 PHE B C 1
ATOM 4843 O O . PHE B 1 250 ? 12.867 9.469 0.924 1 93 250 PHE B O 1
ATOM 4850 N N . SER B 1 251 ? 11.594 10.805 2.209 1 94.44 251 SER B N 1
ATOM 4851 C CA . SER B 1 251 ? 12.695 11.734 2.451 1 94.44 251 SER B CA 1
ATOM 4852 C C . SER B 1 251 ? 13.828 11.055 3.215 1 94.44 251 SER B C 1
ATOM 4854 O O . SER B 1 251 ? 15.008 11.359 2.99 1 94.44 251 SER B O 1
ATOM 4856 N N . THR B 1 252 ? 13.523 10.148 4.09 1 91.31 252 THR B N 1
ATOM 4857 C CA . THR B 1 252 ? 14.539 9.383 4.801 1 91.31 252 THR B CA 1
ATOM 4858 C C . THR B 1 252 ? 15.305 8.484 3.84 1 91.31 252 THR B C 1
ATOM 4860 O O . THR B 1 252 ? 16.516 8.32 3.965 1 91.31 252 THR B O 1
ATOM 4863 N N . ALA B 1 253 ? 14.578 7.871 2.955 1 92.06 253 ALA B N 1
ATOM 4864 C CA . ALA B 1 253 ? 15.227 7.035 1.949 1 92.06 253 ALA B CA 1
ATOM 4865 C C . ALA B 1 253 ? 16.188 7.859 1.088 1 92.06 253 ALA B C 1
ATOM 4867 O O . ALA B 1 253 ? 17.25 7.387 0.711 1 92.06 253 ALA B O 1
ATOM 4868 N N . VAL B 1 254 ? 15.75 9.047 0.746 1 93 254 VAL B N 1
ATOM 4869 C CA . VAL B 1 254 ? 16.609 9.953 -0.014 1 93 254 VAL B CA 1
ATOM 4870 C C . VAL B 1 254 ? 17.891 10.234 0.776 1 93 254 VAL B C 1
ATOM 4872 O O . VAL B 1 254 ? 18.984 10.094 0.254 1 93 254 VAL B O 1
ATOM 4875 N N . LEU B 1 255 ? 17.703 10.609 2.006 1 91.69 255 LEU B N 1
ATOM 4876 C CA . LEU B 1 255 ? 18.828 10.93 2.871 1 91.69 255 LEU B CA 1
ATOM 4877 C C . LEU B 1 255 ? 19.766 9.727 3.004 1 91.69 255 LEU B C 1
ATOM 4879 O O . LEU B 1 255 ? 20.969 9.844 2.754 1 91.69 255 LEU B O 1
ATOM 4883 N N . ASP B 1 256 ? 19.234 8.586 3.291 1 87.44 256 ASP B N 1
ATOM 4884 C CA . ASP B 1 256 ? 20.016 7.371 3.484 1 87.44 256 ASP B CA 1
ATOM 4885 C C . ASP B 1 256 ? 20.703 6.949 2.186 1 87.44 256 ASP B C 1
ATOM 4887 O O . ASP B 1 256 ? 21.859 6.516 2.199 1 87.44 256 ASP B O 1
ATOM 4891 N N . GLY B 1 257 ? 19.953 7.035 1.105 1 88.25 257 GLY B N 1
ATOM 4892 C CA . GLY B 1 257 ? 20.516 6.68 -0.186 1 88.25 257 GLY B CA 1
ATOM 4893 C C . GLY B 1 257 ? 21.703 7.535 -0.57 1 88.25 257 GLY B C 1
ATOM 4894 O O . GLY B 1 257 ? 22.719 7.016 -1.029 1 88.25 257 GLY B O 1
ATOM 4895 N N . ILE B 1 258 ? 21.547 8.711 -0.336 1 84.56 258 ILE B N 1
ATOM 4896 C CA . ILE B 1 258 ? 22.625 9.625 -0.688 1 84.56 258 ILE B CA 1
ATOM 4897 C C . ILE B 1 258 ? 23.828 9.367 0.211 1 84.56 258 ILE B C 1
ATOM 4899 O O . ILE B 1 258 ? 24.969 9.336 -0.261 1 84.56 258 ILE B O 1
ATOM 4903 N N . TYR B 1 259 ? 23.609 9.062 1.416 1 81.12 259 TYR B N 1
ATOM 4904 C CA . TYR B 1 259 ? 24.703 8.828 2.361 1 81.12 259 TYR B CA 1
ATOM 4905 C C . TYR B 1 259 ? 25.328 7.453 2.139 1 81.12 259 TYR B C 1
ATOM 4907 O O . TYR B 1 259 ? 26.547 7.324 2.08 1 81.12 259 TYR B O 1
ATOM 4915 N N . THR B 1 260 ? 24.5 6.449 2.01 1 81.44 260 THR B N 1
ATOM 4916 C CA . THR B 1 260 ? 24.969 5.07 1.917 1 81.44 260 THR B CA 1
ATOM 4917 C C . THR B 1 260 ? 25.703 4.836 0.602 1 81.44 260 THR B C 1
ATOM 4919 O O . THR B 1 260 ? 26.734 4.145 0.571 1 81.44 260 THR B O 1
ATOM 4922 N N . PHE B 1 261 ? 25.203 5.5 -0.438 1 83.88 261 PHE B N 1
ATOM 4923 C CA . PHE B 1 261 ? 25.766 5.246 -1.761 1 83.88 261 PHE B CA 1
ATOM 4924 C C . PHE B 1 261 ? 26.703 6.371 -2.182 1 83.88 261 PHE B C 1
ATOM 4926 O O . PHE B 1 261 ? 27.297 6.32 -3.26 1 83.88 261 PHE B O 1
ATOM 4933 N N . HIS B 1 262 ? 26.797 7.359 -1.337 1 79.19 262 HIS B N 1
ATOM 4934 C CA . HIS B 1 262 ? 27.516 8.57 -1.719 1 79.19 262 HIS B CA 1
ATOM 4935 C C . HIS B 1 262 ? 27.031 9.102 -3.061 1 79.19 262 HIS B C 1
ATOM 4937 O O . HIS B 1 262 ? 27.828 9.453 -3.926 1 79.19 262 HIS B O 1
ATOM 4943 N N . ALA B 1 263 ? 25.766 9.031 -3.215 1 80.19 263 ALA B N 1
ATOM 4944 C CA . ALA B 1 263 ? 25.141 9.359 -4.492 1 80.19 263 ALA B CA 1
ATOM 4945 C C . ALA B 1 263 ? 24.828 10.852 -4.59 1 80.19 263 ALA B C 1
ATOM 4947 O O . ALA B 1 263 ? 24.547 11.5 -3.582 1 80.19 263 ALA B O 1
ATOM 4948 N N . SER B 1 264 ? 24.906 11.391 -5.77 1 81.31 264 SER B N 1
ATOM 4949 C CA . SER B 1 264 ? 24.391 12.727 -6.031 1 81.31 264 SER B CA 1
ATOM 4950 C C . SER B 1 264 ? 22.859 12.727 -6.055 1 81.31 264 SER B C 1
ATOM 4952 O O . SER B 1 264 ? 22.234 11.672 -6.18 1 81.31 264 SER B O 1
ATOM 4954 N N . ALA B 1 265 ? 22.344 13.93 -5.879 1 85.81 265 ALA B N 1
ATOM 4955 C CA . ALA B 1 265 ? 20.906 14.07 -6.016 1 85.81 265 ALA B CA 1
ATOM 4956 C C . ALA B 1 265 ? 20.438 13.602 -7.395 1 85.81 265 ALA B C 1
ATOM 4958 O O . ALA B 1 265 ? 19.344 13.039 -7.527 1 85.81 265 ALA B O 1
ATOM 4959 N N . ALA B 1 266 ? 21.234 13.812 -8.352 1 86 266 ALA B N 1
ATOM 4960 C CA . ALA B 1 266 ? 20.906 13.406 -9.719 1 86 266 ALA B CA 1
ATOM 4961 C C . ALA B 1 266 ? 20.844 11.891 -9.844 1 86 266 ALA B C 1
ATOM 4963 O O . ALA B 1 266 ? 19.906 11.344 -10.43 1 86 266 ALA B O 1
ATOM 4964 N N . ALA B 1 267 ? 21.859 11.273 -9.281 1 84.44 267 ALA B N 1
ATOM 4965 C CA . ALA B 1 267 ? 21.891 9.812 -9.336 1 84.44 267 ALA B CA 1
ATOM 4966 C C . ALA B 1 267 ? 20.703 9.203 -8.602 1 84.44 267 ALA B C 1
ATOM 4968 O O . ALA B 1 267 ? 20.078 8.266 -9.094 1 84.44 267 ALA B O 1
ATOM 4969 N N . TYR B 1 268 ? 20.375 9.773 -7.477 1 91.38 268 TYR B N 1
ATOM 4970 C CA . TYR B 1 268 ? 19.219 9.25 -6.738 1 91.38 268 TYR B CA 1
ATOM 4971 C C . TYR B 1 268 ? 17.922 9.5 -7.496 1 91.38 268 TYR B C 1
ATOM 4973 O O . TYR B 1 268 ? 17.016 8.672 -7.465 1 91.38 268 TYR B O 1
ATOM 4981 N N . THR B 1 269 ? 17.828 10.625 -8.133 1 90.44 269 THR B N 1
ATOM 4982 C CA . THR B 1 269 ? 16.672 10.938 -8.945 1 90.44 269 THR B CA 1
ATOM 4983 C C . THR B 1 269 ? 16.484 9.891 -10.047 1 90.44 269 THR B C 1
ATOM 4985 O O . THR B 1 269 ? 15.367 9.406 -10.258 1 90.44 269 THR B O 1
ATOM 4988 N N . GLU B 1 270 ? 17.531 9.578 -10.664 1 87.56 270 GLU B N 1
ATOM 4989 C CA . GLU B 1 270 ? 17.484 8.57 -11.719 1 87.56 270 GLU B CA 1
ATOM 4990 C C . GLU B 1 270 ? 17.047 7.215 -11.172 1 87.56 270 GLU B C 1
ATOM 4992 O O . GLU B 1 270 ? 16.156 6.57 -11.75 1 87.56 270 GLU B O 1
ATOM 4997 N N . PHE B 1 271 ? 17.609 6.844 -10.062 1 89.25 271 PHE B N 1
ATOM 4998 C CA . PHE B 1 271 ? 17.234 5.598 -9.406 1 89.25 271 PHE B CA 1
ATOM 4999 C C . PHE B 1 271 ? 15.75 5.57 -9.094 1 89.25 271 PHE B C 1
ATOM 5001 O O . PHE B 1 271 ? 15.055 4.625 -9.453 1 89.25 271 PHE B O 1
ATOM 5008 N N . TRP B 1 272 ? 15.266 6.641 -8.414 1 91.5 272 TRP B N 1
ATOM 5009 C CA . TRP B 1 272 ? 13.859 6.707 -8.023 1 91.5 272 TRP B CA 1
ATOM 5010 C C . TRP B 1 272 ? 12.953 6.629 -9.25 1 91.5 272 TRP B C 1
ATOM 5012 O O . TRP B 1 272 ? 12 5.848 -9.281 1 91.5 272 TRP B O 1
ATOM 5022 N N . ASN B 1 273 ? 13.211 7.426 -10.242 1 90.19 273 ASN B N 1
ATOM 5023 C CA . ASN B 1 273 ? 12.352 7.523 -11.414 1 90.19 273 ASN B CA 1
ATOM 5024 C C . ASN B 1 273 ? 12.344 6.223 -12.211 1 90.19 273 ASN B C 1
ATOM 5026 O O . ASN B 1 273 ? 11.32 5.863 -12.812 1 90.19 273 ASN B O 1
ATOM 5030 N N . ASN B 1 274 ? 13.367 5.469 -12.141 1 84.19 274 ASN B N 1
ATOM 5031 C CA . ASN B 1 274 ? 13.438 4.184 -12.82 1 84.19 274 ASN B CA 1
ATOM 5032 C C . ASN B 1 274 ? 12.695 3.096 -12.047 1 84.19 274 ASN B C 1
ATOM 5034 O O . ASN B 1 274 ? 12.078 2.213 -12.648 1 84.19 274 ASN B O 1
ATOM 5038 N N . CYS B 1 275 ? 12.742 3.203 -10.766 1 85.75 275 CYS B N 1
ATOM 5039 C CA . CYS B 1 275 ? 12.281 2.096 -9.938 1 85.75 275 CYS B CA 1
ATOM 5040 C C . CYS B 1 275 ? 10.836 2.303 -9.5 1 85.75 275 CYS B C 1
ATOM 5042 O O . CYS B 1 275 ? 10.094 1.335 -9.32 1 85.75 275 CYS B O 1
ATOM 5044 N N . PHE B 1 276 ? 10.5 3.551 -9.289 1 81.88 276 PHE B N 1
ATOM 5045 C CA . PHE B 1 276 ? 9.234 3.77 -8.594 1 81.88 276 PHE B CA 1
ATOM 5046 C C . PHE B 1 276 ? 8.242 4.484 -9.5 1 81.88 276 PHE B C 1
ATOM 5048 O O . PHE B 1 276 ? 7.051 4.57 -9.18 1 81.88 276 PHE B O 1
ATOM 5055 N N . ASP B 1 277 ? 8.742 4.969 -10.609 1 77 277 ASP B N 1
ATOM 5056 C CA . ASP B 1 277 ? 7.824 5.609 -11.539 1 77 277 ASP B CA 1
ATOM 5057 C C . ASP B 1 277 ? 7.348 4.629 -12.609 1 77 277 ASP B C 1
ATOM 5059 O O . ASP B 1 277 ? 8.008 4.457 -13.641 1 77 277 ASP B O 1
ATOM 5063 N N . LYS B 1 278 ? 6.277 3.988 -12.398 1 64.69 278 LYS B N 1
ATOM 5064 C CA . LYS B 1 278 ? 5.809 2.943 -13.305 1 64.69 278 LYS B CA 1
ATOM 5065 C C . LYS B 1 278 ? 5.047 3.541 -14.484 1 64.69 278 LYS B C 1
ATOM 5067 O O . LYS B 1 278 ? 5.121 3.027 -15.602 1 64.69 278 LYS B O 1
ATOM 5072 N N . ASP B 1 279 ? 4.336 4.621 -14.242 1 64.94 279 ASP B N 1
ATOM 5073 C CA . ASP B 1 279 ? 3.447 5.125 -15.289 1 64.94 279 ASP B CA 1
ATOM 5074 C C . ASP B 1 279 ? 3.828 6.547 -15.695 1 64.94 279 ASP B C 1
ATOM 5076 O O . ASP B 1 279 ? 3.047 7.242 -16.344 1 64.94 279 ASP B O 1
ATOM 5080 N N . GLY B 1 280 ? 5.055 6.93 -15.305 1 68.88 280 GLY B N 1
ATOM 5081 C CA . GLY B 1 280 ? 5.48 8.273 -15.672 1 68.88 280 GLY B CA 1
ATOM 5082 C C . GLY B 1 280 ? 4.871 9.352 -14.797 1 68.88 280 GLY B C 1
ATOM 5083 O O . GLY B 1 280 ? 5.195 10.531 -14.945 1 68.88 280 GLY B O 1
ATOM 5084 N N . LYS B 1 281 ? 4.023 8.977 -13.922 1 67.94 281 LYS B N 1
ATOM 5085 C CA . LYS B 1 281 ? 3.299 9.961 -13.125 1 67.94 281 LYS B CA 1
ATOM 5086 C C . LYS B 1 281 ? 3.996 10.203 -11.789 1 67.94 281 LYS B C 1
ATOM 5088 O O . LYS B 1 281 ? 3.725 11.203 -11.109 1 67.94 281 LYS B O 1
ATOM 5093 N N . GLY B 1 282 ? 4.898 9.383 -11.484 1 77.5 282 GLY B N 1
ATOM 5094 C CA . GLY B 1 282 ? 5.539 9.469 -10.18 1 77.5 282 GLY B CA 1
ATOM 5095 C C . GLY B 1 282 ? 6.961 10 -10.25 1 77.5 282 GLY B C 1
ATOM 5096 O O . GLY B 1 282 ? 7.754 9.789 -9.336 1 77.5 282 GLY B O 1
ATOM 5097 N N . ARG B 1 283 ? 7.219 10.742 -11.328 1 88.69 283 ARG B N 1
ATOM 5098 C CA . ARG B 1 283 ? 8.594 11.211 -11.5 1 88.69 283 ARG B CA 1
ATOM 5099 C C . ARG B 1 283 ? 8.891 12.391 -10.578 1 88.69 283 ARG B C 1
ATOM 5101 O O . ARG B 1 283 ? 8.016 13.227 -10.328 1 88.69 283 ARG B O 1
ATOM 5108 N N . VAL B 1 284 ? 10.062 12.383 -10.117 1 94.19 284 VAL B N 1
ATOM 5109 C CA . VAL B 1 284 ? 10.555 13.484 -9.297 1 94.19 284 VAL B CA 1
ATOM 5110 C C . VAL B 1 284 ? 11.75 14.141 -9.977 1 94.19 284 VAL B C 1
ATOM 5112 O O . VAL B 1 284 ? 12.445 13.5 -10.773 1 94.19 284 VAL B O 1
ATOM 5115 N N . SER B 1 285 ? 11.938 15.391 -9.75 1 93.31 285 SER B N 1
ATOM 5116 C CA . SER B 1 285 ? 13.086 16.109 -10.305 1 93.31 285 SER B CA 1
ATOM 5117 C C . SER B 1 285 ? 14.273 16.078 -9.344 1 93.31 285 SER B C 1
ATOM 5119 O O . SER B 1 285 ? 14.102 15.82 -8.148 1 93.31 285 SER B O 1
ATOM 5121 N N . ARG B 1 286 ? 15.398 16.422 -9.898 1 92.12 286 ARG B N 1
ATOM 5122 C CA . ARG B 1 286 ? 16.609 16.531 -9.094 1 92.12 286 ARG B CA 1
ATOM 5123 C C . ARG B 1 286 ? 16.453 17.578 -8 1 92.12 286 ARG B C 1
ATOM 5125 O O . ARG B 1 286 ? 16.906 17.375 -6.871 1 92.12 286 ARG B O 1
ATOM 5132 N N . ARG B 1 287 ? 15.82 18.656 -8.336 1 91.75 287 ARG B N 1
ATOM 5133 C CA . ARG B 1 287 ? 15.594 19.719 -7.371 1 91.75 287 ARG B CA 1
ATOM 5134 C C . ARG B 1 287 ? 14.711 19.234 -6.223 1 91.75 287 ARG B C 1
ATOM 5136 O O . ARG B 1 287 ? 14.961 19.562 -5.062 1 91.75 287 ARG B O 1
ATOM 5143 N N . GLN B 1 288 ? 13.758 18.453 -6.547 1 94.88 288 GLN B N 1
ATOM 5144 C CA . GLN B 1 288 ? 12.844 17.906 -5.547 1 94.88 288 GLN B CA 1
ATOM 5145 C C . GLN B 1 288 ? 13.555 16.922 -4.629 1 94.88 288 GLN B C 1
ATOM 5147 O O . GLN B 1 288 ? 13.336 16.922 -3.416 1 94.88 288 GLN B O 1
ATOM 5152 N N . VAL B 1 289 ? 14.398 16.141 -5.188 1 93.44 289 VAL B N 1
ATOM 5153 C CA . VAL B 1 289 ? 15.195 15.195 -4.402 1 93.44 289 VAL B CA 1
ATOM 5154 C C . VAL B 1 289 ? 16.141 15.969 -3.48 1 93.44 289 VAL B C 1
ATOM 5156 O O . VAL B 1 289 ? 16.281 15.633 -2.301 1 93.44 289 VAL B O 1
ATOM 5159 N N . TRP B 1 290 ? 16.734 17.031 -3.994 1 90.88 290 TRP B N 1
ATOM 5160 C CA . TRP B 1 290 ? 17.609 17.859 -3.184 1 90.88 290 TRP B CA 1
ATOM 5161 C C . TRP B 1 290 ? 16.844 18.516 -2.037 1 90.88 290 TRP B C 1
ATOM 5163 O O . TRP B 1 290 ? 17.312 18.531 -0.898 1 90.88 290 TRP B O 1
ATOM 5173 N N . GLN B 1 291 ? 15.688 18.953 -2.346 1 93.75 291 GLN B N 1
ATOM 5174 C CA . GLN B 1 291 ? 14.836 19.547 -1.318 1 93.75 291 GLN B CA 1
ATOM 5175 C C . GLN B 1 291 ? 14.5 18.531 -0.232 1 93.75 291 GLN B C 1
ATOM 5177 O O . GLN B 1 291 ? 14.531 18.844 0.958 1 93.75 291 GLN B O 1
ATOM 5182 N N . ALA B 1 292 ? 14.188 17.344 -0.672 1 95.81 292 ALA B N 1
ATOM 5183 C CA . ALA B 1 292 ? 13.883 16.281 0.284 1 95.81 292 ALA B CA 1
ATOM 5184 C C . ALA B 1 292 ? 15.078 15.992 1.185 1 95.81 292 ALA B C 1
ATOM 5186 O O . ALA B 1 292 ? 14.93 15.828 2.396 1 95.81 292 ALA B O 1
ATOM 5187 N N . PHE B 1 293 ? 16.234 16.016 0.621 1 91.38 293 PHE B N 1
ATOM 5188 C CA . PHE B 1 293 ? 17.469 15.766 1.364 1 91.38 293 PHE B CA 1
ATOM 5189 C C . PHE B 1 293 ? 17.688 16.828 2.43 1 91.38 293 PHE B C 1
ATOM 5191 O O . PHE B 1 293 ? 17.906 16.516 3.602 1 91.38 293 PHE B O 1
ATOM 5198 N N . VAL B 1 294 ? 17.578 18.047 2.01 1 88.56 294 VAL B N 1
ATOM 5199 C CA . VAL B 1 294 ? 17.828 19.172 2.912 1 88.56 294 VAL B CA 1
ATOM 5200 C C . VAL B 1 294 ? 16.781 19.188 4.016 1 88.56 294 VAL B C 1
ATOM 5202 O O . VAL B 1 294 ? 17.109 19.281 5.199 1 88.56 294 VAL B O 1
ATOM 5205 N N . GLN B 1 295 ? 15.531 19.078 3.613 1 92.88 295 GLN B N 1
ATOM 5206 C CA . GLN B 1 295 ? 14.43 19.141 4.562 1 92.88 295 GLN B CA 1
ATOM 5207 C C . GLN B 1 295 ? 14.531 18.031 5.602 1 92.88 295 GLN B C 1
ATOM 5209 O O . GLN B 1 295 ? 14.297 18.266 6.789 1 92.88 295 GLN B O 1
ATOM 5214 N N . GLU B 1 296 ? 14.844 16.859 5.145 1 93 296 GLU B N 1
ATOM 5215 C CA . GLU B 1 296 ? 14.984 15.734 6.074 1 93 296 GLU B CA 1
ATOM 5216 C C . GLU B 1 296 ? 16.203 15.922 6.977 1 93 296 GLU B C 1
ATOM 5218 O O . GLU B 1 296 ? 16.125 15.656 8.18 1 93 296 GLU B O 1
ATOM 5223 N N . SER B 1 297 ? 17.266 16.422 6.43 1 85.75 297 SER B N 1
ATOM 5224 C CA . SER B 1 297 ? 18.484 16.656 7.195 1 85.75 297 SER B CA 1
ATOM 5225 C C . SER B 1 297 ? 18.25 17.656 8.32 1 85.75 297 SER B C 1
ATOM 5227 O O . SER B 1 297 ? 18.656 17.422 9.461 1 85.75 297 SER B O 1
ATOM 5229 N N . ILE B 1 298 ? 17.594 18.656 7.969 1 86.31 298 ILE B N 1
ATOM 5230 C CA . ILE B 1 298 ? 17.328 19.719 8.938 1 86.31 298 ILE B CA 1
ATOM 5231 C C . ILE B 1 298 ? 16.484 19.156 10.086 1 86.31 298 ILE B C 1
ATOM 5233 O O . ILE B 1 298 ? 16.766 19.438 11.25 1 86.31 298 ILE B O 1
ATOM 5237 N N . ARG B 1 299 ? 15.539 18.391 9.805 1 89.5 299 ARG B N 1
ATOM 5238 C CA . ARG B 1 299 ? 14.633 17.844 10.812 1 89.5 299 ARG B CA 1
ATOM 5239 C C . ARG B 1 299 ? 15.328 16.797 11.664 1 89.5 299 ARG B C 1
ATOM 5241 O O . ARG B 1 299 ? 15.062 16.672 12.859 1 89.5 299 ARG B O 1
ATOM 5248 N N . MET B 1 300 ? 16.141 16.078 11.023 1 85.19 300 MET B N 1
ATOM 5249 C CA . MET B 1 300 ? 16.906 15.086 11.773 1 85.19 300 MET B CA 1
ATOM 5250 C C . MET B 1 300 ? 17.828 15.766 12.789 1 85.19 300 MET B C 1
ATOM 5252 O O . MET B 1 300 ? 17.891 15.359 13.945 1 85.19 300 MET B O 1
ATOM 5256 N N . VAL B 1 301 ? 18.484 16.781 12.359 1 81.75 301 VAL B N 1
ATOM 5257 C CA . VAL B 1 301 ? 19.422 17.5 13.227 1 81.75 301 VAL B CA 1
ATOM 5258 C C . VAL B 1 301 ? 18.656 18.234 14.32 1 81.75 301 VAL B C 1
ATOM 5260 O O . VAL B 1 301 ? 19.047 18.203 15.492 1 81.75 301 VAL B O 1
ATOM 5263 N N . ALA B 1 302 ? 17.594 18.812 13.914 1 86.12 302 ALA B N 1
ATOM 5264 C CA . ALA B 1 302 ? 16.766 19.547 14.883 1 86.12 302 ALA B CA 1
ATOM 5265 C C . ALA B 1 302 ? 16.203 18.594 15.938 1 86.12 302 ALA B C 1
ATOM 5267 O O . ALA B 1 302 ? 16.172 18.922 17.125 1 86.12 302 ALA B O 1
ATOM 5268 N N . SER B 1 303 ? 15.734 17.453 15.469 1 84.56 303 SER B N 1
ATOM 5269 C CA . SER B 1 303 ? 15.172 16.469 16.391 1 84.56 303 SER B CA 1
ATOM 5270 C C . SER B 1 303 ? 16.219 16 17.406 1 84.56 303 SER B C 1
ATOM 5272 O O . SER B 1 303 ? 15.898 15.781 18.562 1 84.56 303 SER B O 1
ATOM 5274 N N . ALA B 1 304 ? 17.359 15.828 16.984 1 75.94 304 ALA B N 1
ATOM 5275 C CA . ALA B 1 304 ? 18.453 15.406 17.859 1 75.94 304 ALA B CA 1
ATOM 5276 C C . ALA B 1 304 ? 18.734 16.453 18.938 1 75.94 304 ALA B C 1
ATOM 5278 O O . ALA B 1 304 ? 19.156 16.109 20.031 1 75.94 304 ALA B O 1
ATOM 5279 N N . SER B 1 305 ? 18.469 17.656 18.641 1 75.62 305 SER B N 1
ATOM 5280 C CA . SER B 1 305 ? 18.672 18.75 19.594 1 75.62 305 SER B CA 1
ATOM 5281 C C . SER B 1 305 ? 17.391 19.078 20.344 1 75.62 305 SER B C 1
ATOM 5283 O O . SER B 1 305 ? 17.312 20.094 21.031 1 75.62 305 SER B O 1
ATOM 5285 N N . ASN B 1 306 ? 16.359 18.281 20.047 1 80 306 ASN B N 1
ATOM 5286 C CA . ASN B 1 306 ? 15.047 18.422 20.688 1 80 306 ASN B CA 1
ATOM 5287 C C . ASN B 1 306 ? 14.453 19.797 20.438 1 80 306 ASN B C 1
ATOM 5289 O O . ASN B 1 306 ? 13.938 20.438 21.359 1 80 306 ASN B O 1
ATOM 5293 N N . THR B 1 307 ? 14.734 20.266 19.281 1 80.81 307 THR B N 1
ATOM 5294 C CA . THR B 1 307 ? 14.195 21.578 18.906 1 80.81 307 THR B CA 1
ATOM 5295 C C . THR B 1 307 ? 13.672 21.562 17.484 1 80.81 307 THR B C 1
ATOM 5297 O O . THR B 1 307 ? 13.758 20.531 16.797 1 80.81 307 THR B O 1
ATOM 5300 N N . HIS B 1 308 ? 12.938 22.656 17.156 1 86.44 308 HIS B N 1
ATOM 5301 C CA . HIS B 1 308 ? 12.578 22.922 15.758 1 86.44 308 HIS B CA 1
ATOM 5302 C C . HIS B 1 308 ? 13.422 24.062 15.18 1 86.44 308 HIS B C 1
ATOM 5304 O O . HIS B 1 308 ? 13.852 24.953 15.906 1 86.44 308 HIS B O 1
ATOM 5310 N N . LEU B 1 309 ? 13.664 23.891 13.922 1 89.12 309 LEU B N 1
ATOM 5311 C CA . LEU B 1 309 ? 14.32 25 13.242 1 89.12 309 LEU B CA 1
ATOM 5312 C C . LEU B 1 309 ? 13.336 26.156 13.023 1 89.12 309 LEU B C 1
ATOM 5314 O O . LEU B 1 309 ? 12.266 25.953 12.453 1 89.12 309 LEU B O 1
ATOM 5318 N N . THR B 1 310 ? 13.68 27.281 13.523 1 91.69 310 THR B N 1
ATOM 5319 C CA . THR B 1 310 ? 12.891 28.484 13.328 1 91.69 310 THR B CA 1
ATOM 5320 C C . THR B 1 310 ? 13.719 29.562 12.609 1 91.69 310 THR B C 1
ATOM 5322 O O . THR B 1 310 ? 14.75 30 13.117 1 91.69 310 THR B O 1
ATOM 5325 N N . ILE B 1 311 ? 13.25 29.922 11.422 1 92.25 311 ILE B N 1
ATOM 5326 C CA . ILE B 1 311 ? 13.953 30.953 10.656 1 92.25 311 ILE B CA 1
ATOM 5327 C C . ILE B 1 311 ? 12.945 31.844 9.93 1 92.25 311 ILE B C 1
ATOM 5329 O O . ILE B 1 311 ? 11.742 31.609 10.008 1 92.25 311 ILE B O 1
ATOM 5333 N N . VAL B 1 312 ? 13.477 32.844 9.266 1 92.38 312 VAL B N 1
ATOM 5334 C CA . VAL B 1 312 ? 12.633 33.75 8.516 1 92.38 312 VAL B CA 1
ATOM 5335 C C . VAL B 1 312 ? 11.906 33 7.402 1 92.38 312 VAL B C 1
ATOM 5337 O O . VAL B 1 312 ? 12.477 32.125 6.754 1 92.38 312 VAL B O 1
ATOM 5340 N N . ASP B 1 313 ? 10.648 33.312 7.18 1 92.5 313 ASP B N 1
ATOM 5341 C CA . ASP B 1 313 ? 9.812 32.688 6.172 1 92.5 313 ASP B CA 1
ATOM 5342 C C . ASP B 1 313 ? 10.156 33.188 4.77 1 92.5 313 ASP B C 1
ATOM 5344 O O . ASP B 1 313 ? 10.664 34.281 4.613 1 92.5 313 ASP B O 1
ATOM 5348 N N . GLY B 1 314 ? 9.969 32.312 3.775 1 88.12 314 GLY B N 1
ATOM 5349 C CA . GLY B 1 314 ? 10.07 32.719 2.385 1 88.12 314 GLY B CA 1
ATOM 5350 C C . GLY B 1 314 ? 11.445 32.469 1.793 1 88.12 314 GLY B C 1
ATOM 5351 O O . GLY B 1 314 ? 11.727 32.906 0.678 1 88.12 314 GLY B O 1
ATOM 5352 N N . LEU B 1 315 ? 12.25 31.844 2.471 1 88.44 315 LEU B N 1
ATOM 5353 C CA . LEU B 1 315 ? 13.602 31.594 1.992 1 88.44 315 LEU B CA 1
ATOM 5354 C C . LEU B 1 315 ? 13.625 30.422 1.015 1 88.44 315 LEU B C 1
ATOM 5356 O O . LEU B 1 315 ? 12.875 29.453 1.177 1 88.44 315 LEU B O 1
ATOM 5360 N N . GLY B 1 316 ? 14.484 30.578 0.017 1 87.5 316 GLY B N 1
ATOM 5361 C CA . GLY B 1 316 ? 14.766 29.438 -0.848 1 87.5 316 GLY B CA 1
ATOM 5362 C C . GLY B 1 316 ? 15.602 28.375 -0.172 1 87.5 316 GLY B C 1
ATOM 5363 O O . GLY B 1 316 ? 16.172 28.594 0.9 1 87.5 316 GLY B O 1
ATOM 5364 N N . ILE B 1 317 ? 15.719 27.328 -0.819 1 86.69 317 ILE B N 1
ATOM 5365 C CA . ILE B 1 317 ? 16.297 26.141 -0.188 1 86.69 317 ILE B CA 1
ATOM 5366 C C . ILE B 1 317 ? 17.766 26.406 0.164 1 86.69 317 ILE B C 1
ATOM 5368 O O . ILE B 1 317 ? 18.25 25.938 1.188 1 86.69 317 ILE B O 1
ATOM 5372 N N . ASN B 1 318 ? 18.438 27.109 -0.656 1 80.81 318 ASN B N 1
ATOM 5373 C CA . ASN B 1 318 ? 19.844 27.422 -0.373 1 80.81 318 ASN B CA 1
ATOM 5374 C C . ASN B 1 318 ? 19.969 28.297 0.868 1 80.81 318 ASN B C 1
ATOM 5376 O O . ASN B 1 318 ? 20.844 28.062 1.713 1 80.81 318 ASN B O 1
ATOM 5380 N N . GLU B 1 319 ? 19.156 29.281 0.935 1 87.62 319 GLU B N 1
ATOM 5381 C CA . GLU B 1 319 ? 19.172 30.172 2.096 1 87.62 319 GLU B CA 1
ATOM 5382 C C . GLU B 1 319 ? 18.719 29.438 3.355 1 87.62 319 GLU B C 1
ATOM 5384 O O . GLU B 1 319 ? 19.25 29.672 4.445 1 87.62 319 GLU B O 1
ATOM 5389 N N . VAL B 1 320 ? 17.781 28.562 3.211 1 88.56 320 VAL B N 1
ATOM 5390 C CA . VAL B 1 320 ? 17.328 27.734 4.328 1 88.56 320 VAL B CA 1
ATOM 5391 C C . VAL B 1 320 ? 18.5 26.906 4.855 1 88.56 320 VAL B C 1
ATOM 5393 O O . VAL B 1 320 ? 18.688 26.812 6.07 1 88.56 320 VAL B O 1
ATOM 5396 N N . THR B 1 321 ? 19.203 26.344 3.949 1 82.5 321 THR B N 1
ATOM 5397 C CA . THR B 1 321 ? 20.344 25.531 4.336 1 82.5 321 THR B CA 1
ATOM 5398 C C . THR B 1 321 ? 21.359 26.359 5.129 1 82.5 321 THR B C 1
ATOM 5400 O O . THR B 1 321 ? 21.828 25.922 6.18 1 82.5 321 THR B O 1
ATOM 5403 N N . LYS B 1 322 ? 21.594 27.531 4.637 1 82.44 322 LYS B N 1
ATOM 5404 C CA . LYS B 1 322 ? 22.547 28.422 5.301 1 82.44 322 LYS B CA 1
ATOM 5405 C C . LYS B 1 322 ? 22.062 28.812 6.699 1 82.44 322 LYS B C 1
ATOM 5407 O O . LYS B 1 322 ? 22.828 28.734 7.664 1 82.44 322 LYS B O 1
ATOM 5412 N N . GLU B 1 323 ? 20.859 29.203 6.777 1 87.38 323 GLU B N 1
ATOM 5413 C CA . GLU B 1 323 ? 20.312 29.609 8.062 1 87.38 323 GLU B CA 1
ATOM 5414 C C . GLU B 1 323 ? 20.25 28.422 9.031 1 87.38 323 GLU B C 1
ATOM 5416 O O . GLU B 1 323 ? 20.484 28.594 10.234 1 87.38 323 GLU B O 1
ATOM 5421 N N . ALA B 1 324 ? 19.922 27.266 8.5 1 86.19 324 ALA B N 1
ATOM 5422 C CA . ALA B 1 324 ? 19.891 26.062 9.336 1 86.19 324 ALA B CA 1
ATOM 5423 C C . ALA B 1 324 ? 21.266 25.781 9.93 1 86.19 324 ALA B C 1
ATOM 5425 O O . ALA B 1 324 ? 21.375 25.391 11.094 1 86.19 324 ALA B O 1
ATOM 5426 N N . TYR B 1 325 ? 22.234 25.969 9.109 1 79.5 325 TYR B N 1
ATOM 5427 C CA . TYR B 1 325 ? 23.594 25.766 9.594 1 79.5 325 TYR B CA 1
ATOM 5428 C C . TYR B 1 325 ? 23.922 26.734 10.727 1 79.5 325 TYR B C 1
ATOM 5430 O O . TYR B 1 325 ? 24.547 26.359 11.719 1 79.5 325 TYR B O 1
ATOM 5438 N N . LYS B 1 326 ? 23.516 27.938 10.609 1 82.75 326 LYS B N 1
ATOM 5439 C CA . LYS B 1 326 ? 23.766 28.969 11.609 1 82.75 326 LYS B CA 1
ATOM 5440 C C . LYS B 1 326 ? 23.078 28.641 12.93 1 82.75 326 LYS B C 1
ATOM 5442 O O . LYS B 1 326 ? 23.656 28.828 14 1 82.75 326 LYS B O 1
ATOM 5447 N N . VAL B 1 327 ? 21.922 28.109 12.82 1 84.69 327 VAL B N 1
ATOM 5448 C CA . VAL B 1 327 ? 21.078 27.922 14 1 84.69 327 VAL B CA 1
ATOM 5449 C C . VAL B 1 327 ? 21.406 26.578 14.656 1 84.69 327 VAL B C 1
ATOM 5451 O O . VAL B 1 327 ? 21.453 26.484 15.883 1 84.69 327 VAL B O 1
ATOM 5454 N N . LEU B 1 328 ? 21.625 25.562 13.844 1 79.81 328 LEU B N 1
ATOM 5455 C CA . LEU B 1 328 ? 21.734 24.203 14.367 1 79.81 328 LEU B CA 1
ATOM 5456 C C . LEU B 1 328 ? 23.188 23.75 14.398 1 79.81 328 LEU B C 1
ATOM 5458 O O . LEU B 1 328 ? 23.531 22.781 15.078 1 79.81 328 LEU B O 1
ATOM 5462 N N . GLY B 1 329 ? 23.969 24.438 13.664 1 69.38 329 GLY B N 1
ATOM 5463 C CA . GLY B 1 329 ? 25.359 24.016 13.539 1 69.38 329 GLY B CA 1
ATOM 5464 C C . GLY B 1 329 ? 26.234 24.453 14.695 1 69.38 329 GLY B C 1
ATOM 5465 O O . GLY B 1 329 ? 25.953 25.484 15.32 1 69.38 329 GLY B O 1
ATOM 5466 N N . GLU B 1 330 ? 26.875 23.453 15.383 1 60.84 330 GLU B N 1
ATOM 5467 C CA . GLU B 1 330 ? 27.938 23.828 16.297 1 60.84 330 GLU B CA 1
ATOM 5468 C C . GLU B 1 330 ? 29.266 23.984 15.57 1 60.84 330 GLU B C 1
ATOM 5470 O O . GLU B 1 330 ? 29.734 23.031 14.93 1 60.84 330 GLU B O 1
ATOM 5475 N N . ASN B 1 331 ? 29.953 25.031 15.898 1 51.62 331 ASN B N 1
ATOM 5476 C CA . ASN B 1 331 ? 31.266 25.328 15.336 1 51.62 331 ASN B CA 1
ATOM 5477 C C . ASN B 1 331 ? 31.297 25.062 13.836 1 51.62 331 ASN B C 1
ATOM 5479 O O . ASN B 1 331 ? 32.281 24.516 13.32 1 51.62 331 ASN B O 1
ATOM 5483 N N . GLY B 1 332 ? 30.203 25.281 13.172 1 46.66 332 GLY B N 1
ATOM 5484 C CA . GLY B 1 332 ? 30.125 25.156 11.727 1 46.66 332 GLY B CA 1
ATOM 5485 C C . GLY B 1 332 ? 29.781 23.75 11.266 1 46.66 332 GLY B C 1
ATOM 5486 O O . GLY B 1 332 ? 29.75 23.469 10.062 1 46.66 332 GLY B O 1
ATOM 5487 N N . PHE B 1 333 ? 29.844 22.828 12.219 1 46.69 333 PHE B N 1
ATOM 5488 C CA . PHE B 1 333 ? 29.516 21.453 11.914 1 46.69 333 PHE B CA 1
ATOM 5489 C C . PHE B 1 333 ? 28.109 21.094 12.422 1 46.69 333 PHE B C 1
ATOM 5491 O O . PHE B 1 333 ? 27.719 21.547 13.5 1 46.69 333 PHE B O 1
ATOM 5498 N N . ILE B 1 334 ? 27.391 20.891 11.547 1 46.19 334 ILE B N 1
ATOM 5499 C CA . ILE B 1 334 ? 26.172 20.25 12.055 1 46.19 334 ILE B CA 1
ATOM 5500 C C . ILE B 1 334 ? 26.516 18.859 12.578 1 46.19 334 ILE B C 1
ATOM 5502 O O . ILE B 1 334 ? 26.938 17.984 11.812 1 46.19 334 ILE B O 1
ATOM 5506 N N . LYS B 1 335 ? 27.125 18.75 13.945 1 42 335 LYS B N 1
ATOM 5507 C CA . LYS B 1 335 ? 27.609 17.562 14.656 1 42 335 LYS B CA 1
ATOM 5508 C C . LYS B 1 335 ? 26.656 16.391 14.477 1 42 335 LYS B C 1
ATOM 5510 O O . LYS B 1 335 ? 26.688 15.422 15.234 1 42 335 LYS B O 1
ATOM 5515 N N . SER B 1 336 ? 26.031 16.406 13.648 1 40.22 336 SER B N 1
ATOM 5516 C CA . SER B 1 336 ? 25.203 15.211 13.766 1 40.22 336 SER B CA 1
ATOM 5517 C C . SER B 1 336 ? 26.047 13.953 13.742 1 40.22 336 SER B C 1
ATOM 5519 O O . SER B 1 336 ? 25.562 12.859 14.047 1 40.22 336 SER B O 1
ATOM 5521 N N . ALA B 1 337 ? 27.406 13.984 13.008 1 37.47 337 ALA B N 1
ATOM 5522 C CA . ALA B 1 337 ? 28.078 12.773 12.539 1 37.47 337 ALA B CA 1
ATOM 5523 C C . ALA B 1 337 ? 29.25 12.414 13.438 1 37.47 337 ALA B C 1
ATOM 5525 O O . ALA B 1 337 ? 30.406 12.523 13.039 1 37.47 337 ALA B O 1
ATOM 5526 N N . ASP B 1 338 ? 29.438 12.57 14.578 1 35.03 338 ASP B N 1
ATOM 5527 C CA . ASP B 1 338 ? 30.656 12.156 15.273 1 35.03 338 ASP B CA 1
ATOM 5528 C C . ASP B 1 338 ? 31.062 10.742 14.875 1 35.03 338 ASP B C 1
ATOM 5530 O O . ASP B 1 338 ? 32.25 10.43 14.797 1 35.03 338 ASP B O 1
ATOM 5534 N N . ASN B 1 339 ? 30.156 9.836 14.859 1 31.2 339 ASN B N 1
ATOM 5535 C CA . ASN B 1 339 ? 30.578 8.445 14.68 1 31.2 339 ASN B CA 1
ATOM 5536 C C . ASN B 1 339 ? 30.562 8.047 13.211 1 31.2 339 ASN B C 1
ATOM 5538 O O . ASN B 1 339 ? 30.562 6.855 12.891 1 31.2 339 ASN B O 1
ATOM 5542 N N . HIS B 1 340 ? 30.312 9.008 12.352 1 33.12 340 HIS B N 1
ATOM 5543 C CA . HIS B 1 340 ? 30.422 8.492 10.984 1 33.12 340 HIS B CA 1
ATOM 5544 C C . HIS B 1 340 ? 31.875 8.555 10.5 1 33.12 340 HIS B C 1
ATOM 5546 O O . HIS B 1 340 ? 32.5 9.617 10.492 1 33.12 340 HIS B O 1
ATOM 5552 N N . ALA B 1 341 ? 32.719 7.488 10.773 1 29.14 341 ALA B N 1
ATOM 5553 C CA . ALA B 1 341 ? 34 7.32 10.156 1 29.14 341 ALA B CA 1
ATOM 5554 C C . ALA B 1 341 ? 33.875 7.184 8.641 1 29.14 341 ALA B C 1
ATOM 5556 O O . ALA B 1 341 ? 33.25 6.242 8.148 1 29.14 341 ALA B O 1
ATOM 5557 N N . CYS B 1 342 ? 33.688 8.266 7.918 1 33.12 342 CYS B N 1
ATOM 5558 C CA . CYS B 1 342 ? 33.875 8.164 6.473 1 33.12 342 CYS B CA 1
ATOM 5559 C C . CYS B 1 342 ? 35.25 7.652 6.125 1 33.12 342 CYS B C 1
ATOM 5561 O O . CYS B 1 342 ? 36.156 8.438 5.848 1 33.12 342 CYS B O 1
ATOM 5563 N N . ALA B 1 343 ? 35.812 6.824 6.754 1 31.7 343 ALA B N 1
ATOM 5564 C CA . ALA B 1 343 ? 37.156 6.418 6.309 1 31.7 343 ALA B CA 1
ATOM 5565 C C . ALA B 1 343 ? 37.156 6.07 4.824 1 31.7 343 ALA B C 1
ATOM 5567 O O . ALA B 1 343 ? 38.125 6.379 4.105 1 31.7 343 ALA B O 1
ATOM 5568 N N . GLU B 1 344 ? 36.312 5.148 4.363 1 29.33 344 GLU B N 1
ATOM 5569 C CA . GLU B 1 344 ? 36.5 4.543 3.049 1 29.33 344 GLU B CA 1
ATOM 5570 C C . GLU B 1 344 ? 35.656 5.273 1.987 1 29.33 344 GLU B C 1
ATOM 5572 O O . GLU B 1 344 ? 35.5 4.77 0.877 1 29.33 344 GLU B O 1
ATOM 5577 N N . CYS B 1 345 ? 35.062 6.352 2.252 1 33.59 345 CYS B N 1
ATOM 5578 C CA . CYS B 1 345 ? 34.312 7.086 1.247 1 33.59 345 CYS B CA 1
ATOM 5579 C C . CYS B 1 345 ? 35.219 7.641 0.167 1 33.59 345 CYS B C 1
ATOM 5581 O O . CYS B 1 345 ? 36.188 8.328 0.471 1 33.59 345 CYS B O 1
ATOM 5583 N N . THR B 1 346 ? 35.406 6.969 -0.893 1 33.5 346 THR B N 1
ATOM 5584 C CA . THR B 1 346 ? 36.25 7.316 -2.014 1 33.5 346 THR B CA 1
ATOM 5585 C C . THR B 1 346 ? 35.625 8.43 -2.855 1 33.5 346 THR B C 1
ATOM 5587 O O . THR B 1 346 ? 36.094 8.703 -3.965 1 33.5 346 THR B O 1
ATOM 5590 N N . HIS B 1 347 ? 34.438 8.945 -2.438 1 31.16 347 HIS B N 1
ATOM 5591 C CA . HIS B 1 347 ? 33.906 9.945 -3.359 1 31.16 347 HIS B CA 1
ATOM 5592 C C . HIS B 1 347 ? 34.844 11.164 -3.441 1 31.16 347 HIS B C 1
ATOM 5594 O O . HIS B 1 347 ? 35.438 11.555 -2.443 1 31.16 347 HIS B O 1
ATOM 5600 N N . LYS B 1 348 ? 35.156 11.594 -4.535 1 34.06 348 LYS B N 1
ATOM 5601 C CA . LYS B 1 348 ? 36.031 12.742 -4.766 1 34.06 348 LYS B CA 1
ATOM 5602 C C . LYS B 1 348 ? 35.594 13.945 -3.949 1 34.06 348 LYS B C 1
ATOM 5604 O O . LYS B 1 348 ? 36.406 14.75 -3.514 1 34.06 348 LYS B O 1
ATOM 5609 N N . HIS B 1 349 ? 34.281 14.07 -3.764 1 33.12 349 HIS B N 1
ATOM 5610 C CA . HIS B 1 349 ? 33.812 15.273 -3.084 1 33.12 349 HIS B CA 1
ATOM 5611 C C . HIS B 1 349 ? 33.875 15.117 -1.569 1 33.12 349 HIS B C 1
ATOM 5613 O O . HIS B 1 349 ? 33.344 15.938 -0.829 1 33.12 349 HIS B O 1
ATOM 5619 N N . LYS B 1 350 ? 34.344 14.133 -1.027 1 37.78 350 LYS B N 1
ATOM 5620 C CA . LYS B 1 350 ? 34.656 14.039 0.391 1 37.78 350 LYS B CA 1
ATOM 5621 C C . LYS B 1 350 ? 35.531 15.219 0.83 1 37.78 350 LYS B C 1
ATOM 5623 O O . LYS B 1 350 ? 35.312 15.773 1.91 1 37.78 350 LYS B O 1
ATOM 5628 N N . ARG B 1 351 ? 36.5 15.43 0.024 1 34.97 351 ARG B N 1
ATOM 5629 C CA . ARG B 1 351 ? 37.406 16.547 0.313 1 34.97 351 ARG B CA 1
ATOM 5630 C C . ARG B 1 351 ? 36.625 17.828 0.542 1 34.97 351 ARG B C 1
ATOM 5632 O O . ARG B 1 351 ? 37 18.641 1.395 1 34.97 351 ARG B O 1
ATOM 5639 N N . THR B 1 352 ? 35.594 18.031 -0.244 1 33.28 352 THR B N 1
ATOM 5640 C CA . THR B 1 352 ? 34.844 19.266 -0.079 1 33.28 352 THR B CA 1
ATOM 5641 C C . THR B 1 352 ? 34.031 19.234 1.204 1 33.28 352 THR B C 1
ATOM 5643 O O . THR B 1 352 ? 33.938 20.234 1.918 1 33.28 352 THR B O 1
ATOM 5646 N N . ALA B 1 353 ? 33.5 18.141 1.625 1 33.56 353 ALA B N 1
ATOM 5647 C CA . ALA B 1 353 ? 32.812 18.125 2.92 1 33.56 353 ALA B CA 1
ATOM 5648 C C . ALA B 1 353 ? 33.812 18.219 4.062 1 33.56 353 ALA B C 1
ATOM 5650 O O . ALA B 1 353 ? 33.562 18.906 5.055 1 33.56 353 ALA B O 1
ATOM 5651 N N . ASP B 1 354 ? 34.875 17.531 4.062 1 33.59 354 ASP B N 1
ATOM 5652 C CA . ASP B 1 354 ? 35.938 17.703 5.047 1 33.59 354 ASP B CA 1
ATOM 5653 C C . ASP B 1 354 ? 36.594 19.078 4.914 1 33.59 354 ASP B C 1
ATOM 5655 O O . ASP B 1 354 ? 37.125 19.609 5.891 1 33.59 354 ASP B O 1
ATOM 5659 N N . ILE B 1 355 ? 36.781 19.578 3.67 1 32.16 355 ILE B N 1
ATOM 5660 C CA . ILE B 1 355 ? 37.344 20.906 3.453 1 32.16 355 ILE B CA 1
ATOM 5661 C C . ILE B 1 355 ? 36.344 21.984 3.9 1 32.16 355 ILE B C 1
ATOM 5663 O O . ILE B 1 355 ? 36.75 23.094 4.242 1 32.16 355 ILE B O 1
ATOM 5667 N N . ILE B 1 356 ? 35.031 21.766 3.885 1 32.03 356 ILE B N 1
ATOM 5668 C CA . ILE B 1 356 ? 34.156 22.844 4.332 1 32.03 356 ILE B CA 1
ATOM 5669 C C . ILE B 1 356 ? 34.375 23.094 5.82 1 32.03 356 ILE B C 1
ATOM 5671 O O . ILE B 1 356 ? 34.031 24.172 6.332 1 32.03 356 ILE B O 1
ATOM 5675 N N . ALA B 1 357 ? 34.844 22.219 6.668 1 32 357 ALA B N 1
ATOM 5676 C CA . ALA B 1 357 ? 35.25 22.641 8 1 32 357 ALA B CA 1
ATOM 5677 C C . ALA B 1 357 ? 36.406 23.672 7.922 1 32 357 ALA B C 1
ATOM 5679 O O . ALA B 1 357 ? 36.469 24.594 8.727 1 32 357 ALA B O 1
ATOM 5680 N N . ASP B 1 358 ? 37.469 23.328 7.25 1 30.8 358 ASP B N 1
ATOM 5681 C CA . ASP B 1 358 ? 38.594 24.25 7.32 1 30.8 358 ASP B CA 1
ATOM 5682 C C . ASP B 1 358 ? 38.406 25.406 6.34 1 30.8 358 ASP B C 1
ATOM 5684 O O . ASP B 1 358 ? 38.969 26.5 6.543 1 30.8 358 ASP B O 1
ATOM 5688 N N . ALA B 1 359 ? 38.312 25.172 4.938 1 30.47 359 ALA B N 1
ATOM 5689 C CA . ALA B 1 359 ? 38.531 26.312 4.062 1 30.47 359 ALA B CA 1
ATOM 5690 C C . ALA B 1 359 ? 37.312 27.234 4.023 1 30.47 359 ALA B C 1
ATOM 5692 O O . ALA B 1 359 ? 36.219 26.812 4.32 1 30.47 359 ALA B O 1
ATOM 5693 N N . ASP B 1 360 ? 37.469 28.609 3.764 1 30.36 360 ASP B N 1
ATOM 5694 C CA . ASP B 1 360 ? 36.656 29.672 3.166 1 30.36 360 ASP B CA 1
ATOM 5695 C C . ASP B 1 360 ? 35.875 29.156 1.973 1 30.36 360 ASP B C 1
ATOM 5697 O O . ASP B 1 360 ? 36.406 29.016 0.875 1 30.36 360 ASP B O 1
ATOM 5701 N N . ILE B 1 361 ? 35.25 28.172 2.02 1 33.22 361 ILE B N 1
ATOM 5702 C CA . ILE B 1 361 ? 34.562 27.516 0.915 1 33.22 361 ILE B CA 1
ATOM 5703 C C . ILE B 1 361 ? 33.812 28.547 0.08 1 33.22 361 ILE B C 1
ATOM 5705 O O . ILE B 1 361 ? 32.938 29.25 0.596 1 33.22 361 ILE B O 1
ATOM 5709 N N . ASN B 1 362 ? 34.438 28.969 -0.999 1 28.69 362 ASN B N 1
ATOM 5710 C CA . ASN B 1 362 ? 33.719 29.734 -2.01 1 28.69 362 ASN B CA 1
ATOM 5711 C C . ASN B 1 362 ? 32.406 29.031 -2.402 1 28.69 362 ASN B C 1
ATOM 5713 O O . ASN B 1 362 ? 32.312 27.797 -2.359 1 28.69 362 ASN B O 1
ATOM 5717 N N . GLU B 1 363 ? 31.25 29.734 -2.525 1 27.38 363 GLU B N 1
ATOM 5718 C CA . GLU B 1 363 ? 29.859 29.438 -2.875 1 27.38 363 GLU B CA 1
ATOM 5719 C C . GLU B 1 363 ? 29.781 28.484 -4.055 1 27.38 363 GLU B C 1
ATOM 5721 O O . GLU B 1 363 ? 28.781 27.781 -4.227 1 27.38 363 GL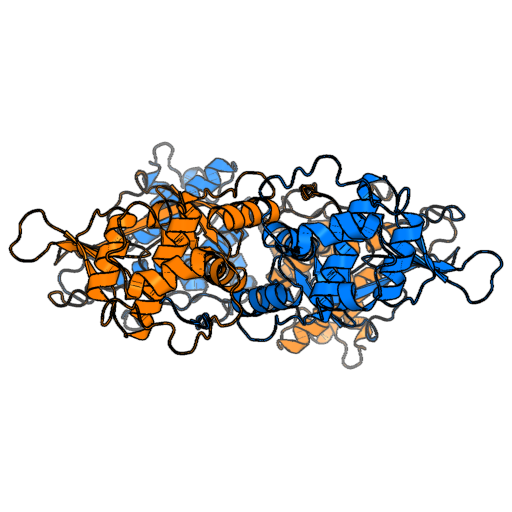U B O 1
ATOM 5726 N N . ALA B 1 364 ? 30.688 28.609 -5.027 1 29.53 364 ALA B N 1
ATOM 5727 C CA . ALA B 1 364 ? 30.547 27.906 -6.305 1 29.53 364 ALA B CA 1
ATOM 5728 C C . ALA B 1 364 ? 30.656 26.391 -6.125 1 29.53 364 ALA B C 1
ATOM 5730 O O . ALA B 1 364 ? 30.047 25.625 -6.867 1 29.53 364 ALA B O 1
ATOM 5731 N N . ASP B 1 365 ? 31.609 25.922 -5.379 1 30.28 365 ASP B N 1
ATOM 5732 C CA . ASP B 1 365 ? 31.906 24.5 -5.324 1 30.28 365 ASP B CA 1
ATOM 5733 C C . ASP B 1 365 ? 30.781 23.734 -4.633 1 30.28 365 ASP B C 1
ATOM 5735 O O . ASP B 1 365 ? 30.734 22.5 -4.688 1 30.28 365 ASP B O 1
ATOM 5739 N N . MET B 1 366 ? 30.094 24.312 -3.742 1 29.95 366 MET B N 1
ATOM 5740 C CA . MET B 1 366 ? 28.859 23.734 -3.223 1 29.95 366 MET B CA 1
ATOM 5741 C C . MET B 1 366 ? 27.828 23.547 -4.332 1 29.95 366 MET B C 1
ATOM 5743 O O . MET B 1 366 ? 26.812 22.891 -4.141 1 29.95 366 MET B O 1
ATOM 5747 N N . VAL B 1 367 ? 27.844 24.328 -5.418 1 28.44 367 VAL B N 1
ATOM 5748 C CA . VAL B 1 367 ? 26.891 24.391 -6.52 1 28.44 367 VAL B CA 1
ATOM 5749 C C . VAL B 1 367 ? 27.125 23.219 -7.469 1 28.44 367 VAL B C 1
ATOM 5751 O O . VAL B 1 367 ? 26.391 23.047 -8.453 1 28.44 367 VAL B O 1
ATOM 5754 N N . GLY B 1 368 ? 28.203 22.688 -7.512 1 27.16 368 GLY B N 1
ATOM 5755 C CA . GLY B 1 368 ? 28.328 21.656 -8.539 1 27.16 368 GLY B CA 1
ATOM 5756 C C . GLY B 1 368 ? 27.359 20.5 -8.336 1 27.16 368 GLY B C 1
ATOM 5757 O O . GLY B 1 368 ? 27.469 19.469 -9.008 1 27.16 368 GLY B O 1
ATOM 5758 N N . MET B 1 369 ? 26.812 20.391 -7.195 1 27.61 369 MET B N 1
ATOM 5759 C CA . MET B 1 369 ? 25.688 19.469 -7.113 1 27.61 369 MET B CA 1
ATOM 5760 C C . MET B 1 369 ? 24.484 20.016 -7.883 1 27.61 369 MET B C 1
ATOM 5762 O O . MET B 1 369 ? 23.359 19.547 -7.691 1 27.61 369 MET B O 1
ATOM 5766 N N . GLU B 1 370 ? 24.531 21.141 -8.648 1 25.14 370 GLU B N 1
ATOM 5767 C CA . GLU B 1 370 ? 23.516 21.547 -9.625 1 25.14 370 GLU B CA 1
ATOM 5768 C C . GLU B 1 370 ? 23.531 20.641 -10.844 1 25.14 370 GLU B C 1
ATOM 5770 O O . GLU B 1 370 ? 24.609 20.297 -11.367 1 25.14 370 GLU B O 1
#

InterPro domains:
  IPR041539 CxC5 like cysteine cluster associated with KDZ [PF18718] (152-276)

Radius of gyration: 28.41 Å; Cα contacts (8 Å, |Δi|>4): 1329; chains: 2; bounding box: 74×85×56 Å

Nearest PDB structures (foldseek):
  3pde-assembly2_C  TM=2.633E-01  e=4.690E+00  Levilactobacillus brevis ATCC 367
  3m9u-assembly1_C  TM=2.678E-01  e=4.690E+00  Levilactobacillus brevis ATCC 367
  4ons-assembly1_A  TM=2.745E-01  e=8.001E+00  Mus musculus
  3m9u-assembly2_A  TM=2.614E-01  e=8.440E+00  Levilactobacillus brevis ATCC 367
  3pde-assembly1_A  TM=2.066E-01  e=4.690E+00  Levilactobacillus brevis ATCC 367

pLDDT: mean 82.12, std 21.27, range [22.75, 98.81]

Solvent-accessible surface area (backbone atoms only — not comparable to full-atom values): 39910 Å² total; per-residue (Å²): 81,84,24,70,64,73,57,68,61,71,71,72,74,56,36,74,54,54,90,45,36,33,57,62,50,52,50,50,48,62,74,72,33,40,79,76,24,36,37,38,57,52,43,14,52,53,40,23,56,49,66,30,29,49,54,45,29,28,34,50,32,28,46,26,56,85,47,91,87,49,72,59,48,91,74,33,58,48,36,26,34,52,14,38,50,51,50,51,54,26,59,75,67,75,50,62,55,64,50,67,70,86,38,44,99,79,56,49,76,59,54,54,11,43,54,43,14,50,51,48,53,51,48,31,49,75,50,66,64,53,52,51,48,95,89,49,44,58,74,53,74,54,52,49,51,38,62,72,69,38,47,48,63,54,66,42,39,29,80,61,42,47,40,76,51,86,92,42,72,82,34,48,40,38,52,72,62,56,59,92,66,46,48,66,23,29,33,37,49,88,81,38,71,40,72,73,22,43,50,43,43,26,29,27,87,82,76,60,33,37,31,34,35,33,35,34,40,34,72,41,85,97,40,89,91,43,41,31,26,36,43,45,51,80,35,60,38,42,76,29,51,98,51,35,32,29,22,52,61,53,24,48,36,47,42,44,43,29,63,66,45,70,39,43,38,54,48,48,28,52,41,46,35,54,55,58,21,69,79,71,75,48,59,65,49,43,68,32,45,43,36,25,30,51,56,42,48,50,28,53,54,23,46,76,67,73,38,62,51,70,44,69,53,91,60,51,72,69,55,44,51,52,52,45,42,68,73,65,24,52,97,75,30,34,68,69,28,78,79,50,72,68,76,82,64,78,57,78,64,54,56,50,61,64,37,60,75,70,53,89,66,61,74,58,73,73,45,64,65,106,78,89,31,62,67,75,58,72,60,73,69,74,74,57,36,76,55,55,88,44,36,34,56,61,51,51,49,48,50,63,74,71,34,40,79,76,24,38,35,38,56,52,43,15,51,54,41,22,58,51,68,30,28,48,53,47,29,28,33,50,32,27,45,28,55,86,46,92,87,50,72,59,47,93,74,31,57,47,37,26,32,51,15,38,52,51,50,52,54,26,60,75,67,74,51,61,55,65,49,68,69,85,41,43,101,79,57,50,77,60,54,54,10,44,54,44,14,50,51,49,53,51,50,31,49,74,51,66,64,52,53,49,48,95,88,52,45,60,74,53,74,54,52,48,52,37,61,72,69,38,47,49,63,52,67,41,40,28,81,61,43,48,41,78,50,85,92,43,72,82,35,49,42,39,54,70,60,56,61,92,67,45,48,63,25,37,35,36,49,89,79,37,70,39,78,64,22,42,50,44,42,28,28,28,87,82,76,61,33,36,31,33,35,34,35,34,40,34,70,41,84,97,40,91,91,43,40,32,27,35,42,45,51,79,37,59,39,42,76,30,51,96,52,35,34,31,23,51,64,54,25,49,35,48,41,44,43,30,63,65,45,69,39,50,46,57,48,48,27,53,40,46,35,54,55,58,20,69,80,70,77,48,60,64,48,43,68,32,45,43,37,26,32,52,56,42,49,52,27,52,52,23,46,75,67,73,41,62,51,70,43,70,52,89,61,50,70,69,56,45,51,52,51,46,42,67,73,66,22,53,96,79,28,36,68,57,25,78,82,49,76,69,74,80,64,75,58,77,63,48,56,53,62,64,35,53,74,71,49,88,66,62,74,64,75,74,45,66,83,107

Organism: Amanita muscaria (strain Koide BX008) (NCBI:txid946122)

Sequence (740 aa):
MFTNIPLVAATANEQPFPSITFSVFSKFIEDNFISTVSLSTVLMLLFTVTENTDLLSLHFRQRSADHPTEKSTAATGWIRGLGAAVQRRLDEGNASLLEEFDMDAGGSEQKEAITLGLKIDALAKVLGLCPINKSGKFKGKLKPVSHKQVQPIHTLCPNTATCHTVSCERRALYQGTKPRDVPLVRLIKNYTVYDNSPLYSGRCNECNTIYYADHERSQVPHDNGKHERVYLSTAKYIKVGQTLWVDRAFSTAVLDGIYTFHASAAAYTEFWNNCFDKDGKGRVSRRQVWQAFVQESIRMVASASNTHLTIVDGLGINEVTKEAYKVLGENGFIKSADNHACAECTHKHKRTADIIADADINEADMVGMEMFTNIPLVAATANEQPFPSITFSVFSKFIEDNFISTVSLSTVLMLLFTVTENTDLLSLHFRQRSADHPTEKSTAATGWIRGLGAAVQRRLDEGNASLLEEFDMDAGGSEQKEAITLGLKIDALAKVLGLCPINKSGKFKGKLKPVSHKQVQPIHTLCPNTATCHTVSCERRALYQGTKPRDVPLVRLIKNYTVYDNSPLYSGRCNECNTIYYADHERSQVPHDNGKHERVYLSTAKYIKVGQTLWVDRAFSTAVLDGIYTFHASAAAYTEFWNNCFDKDGKGRVSRRQVWQAFVQESIRMVASASNTHLTIVDGLGINEVTKEAYKVLGENGFIKSADNHACAECTHKHKRTADIIADADINEADMVGME

Secondary structure (DSSP, 8-state):
-------------PBPPP--BHHHHHHHHHHHS-TT-BHHHHHHHHHHHHH-HHHHHHHHHHHS--STTPPP-SS-HHHHHHHHHHHHHHHHTT--SS-STTS-TT--HHHHHHHHHHHHHHHHHHTT---B-TTS-B--PPPPBP-GGG-----B--S-SB---TTS-S-BEEE-S-GGG--EEEEEETTEEEEEEEB--EEETTT--EE-SSEEEEEPTT-TT-EEEEE-TT-SEEE-SSSEEEEHHHHHHHHHHHHHHT--HHHHHHHHHHHT-SSSSS---HHHHHHHHHHHHHHHHHHHTT--EEEETT--HHHHHHHHHHHH-BTTB-GGGTT----S---TTHHHHHHHHHS---TTTTSTT-/-------------PBPPP--BHHHHHHHHHHHS-TT-BHHHHHHHHHHHHH-HHHHHHHHHHHS--STTPPP-SS-HHHHHHHHHHHHHHHHTT--SS-STTS-TT--HHHHHHHHHHHHHHHHHHTT---B-TTS-B--PPPPBP-GGG-----B--S-SB---TTS-S-B-EE-S-GGG--EEEEEETTEEEEEEEB--EE-TTT--EE-SSEEEEEPTT-TT-EEEEE-TT-SEEE-SSSEEEEHHHHHHHHHHHHHHT--HHHHHHHHHHHH-SSSSS---HHHHHHHHHHHHHHHHHHHTT--EEEETT--HHHHHHHHHHHH-BTTB-GGGSS---SS---TTHHHHHHHHHS---TTTTSTT-

Foldseek 3Di:
DPDDPLPLVPPFPADEFQDDDVVLVVVLLVVQWDPPADPVLSVVLVVLLQQPQVLLLVLLQLLQDPDPVRDHDLQDPSLLVSLLVSVVVCVVVVGGTHDCVLCPPPRDSSSSSSSSSNSSNVSCVSSVSRQADPVSHRNDGHGRYDCVVVDDAAEWEAPDQFDPPPVDDGHGWDWDDDPVGFDFAWEQEPLDIDGGHTWTWTADPPQGWIGTQFWIWGDDPPDPPWIKIWGALPRQWDDLDPRYIYGLVVLVCLQCCCVVVVDFLQRVQVVSCSPRVNPVPSHDDSSSSVSSNQSNVLSVLQVVVVHIDMDIPDDDSVVVSVSSQVVRPDLSHSPPCVPVPPVPPPDPCVVVVVCVNPDPPDPVVVVVSD/DPDDCLCLPPPFPADEFQDDDVVLVVVLLVVQWDPPADPVLSVVLSVLLQQPQVLLLVLLQLLQDPDPPRDHDLQDPSLLVSLLVSVVVCVVVVGGTHDCVLVPPPRDSSSSSSSSSNSSNVSCVSSVSRQADPVSHRNDGHGRYDCVVVDDQAAWEAPDQFDPPPVDDTHGWDWDDDPVGFFFAWEQEPLDIDGGRTWTWTADPPQGWIGTQFWIWGDDPPDPPWIKIWGALPRQWDDLDPRYIYGLVVLVCLQCCCVVVVDFLQRVQVVSCSPRVNPVPSHDDSSSSVSSNQSNVLSVLQVVVVHIDMDIPDDDSVVVSVSSQVVRNDLSHSPPPPPPPPVPVPDPCVCVVVCSSPDPDDPVVVVVSD